Protein AF-A0A6C0ES61-F1 (afdb_monomer_lite)

Organism: NCBI:txid1070528

pLDDT: mean 84.1, std 19.48, range [28.66, 98.69]

Sequence (389 aa):
MKIKTKKYKSKNRKKERKRNKTLKNIHHIIPNNTPLQIRKISNDINRIRKMSSYSPTINKDLVTLKSIPRKEILDCNISQAYSLKEPLQIGIPGNIFGKNCFNYNTPQAKKYLLRNLSADKHIDITKIVPPLQVQSNCWFNAMFVTFFVSDKGRKFFHFLRQLMIEGKQQNGTIIPDKLKNAFALLNFGIDACLTGNKFAYELNTNNIIHQLYKSIPSSYKEKYPYIVDVDAAGNPLLYYMSIINYLNNSSIVLLFIRDADNNWKDK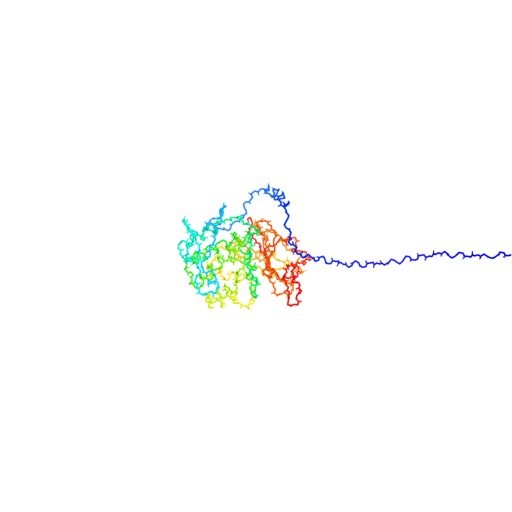VSESMKKMTHLPHIIVLEVYDEKASKFNKKPLSFTINESKYKIDSSVVRDISKQHFCATITCEKKDMGYDGMSFHRISDLKWKDKMNSDYNWSFEGSTDYDGTLLKWNFTKCYQLLLYYRFV

Radius of gyration: 25.86 Å; chains: 1; bounding box: 64×80×103 Å

Secondary structure (DSSP, 8-state):
---PPPPPPP-----------------EE------TTTTSHHHHHTTS--------GGGGSS----SSPPPP-B-SSHHHHHTTSS--EEEEE-SSSSEEEEETTSHHHHHHHHHHHHS-SS--GGG--PPB--TT-HHHHHHHHHHHTSHHHHHHSHHHHHHHHHTB-TTSPBPPHHHHHHHHHHHHHHHHHHHT-GGGGT-BHHHHHHHHHHHS-HHHHHH-TT---TTS---HHHHHHHHHHHTT--SS-EEEESS--TTHHHHHHHHHHT-SS--SEEEEEE-HHHHTT-S---SEEEETTEEEEEEEEEEE-TTSS-EEEEEEETTEEEEE-TTTTPPPEE---GGGTTS---EE-TT-B-TTSPBP-B-TTTS-EEEEEEE--

Structure (mmCIF, N/CA/C/O backbone):
data_AF-A0A6C0ES61-F1
#
_entry.id   AF-A0A6C0ES61-F1
#
loop_
_atom_site.group_PDB
_atom_site.id
_atom_site.type_symbol
_atom_site.label_atom_id
_atom_site.label_alt_id
_atom_site.label_comp_id
_atom_site.label_asym_id
_atom_site.label_entity_id
_atom_site.label_seq_id
_atom_site.pdbx_PDB_ins_code
_atom_site.Cartn_x
_atom_site.Cartn_y
_atom_site.Cartn_z
_atom_site.occupancy
_atom_site.B_iso_or_equiv
_atom_site.auth_seq_id
_atom_site.auth_comp_id
_atom_site.auth_asym_id
_atom_site.auth_atom_id
_atom_site.pdbx_PDB_model_num
ATOM 1 N N . MET A 1 1 ? 28.952 55.857 -79.783 1.00 40.16 1 MET A N 1
ATOM 2 C CA . MET A 1 1 ? 29.811 54.651 -79.746 1.00 40.16 1 MET A CA 1
ATOM 3 C C . MET A 1 1 ? 29.332 53.760 -78.597 1.00 40.16 1 MET A C 1
ATOM 5 O O . MET A 1 1 ? 29.351 54.197 -77.456 1.00 40.16 1 MET A O 1
ATOM 9 N N . LYS A 1 2 ? 28.759 52.586 -78.900 1.00 38.91 2 LYS A N 1
ATOM 10 C CA . LYS A 1 2 ? 28.182 51.641 -77.920 1.00 38.91 2 LYS A CA 1
ATOM 11 C C . LYS A 1 2 ? 29.296 50.886 -77.191 1.00 38.91 2 LYS A C 1
ATOM 13 O O . LYS A 1 2 ? 30.079 50.229 -77.870 1.00 38.91 2 LYS A O 1
ATOM 18 N N . ILE A 1 3 ? 29.290 50.848 -75.856 1.00 35.09 3 ILE A N 1
ATOM 19 C CA . ILE A 1 3 ? 29.995 49.805 -75.092 1.00 35.09 3 ILE A CA 1
ATOM 20 C C . ILE A 1 3 ? 29.063 49.230 -74.019 1.00 35.09 3 ILE A C 1
ATOM 22 O O . ILE A 1 3 ? 28.309 49.932 -73.355 1.00 35.09 3 ILE A O 1
ATOM 26 N N . LYS A 1 4 ? 29.067 47.897 -73.985 1.00 33.31 4 LYS A N 1
ATOM 27 C CA . LYS A 1 4 ? 28.065 46.964 -73.468 1.00 33.31 4 LYS A CA 1
ATOM 28 C C . LYS A 1 4 ? 28.181 46.739 -71.957 1.00 33.31 4 LYS A C 1
ATOM 30 O O . LYS A 1 4 ? 29.265 46.471 -71.449 1.00 33.31 4 LYS A O 1
ATOM 35 N N . THR A 1 5 ? 27.039 46.676 -71.281 1.00 34.28 5 THR A N 1
ATOM 36 C CA . THR A 1 5 ? 26.867 46.100 -69.940 1.00 34.28 5 THR A CA 1
ATOM 37 C C . THR A 1 5 ? 26.962 44.567 -69.987 1.00 34.28 5 THR A C 1
ATOM 39 O O . THR A 1 5 ? 26.229 43.901 -70.721 1.00 34.28 5 THR A O 1
ATOM 42 N N . LYS A 1 6 ? 27.867 43.980 -69.188 1.00 36.34 6 LYS A N 1
ATOM 43 C CA . LYS A 1 6 ? 27.960 42.527 -68.960 1.00 36.34 6 LYS A CA 1
ATOM 44 C C . LYS A 1 6 ? 27.189 42.143 -67.692 1.00 36.34 6 LYS A C 1
ATOM 46 O O . LYS A 1 6 ? 27.555 42.529 -66.588 1.00 36.34 6 LYS A O 1
ATOM 51 N N . LYS A 1 7 ? 26.138 41.337 -67.878 1.00 35.62 7 LYS A N 1
ATOM 52 C CA . LYS A 1 7 ? 25.398 40.602 -66.838 1.00 35.62 7 LYS A CA 1
ATOM 53 C C . LYS A 1 7 ? 26.325 39.630 -66.095 1.00 35.62 7 LYS A C 1
ATOM 55 O O . LYS A 1 7 ? 26.874 38.726 -66.724 1.00 35.62 7 LYS A O 1
ATOM 60 N N . TYR A 1 8 ? 26.396 39.733 -64.769 1.00 33.16 8 TYR A N 1
ATOM 61 C CA . TYR A 1 8 ? 26.885 38.652 -63.910 1.00 33.16 8 TYR A CA 1
ATOM 62 C C . TYR A 1 8 ? 25.708 37.771 -63.465 1.00 33.16 8 TYR A C 1
ATOM 64 O O . TYR A 1 8 ? 24.773 38.232 -62.814 1.00 33.16 8 TYR A O 1
ATOM 72 N N . LYS A 1 9 ? 25.745 36.495 -63.867 1.00 36.34 9 LYS A N 1
ATOM 73 C CA . LYS A 1 9 ? 24.814 35.439 -63.444 1.00 36.34 9 LYS A CA 1
ATOM 74 C C . LYS A 1 9 ? 25.162 34.976 -62.027 1.00 36.34 9 LYS A C 1
ATOM 76 O O . LYS A 1 9 ? 26.321 34.683 -61.738 1.00 36.34 9 LYS A O 1
ATOM 81 N N . SER A 1 10 ? 24.145 34.858 -61.178 1.00 33.34 10 SER A N 1
ATOM 82 C CA . SER A 1 10 ? 24.244 34.301 -59.831 1.00 33.34 10 SER A CA 1
ATOM 83 C C . SER A 1 10 ? 24.557 32.797 -59.864 1.00 33.34 10 SER A C 1
ATOM 85 O O . SER A 1 10 ? 23.970 32.030 -60.626 1.00 33.34 10 SER A O 1
ATOM 87 N N . LYS A 1 11 ? 25.482 32.358 -59.003 1.00 34.78 11 LYS A N 1
ATOM 88 C CA . LYS A 1 11 ? 25.661 30.949 -58.620 1.00 34.78 11 LYS A CA 1
ATOM 89 C C . LYS A 1 11 ? 25.291 30.812 -57.143 1.00 34.78 11 LYS A C 1
ATOM 91 O O . LYS A 1 11 ? 26.117 31.041 -56.264 1.00 34.78 11 LYS A O 1
ATOM 96 N N . ASN A 1 12 ? 24.045 30.425 -56.876 1.00 32.50 12 ASN A N 1
ATOM 97 C CA . ASN A 1 12 ? 23.600 30.000 -55.550 1.00 32.50 12 ASN A CA 1
ATOM 98 C C . ASN A 1 12 ? 24.239 28.645 -55.205 1.00 32.50 12 ASN A C 1
ATOM 100 O O . ASN A 1 12 ? 23.793 27.598 -55.672 1.00 32.50 12 ASN A O 1
ATOM 104 N N . ARG A 1 13 ? 25.280 28.651 -54.365 1.00 36.28 13 ARG A N 1
ATOM 105 C CA . ARG A 1 13 ? 25.741 27.450 -53.653 1.00 36.28 13 ARG A CA 1
ATOM 106 C C . ARG A 1 13 ? 24.751 27.149 -52.523 1.00 36.28 13 ARG A C 1
ATOM 108 O O . ARG A 1 13 ? 24.712 27.866 -51.526 1.00 36.28 13 ARG A O 1
ATOM 115 N N . LYS A 1 14 ? 23.968 26.075 -52.670 1.00 36.31 14 LYS A N 1
ATOM 116 C CA . LYS A 1 14 ? 23.202 25.454 -51.578 1.00 36.31 14 LYS A CA 1
ATOM 117 C C . LYS A 1 14 ? 24.175 25.023 -50.470 1.00 36.31 14 LYS A C 1
ATOM 119 O O . LYS A 1 14 ? 24.894 24.044 -50.627 1.00 36.31 14 LYS A O 1
ATOM 124 N N . LYS A 1 15 ? 24.196 25.749 -49.349 1.00 35.31 15 LYS A N 1
ATOM 125 C CA . LYS A 1 15 ? 24.694 25.235 -48.064 1.00 35.31 15 LYS A CA 1
ATOM 126 C C . LYS A 1 15 ? 23.527 24.520 -47.386 1.00 35.31 15 LYS A C 1
ATOM 128 O O . LYS A 1 15 ? 22.666 25.166 -46.794 1.00 35.31 15 LYS A O 1
ATOM 133 N N . GLU A 1 16 ? 23.489 23.195 -47.481 1.00 34.16 16 GLU A N 1
ATOM 134 C CA . GLU A 1 16 ? 22.654 22.375 -46.603 1.00 34.16 16 GLU A CA 1
ATOM 135 C C . GLU A 1 16 ? 23.152 22.533 -45.163 1.00 34.16 16 GLU A C 1
ATOM 137 O O . GLU A 1 16 ? 24.124 21.917 -44.729 1.00 34.16 16 GLU A O 1
ATOM 142 N N . ARG A 1 17 ? 22.480 23.394 -44.397 1.00 33.28 17 ARG A N 1
ATOM 143 C CA . ARG A 1 17 ? 22.542 23.348 -42.938 1.00 33.28 17 ARG A CA 1
ATOM 144 C C . ARG A 1 17 ? 21.784 22.098 -42.497 1.00 33.28 17 ARG A C 1
ATOM 146 O O . ARG A 1 17 ? 20.555 22.115 -42.439 1.00 33.28 17 ARG A O 1
ATOM 153 N N . LYS A 1 18 ? 22.510 21.027 -42.156 1.00 34.12 18 LYS A N 1
ATOM 154 C CA . LYS A 1 18 ? 21.976 19.945 -41.317 1.00 34.12 18 LYS A CA 1
ATOM 155 C C . LYS A 1 18 ? 21.508 20.572 -40.003 1.00 34.12 18 LYS A C 1
ATOM 157 O O . LYS A 1 18 ? 22.304 20.915 -39.134 1.00 34.12 18 LYS A O 1
ATOM 162 N N . ARG A 1 19 ? 20.199 20.795 -39.898 1.00 31.94 19 ARG A N 1
ATOM 163 C CA . ARG A 1 19 ? 19.525 21.179 -38.659 1.00 31.94 19 ARG A CA 1
ATOM 164 C C . ARG A 1 19 ? 19.622 19.968 -37.733 1.00 31.94 19 ARG A C 1
ATOM 166 O O . ARG A 1 19 ? 18.923 18.981 -37.950 1.00 31.94 19 ARG A O 1
ATOM 173 N N . ASN A 1 20 ? 20.493 20.037 -36.730 1.00 28.66 20 ASN A N 1
ATOM 174 C CA . ASN A 1 20 ? 20.421 19.142 -35.582 1.00 28.66 20 ASN A CA 1
ATOM 175 C C . ASN A 1 20 ? 19.020 19.301 -34.983 1.00 28.66 20 ASN A C 1
ATOM 177 O O . ASN A 1 20 ? 18.695 20.339 -34.408 1.00 28.66 20 ASN A O 1
ATOM 181 N N . LYS A 1 21 ? 18.157 18.302 -35.197 1.00 33.06 21 LYS A N 1
ATOM 182 C CA . LYS A 1 21 ? 16.891 18.180 -34.480 1.00 33.06 21 LYS A CA 1
ATOM 183 C C . LYS A 1 21 ? 17.250 17.836 -33.041 1.00 33.06 21 LYS A C 1
ATOM 185 O O . LYS A 1 21 ? 17.471 16.675 -32.718 1.00 33.06 21 LYS A O 1
ATOM 190 N N . THR A 1 22 ? 17.339 18.848 -32.189 1.00 30.95 22 THR A N 1
ATOM 191 C CA . THR A 1 22 ? 17.276 18.667 -30.742 1.00 30.95 22 THR A CA 1
ATOM 192 C C . THR A 1 22 ? 15.973 17.928 -30.445 1.00 30.95 22 THR A C 1
ATOM 194 O O . THR A 1 22 ? 14.886 18.431 -30.743 1.00 30.95 22 THR A O 1
ATOM 197 N N . LEU A 1 23 ? 16.082 16.702 -29.929 1.00 33.47 23 LEU A N 1
ATOM 198 C CA . LEU A 1 23 ? 14.967 15.964 -29.346 1.00 33.47 23 LEU A CA 1
ATOM 199 C C . LEU A 1 23 ? 14.349 16.856 -28.264 1.00 33.47 23 LEU A C 1
ATOM 201 O O . LEU A 1 23 ? 14.934 17.056 -27.202 1.00 33.47 23 LEU A O 1
ATOM 205 N N . LYS A 1 24 ? 13.183 17.445 -28.547 1.00 29.56 24 LYS A N 1
ATOM 206 C CA . LYS A 1 24 ? 12.348 18.048 -27.509 1.00 29.56 24 LYS A CA 1
ATOM 207 C C . LYS A 1 24 ? 11.930 16.911 -26.580 1.00 29.56 24 LYS A C 1
ATOM 209 O O . LYS A 1 24 ? 11.074 16.112 -26.951 1.00 29.56 24 LYS A O 1
ATOM 214 N N . ASN A 1 25 ? 12.534 16.838 -25.395 1.00 33.25 25 ASN A N 1
ATOM 215 C CA . ASN A 1 25 ? 11.988 16.076 -24.279 1.00 33.25 25 ASN A CA 1
ATOM 216 C C . ASN A 1 25 ? 10.598 16.646 -23.987 1.00 33.25 25 ASN A C 1
ATOM 218 O O . ASN A 1 25 ? 10.466 17.744 -23.447 1.00 33.25 25 ASN A O 1
ATOM 222 N N . ILE A 1 26 ? 9.560 15.934 -24.422 1.00 31.88 26 ILE A N 1
ATOM 223 C CA . ILE A 1 26 ? 8.175 16.261 -24.096 1.00 31.88 26 ILE A CA 1
ATOM 224 C C . ILE A 1 26 ? 8.005 15.913 -22.617 1.00 31.88 26 ILE A C 1
ATOM 226 O O . ILE A 1 26 ? 7.783 14.760 -22.256 1.00 31.88 26 ILE A O 1
ATOM 230 N N . HIS A 1 27 ? 8.189 16.907 -21.754 1.00 35.22 27 HIS A N 1
ATOM 231 C CA . HIS A 1 27 ? 7.830 16.815 -20.348 1.00 35.22 27 HIS A CA 1
ATOM 232 C C . HIS A 1 27 ? 6.304 16.799 -20.245 1.00 35.22 27 HIS A C 1
ATOM 234 O O . HIS A 1 27 ? 5.651 17.773 -20.614 1.00 35.22 27 HIS A O 1
ATOM 240 N N . HIS A 1 28 ? 5.736 15.690 -19.769 1.00 42.91 28 HIS A N 1
ATOM 241 C CA . HIS A 1 28 ? 4.315 15.618 -19.455 1.00 42.91 28 HIS A CA 1
ATOM 242 C C . HIS A 1 28 ? 4.131 15.886 -17.962 1.00 42.91 28 HIS A C 1
ATOM 244 O O . HIS A 1 28 ? 4.378 15.023 -17.122 1.00 42.91 28 HIS A O 1
ATOM 250 N N . ILE A 1 29 ? 3.715 17.106 -17.647 1.00 36.28 29 ILE A N 1
ATOM 251 C CA . ILE A 1 29 ? 3.079 17.427 -16.368 1.00 36.28 29 ILE A CA 1
ATOM 252 C C . ILE A 1 29 ? 1.658 16.878 -16.479 1.00 36.28 29 ILE A C 1
ATOM 254 O O . ILE A 1 29 ? 1.022 17.133 -17.502 1.00 36.28 29 ILE A O 1
ATOM 258 N N . ILE A 1 30 ? 1.199 16.074 -15.518 1.00 36.16 30 ILE A N 1
ATOM 259 C CA . ILE A 1 30 ? -0.156 15.502 -15.515 1.00 36.16 30 ILE A CA 1
ATOM 260 C C . ILE A 1 30 ? -1.136 16.637 -15.169 1.00 36.16 30 ILE A C 1
ATOM 262 O O . ILE A 1 30 ? -1.141 17.057 -14.016 1.00 36.16 30 ILE A O 1
ATOM 266 N N . PRO A 1 31 ? -1.951 17.158 -16.109 1.00 36.25 31 PRO A N 1
ATOM 267 C CA . PRO A 1 31 ? -2.920 18.199 -15.800 1.00 36.25 31 PRO A CA 1
ATOM 268 C C . PRO A 1 31 ? -4.259 17.577 -15.371 1.00 36.25 31 PRO A C 1
ATOM 270 O O . PRO A 1 31 ? -4.702 16.571 -15.931 1.00 36.25 31 PRO A O 1
ATOM 273 N N . ASN A 1 32 ? -4.945 18.202 -14.415 1.00 40.03 32 ASN A N 1
ATOM 274 C CA . ASN A 1 32 ? -6.319 17.852 -14.051 1.00 40.03 32 ASN A CA 1
ATOM 275 C C . ASN A 1 32 ? -7.291 18.280 -15.162 1.00 40.03 32 ASN A C 1
ATOM 277 O O . ASN A 1 32 ? -7.422 19.472 -15.409 1.00 40.03 32 ASN A O 1
ATOM 281 N N . ASN A 1 33 ? -7.979 17.330 -15.807 1.00 38.47 33 ASN A N 1
ATOM 282 C CA . ASN A 1 33 ? -9.132 17.592 -16.676 1.00 38.47 33 ASN A CA 1
ATOM 283 C C . ASN A 1 33 ? -9.988 16.325 -16.817 1.00 38.47 33 ASN A C 1
ATOM 285 O O . ASN A 1 33 ? -9.615 15.408 -17.542 1.00 38.47 33 ASN A O 1
ATOM 289 N N . THR A 1 34 ? -11.147 16.277 -16.152 1.00 38.50 34 THR A N 1
ATOM 290 C CA . THR A 1 34 ? -12.136 15.185 -16.265 1.00 38.50 34 THR A CA 1
ATOM 291 C C . THR A 1 34 ? -13.140 15.465 -17.399 1.00 38.50 34 THR A C 1
ATOM 293 O O . THR A 1 34 ? -13.934 16.393 -17.253 1.00 38.50 34 THR A O 1
ATOM 296 N N . PRO A 1 35 ? -13.200 14.670 -18.493 1.00 39.62 35 PRO A N 1
ATOM 297 C CA . PRO A 1 35 ? -14.223 14.822 -19.534 1.00 39.62 35 PRO A CA 1
ATOM 298 C C . PRO A 1 35 ? -15.278 13.695 -19.515 1.00 39.62 35 PRO A C 1
ATOM 300 O O . PRO A 1 35 ? -14.965 12.505 -19.430 1.00 39.62 35 PRO A O 1
ATOM 303 N N . LEU A 1 36 ? -16.549 14.068 -19.709 1.00 41.53 36 LEU A N 1
ATOM 304 C CA . LEU A 1 36 ? -17.750 13.205 -19.691 1.00 41.53 36 LEU A CA 1
ATOM 305 C C . LEU A 1 36 ? -17.799 12.084 -20.758 1.00 41.53 36 LEU A C 1
ATOM 307 O O . LEU A 1 36 ? -18.663 11.208 -20.691 1.00 41.53 36 LEU A O 1
ATOM 311 N N . GLN A 1 37 ? -16.889 12.067 -21.738 1.00 42.19 37 GLN A N 1
ATOM 312 C CA . GLN A 1 37 ? -16.911 11.113 -22.859 1.00 42.19 37 GLN A CA 1
ATOM 313 C C . GLN A 1 37 ? -16.189 9.775 -22.586 1.00 42.19 37 GLN A C 1
ATOM 315 O O . GLN A 1 37 ? -16.359 8.825 -23.352 1.00 42.19 37 GLN A O 1
ATOM 320 N N . ILE A 1 38 ? -15.512 9.611 -21.440 1.00 41.72 38 ILE A N 1
ATOM 321 C CA . ILE A 1 38 ? -14.907 8.332 -20.991 1.00 41.72 38 ILE A CA 1
ATOM 322 C C . ILE A 1 38 ? -15.964 7.409 -20.340 1.00 41.72 38 ILE A C 1
ATOM 324 O O . ILE A 1 38 ? -15.734 6.749 -19.329 1.00 41.72 38 ILE A O 1
ATOM 328 N N . ARG A 1 39 ? -17.177 7.378 -20.898 1.00 36.72 39 ARG A N 1
ATOM 329 C CA . ARG A 1 39 ? -18.263 6.474 -20.477 1.00 36.72 39 ARG A CA 1
ATOM 330 C C . ARG A 1 39 ? -18.526 5.365 -21.496 1.00 36.72 39 ARG A C 1
ATOM 332 O O . ARG A 1 39 ? -18.936 4.279 -21.103 1.00 36.72 39 ARG A O 1
ATOM 339 N N . LYS A 1 40 ? -18.238 5.594 -22.785 1.00 35.59 40 LYS A N 1
ATOM 340 C CA . LYS A 1 40 ? -18.562 4.641 -23.865 1.00 35.59 40 LYS A CA 1
ATOM 341 C C . LYS A 1 40 ? -17.514 3.534 -24.062 1.00 35.59 40 LYS A C 1
ATOM 343 O O . LYS A 1 40 ? -17.896 2.398 -24.297 1.00 35.59 40 LYS A O 1
ATOM 348 N N . ILE A 1 41 ? -16.229 3.808 -23.822 1.00 39.69 41 ILE A N 1
ATOM 349 C CA . ILE A 1 41 ? -15.136 2.818 -23.977 1.00 39.69 41 ILE A CA 1
ATOM 350 C C . ILE A 1 41 ? -15.161 1.734 -22.873 1.00 39.69 41 ILE A C 1
ATOM 352 O O . ILE A 1 41 ? -14.685 0.618 -23.063 1.00 39.69 41 ILE A O 1
ATOM 356 N N . SER A 1 42 ? -15.770 2.029 -21.718 1.00 34.88 42 SER A N 1
ATOM 357 C CA . SER A 1 42 ? -15.876 1.095 -20.583 1.00 34.88 42 SER A CA 1
ATOM 358 C C . SER A 1 42 ? -16.801 -0.102 -20.863 1.00 34.88 42 SER A C 1
ATOM 360 O O . SER A 1 42 ? -16.625 -1.182 -20.294 1.00 34.88 42 SER A O 1
ATOM 362 N N . ASN A 1 43 ? -17.773 0.062 -21.767 1.00 38.00 43 ASN A N 1
ATOM 363 C CA . ASN A 1 43 ? -18.780 -0.964 -22.036 1.00 38.00 43 ASN A CA 1
ATOM 364 C C . ASN A 1 43 ? -18.266 -2.073 -22.967 1.00 38.00 43 ASN A C 1
ATOM 366 O O . ASN A 1 43 ? -18.656 -3.228 -22.792 1.00 38.00 43 ASN A O 1
ATOM 370 N N . ASP A 1 44 ? -17.321 -1.770 -23.861 1.00 36.62 44 ASP A N 1
ATOM 371 C CA . ASP A 1 44 ? -16.797 -2.743 -24.829 1.00 36.62 44 ASP A CA 1
ATOM 372 C C . ASP A 1 44 ? -15.788 -3.727 -24.209 1.00 36.62 44 ASP A C 1
ATOM 374 O O . ASP A 1 44 ? -15.688 -4.880 -24.629 1.00 36.62 44 ASP A O 1
ATOM 378 N N . ILE A 1 45 ? -15.108 -3.338 -23.124 1.00 43.38 45 ILE A N 1
ATOM 379 C CA . ILE A 1 45 ? -14.138 -4.198 -22.418 1.00 43.38 45 ILE A CA 1
ATOM 380 C C . ILE A 1 45 ? -14.836 -5.265 -21.547 1.00 43.38 45 ILE A C 1
ATOM 382 O O . ILE A 1 45 ? -14.271 -6.327 -21.280 1.00 43.38 45 ILE A O 1
ATOM 386 N N . ASN A 1 46 ? -16.089 -5.045 -21.133 1.00 36.09 46 ASN A N 1
ATOM 387 C CA . ASN A 1 46 ? -16.829 -5.982 -20.275 1.00 36.09 46 ASN A CA 1
ATOM 388 C C . ASN A 1 46 ? -17.374 -7.225 -21.011 1.00 36.09 46 ASN A C 1
ATOM 390 O O . ASN A 1 46 ? -17.919 -8.116 -20.356 1.00 36.09 46 ASN A O 1
ATOM 394 N N . ARG A 1 47 ? -17.221 -7.327 -22.340 1.00 34.34 47 ARG A N 1
ATOM 395 C CA . ARG A 1 47 ? -17.746 -8.454 -23.135 1.00 34.34 47 ARG A CA 1
ATOM 396 C C . ARG A 1 47 ? -16.790 -9.645 -23.300 1.00 34.34 47 ARG A C 1
ATOM 398 O O . ARG A 1 47 ? -17.210 -10.683 -23.804 1.00 34.34 47 ARG A O 1
ATOM 405 N N . ILE A 1 48 ? -15.548 -9.569 -22.816 1.00 39.31 48 ILE A N 1
ATOM 406 C CA . ILE A 1 48 ? -14.599 -10.693 -22.880 1.00 39.31 48 ILE A CA 1
ATOM 407 C C . ILE A 1 48 ? -14.687 -11.525 -21.586 1.00 39.31 48 ILE A C 1
ATOM 409 O O . ILE A 1 48 ? -14.167 -11.129 -20.548 1.00 39.31 48 ILE A O 1
ATOM 413 N N . ARG A 1 49 ? -15.403 -12.660 -21.680 1.00 39.34 49 ARG A N 1
ATOM 414 C CA . ARG A 1 49 ? -15.492 -13.834 -20.774 1.00 39.34 49 ARG A CA 1
ATOM 415 C C . ARG A 1 49 ? -15.107 -13.620 -19.293 1.00 39.34 49 ARG A C 1
ATOM 417 O O . ARG A 1 49 ? -13.935 -13.497 -18.949 1.00 39.34 49 ARG A O 1
ATOM 424 N N . LYS A 1 50 ? -16.107 -13.744 -18.402 1.00 41.56 50 LYS A N 1
ATOM 425 C CA . LYS A 1 50 ? -15.977 -13.930 -16.938 1.00 41.56 50 LYS A CA 1
ATOM 426 C C . LYS A 1 50 ? -15.111 -15.163 -16.601 1.00 41.56 50 LYS A C 1
ATOM 428 O O . LYS A 1 50 ? -15.629 -16.204 -16.220 1.00 41.56 50 LYS A O 1
ATOM 433 N N . MET A 1 51 ? -13.791 -15.048 -16.684 1.00 44.41 51 MET A N 1
ATOM 434 C CA . MET A 1 51 ? -12.907 -15.849 -15.841 1.00 44.41 51 MET A CA 1
ATOM 435 C C . MET A 1 51 ? -12.799 -15.123 -14.501 1.00 44.41 51 MET A C 1
ATOM 437 O O . MET A 1 51 ? -12.351 -13.974 -14.438 1.00 44.41 51 MET A O 1
ATOM 441 N N . SER A 1 52 ? -13.268 -15.748 -13.422 1.00 59.47 52 SER A N 1
ATOM 442 C CA . SER A 1 52 ? -13.107 -15.196 -12.078 1.00 59.47 52 SER A CA 1
ATOM 443 C C . SER A 1 52 ? -11.618 -15.111 -11.752 1.00 59.47 52 SER A C 1
ATOM 445 O O . SER A 1 52 ? -10.948 -16.133 -11.670 1.00 59.47 52 SER A O 1
ATOM 447 N N . SER A 1 53 ? -11.085 -13.900 -11.573 1.00 73.56 53 SER A N 1
ATOM 448 C CA . SER A 1 53 ? -9.682 -13.742 -11.171 1.00 73.56 53 SER A CA 1
ATOM 449 C C . SER A 1 53 ? -9.418 -14.406 -9.812 1.00 73.56 53 SER A C 1
ATOM 451 O O . SER A 1 53 ? -10.240 -14.257 -8.900 1.00 73.56 53 SER A O 1
ATOM 453 N N . TYR A 1 54 ? -8.258 -15.049 -9.665 1.00 85.00 54 TYR A N 1
ATOM 454 C CA . TYR A 1 54 ? -7.803 -15.734 -8.453 1.00 85.00 54 TYR A CA 1
ATOM 455 C C . TYR A 1 54 ? -8.019 -14.903 -7.179 1.00 85.00 54 TYR A C 1
ATOM 457 O O . TYR A 1 54 ? -7.757 -13.691 -7.154 1.00 85.00 54 TYR A O 1
ATOM 465 N N . SER A 1 55 ? -8.514 -15.562 -6.131 1.00 81.62 55 SER A N 1
ATOM 466 C CA . SER A 1 55 ? -8.668 -15.034 -4.772 1.00 81.62 55 SER A CA 1
ATOM 467 C C . SER A 1 55 ? -7.865 -15.911 -3.811 1.00 81.62 55 SER A C 1
ATOM 469 O O . SER A 1 55 ? -8.023 -17.131 -3.886 1.00 81.62 55 SER A O 1
ATOM 471 N N . PRO A 1 56 ? -7.070 -15.331 -2.897 1.00 83.38 56 PRO A N 1
ATOM 472 C CA . PRO A 1 56 ? -6.447 -16.094 -1.821 1.00 83.38 56 PRO A CA 1
ATOM 473 C C . PRO A 1 56 ? -7.471 -16.893 -1.012 1.00 83.38 56 PRO A C 1
ATOM 475 O O . PRO A 1 56 ? -8.602 -16.441 -0.816 1.00 83.38 56 PRO A O 1
ATOM 478 N N . THR A 1 57 ? -7.072 -18.069 -0.530 1.00 82.81 57 THR A N 1
ATOM 479 C CA . THR A 1 57 ? -7.954 -18.976 0.221 1.00 82.81 57 THR A CA 1
ATOM 480 C C . THR A 1 57 ? -8.435 -18.370 1.529 1.00 82.81 57 THR A C 1
ATOM 482 O O . THR A 1 57 ? -9.597 -18.575 1.871 1.00 82.81 57 THR A O 1
ATOM 485 N N . ILE A 1 58 ? -7.601 -17.550 2.181 1.00 81.75 58 ILE A N 1
ATOM 486 C CA . ILE A 1 58 ? -7.964 -16.831 3.409 1.00 81.75 58 ILE A CA 1
ATOM 487 C C . ILE A 1 58 ? -9.250 -16.023 3.254 1.00 81.75 58 ILE A C 1
ATOM 489 O O . ILE A 1 58 ? -9.993 -15.889 4.212 1.00 81.75 58 ILE A O 1
ATOM 493 N N . ASN A 1 59 ? -9.592 -15.557 2.045 1.00 79.81 59 ASN A N 1
ATOM 494 C CA . ASN A 1 59 ? -10.814 -14.783 1.819 1.00 79.81 59 ASN A CA 1
ATOM 495 C C . ASN A 1 59 ? -12.109 -15.561 2.119 1.00 79.81 59 ASN A C 1
ATOM 497 O O . ASN A 1 59 ? -13.160 -14.929 2.206 1.00 79.81 59 ASN A O 1
ATOM 501 N N .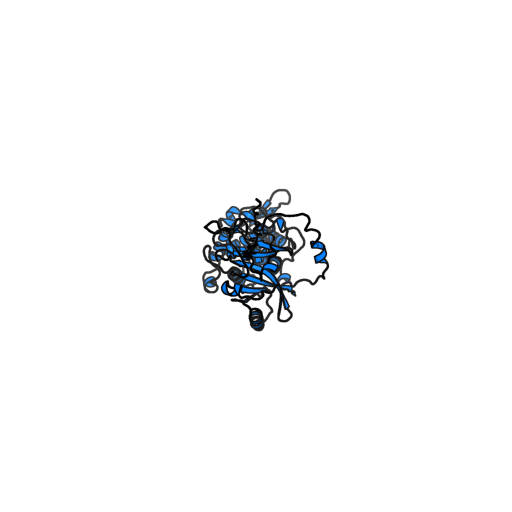 LYS A 1 60 ? -12.053 -16.892 2.269 1.00 81.00 60 LYS A N 1
ATOM 502 C CA . LYS A 1 60 ? -13.182 -17.712 2.738 1.00 81.00 60 LYS A CA 1
ATOM 503 C C . LYS A 1 60 ? -13.496 -17.490 4.222 1.00 81.00 60 LYS A C 1
ATOM 505 O O . LYS A 1 60 ? -14.656 -17.596 4.600 1.00 81.00 60 LYS A O 1
ATOM 510 N N . ASP A 1 61 ? -12.493 -17.109 5.010 1.00 81.44 61 ASP A N 1
ATOM 511 C CA . ASP A 1 61 ? -12.589 -16.915 6.463 1.00 81.44 61 ASP A CA 1
ATOM 512 C C . ASP A 1 61 ? -12.823 -15.439 6.838 1.00 81.44 61 ASP A C 1
ATOM 514 O O . ASP A 1 61 ? -12.876 -15.064 8.012 1.00 81.44 61 ASP A O 1
ATOM 518 N N . LEU A 1 62 ? -12.945 -14.570 5.829 1.00 86.19 62 LEU A N 1
ATOM 519 C CA . LEU A 1 62 ? -13.116 -13.133 6.000 1.00 86.19 62 LEU A CA 1
ATOM 520 C C . LEU A 1 62 ? -14.557 -12.701 5.776 1.00 86.19 62 LEU A C 1
ATOM 522 O O . LEU A 1 62 ? -15.333 -13.346 5.066 1.00 86.19 62 LEU A O 1
ATOM 526 N N . VAL A 1 63 ? -14.885 -11.514 6.283 1.00 85.25 63 VAL A N 1
ATOM 527 C CA . VAL A 1 63 ? -16.116 -10.831 5.884 1.00 85.25 63 VAL A CA 1
ATOM 528 C C . VAL A 1 63 ? -16.137 -10.653 4.365 1.00 85.25 63 VAL A C 1
ATOM 530 O O . VAL A 1 63 ? -15.293 -9.974 3.776 1.00 85.25 63 VAL A O 1
ATOM 533 N N . THR A 1 64 ? -17.097 -11.304 3.708 1.00 84.44 64 THR A N 1
ATOM 534 C CA . THR A 1 64 ? -17.172 -11.337 2.245 1.00 84.44 64 THR A CA 1
ATOM 535 C C . THR A 1 64 ? -17.441 -9.947 1.682 1.00 84.44 64 THR A C 1
ATOM 537 O O . THR A 1 64 ? -18.344 -9.260 2.153 1.00 84.44 64 THR A O 1
ATOM 540 N N . LEU A 1 65 ? -16.711 -9.555 0.634 1.00 83.62 65 LEU A N 1
ATOM 541 C CA . LEU A 1 65 ? -16.983 -8.318 -0.100 1.00 83.62 65 LEU A CA 1
ATOM 542 C C . LEU A 1 65 ? -18.362 -8.373 -0.772 1.00 83.62 65 LEU A C 1
ATOM 544 O O . LEU A 1 65 ? -18.656 -9.267 -1.569 1.00 83.62 65 LEU A O 1
ATOM 548 N N . LYS A 1 66 ? -19.185 -7.373 -0.482 1.00 85.25 66 LYS A N 1
ATOM 549 C CA . LYS A 1 66 ? -20.564 -7.191 -0.923 1.00 85.25 66 LYS A CA 1
ATOM 550 C C . LYS A 1 66 ? -20.672 -5.895 -1.722 1.00 85.25 66 LYS A C 1
ATOM 552 O O . LYS A 1 66 ? -19.982 -4.911 -1.462 1.00 85.25 66 LYS A O 1
ATOM 557 N N . SER A 1 67 ? -21.585 -5.880 -2.686 1.00 84.81 67 SER A N 1
ATOM 558 C CA . SER A 1 67 ? -21.958 -4.668 -3.422 1.00 84.81 67 SER A CA 1
ATOM 559 C C . SER A 1 67 ? -23.006 -3.875 -2.636 1.00 84.81 67 SER A C 1
ATOM 561 O O . SER A 1 67 ? -24.146 -3.745 -3.067 1.00 84.81 67 SER A O 1
ATOM 563 N N . ILE A 1 68 ? -22.631 -3.410 -1.445 1.00 86.94 68 ILE A N 1
ATOM 564 C CA . ILE A 1 68 ? -23.448 -2.543 -0.585 1.00 86.94 68 ILE A CA 1
ATOM 565 C C . ILE A 1 68 ? -22.663 -1.267 -0.279 1.00 86.94 68 ILE A C 1
ATOM 567 O O . ILE A 1 68 ? -21.443 -1.369 -0.156 1.00 86.94 68 ILE A O 1
ATOM 571 N N . PRO A 1 69 ? -23.324 -0.112 -0.094 1.00 84.44 69 PRO A N 1
ATOM 572 C CA . PRO A 1 69 ? -22.628 1.123 0.244 1.00 84.44 69 PRO A CA 1
ATOM 573 C C . PRO A 1 69 ? -21.970 1.039 1.629 1.00 84.44 69 PRO A C 1
ATOM 575 O O . PRO A 1 69 ? -22.587 0.564 2.607 1.00 84.44 69 PRO A O 1
ATOM 578 N N . ARG A 1 70 ? -20.731 1.545 1.742 1.00 87.44 70 ARG A N 1
ATOM 579 C CA . ARG A 1 70 ? -20.146 1.878 3.051 1.00 87.44 70 ARG A CA 1
ATOM 580 C C . ARG A 1 70 ? -21.048 2.882 3.752 1.00 87.44 70 ARG A C 1
ATOM 582 O O . ARG A 1 70 ? -21.595 3.795 3.139 1.00 87.44 70 ARG A O 1
ATOM 589 N N . LYS A 1 71 ? -21.222 2.687 5.057 1.00 86.69 71 LYS A N 1
ATOM 590 C CA . LYS A 1 71 ? -21.844 3.713 5.890 1.00 86.69 71 LYS A CA 1
ATOM 591 C C . LYS A 1 71 ? -20.775 4.715 6.296 1.00 86.69 71 LYS A C 1
ATOM 593 O O . LYS A 1 71 ? -19.631 4.331 6.542 1.00 86.69 71 LYS A O 1
ATOM 598 N N . GLU A 1 72 ? -21.170 5.974 6.381 1.00 81.00 72 GLU A N 1
ATOM 599 C CA . GLU A 1 72 ? -20.295 7.055 6.814 1.00 81.00 72 GLU A CA 1
ATOM 600 C C . GLU A 1 72 ? -19.742 6.791 8.218 1.00 81.00 72 GLU A C 1
ATOM 602 O O . GLU A 1 72 ? -20.455 6.307 9.097 1.00 81.00 72 GLU A O 1
ATOM 607 N N . ILE A 1 73 ? -18.462 7.085 8.432 1.00 81.19 73 ILE A N 1
ATOM 608 C CA . ILE A 1 73 ? -17.871 7.052 9.767 1.00 81.19 73 ILE A CA 1
ATOM 609 C C . ILE A 1 73 ? -17.863 8.481 10.301 1.00 81.19 73 ILE A C 1
ATOM 611 O O . ILE A 1 73 ? -17.212 9.357 9.726 1.00 81.19 73 ILE A O 1
ATOM 615 N N . LEU A 1 74 ? -18.613 8.709 11.378 1.00 84.75 74 LEU A N 1
ATOM 616 C CA . LEU A 1 74 ? -18.755 10.027 11.986 1.00 84.75 74 LEU A CA 1
ATOM 617 C C . LEU A 1 74 ? -17.636 10.279 13.000 1.00 84.75 74 LEU A C 1
ATOM 619 O O . LEU A 1 74 ? -17.125 9.351 13.629 1.00 84.75 74 LEU A O 1
ATOM 623 N N . ASP A 1 75 ? -17.295 11.556 13.166 1.00 85.00 75 ASP A N 1
ATOM 624 C CA . ASP A 1 75 ? -16.302 12.010 14.141 1.00 85.00 75 ASP A CA 1
ATOM 625 C C . ASP A 1 75 ? -16.694 11.642 15.569 1.00 85.00 75 ASP A C 1
ATOM 627 O O . ASP A 1 75 ? -17.878 11.682 15.887 1.00 85.00 75 ASP A O 1
ATOM 631 N N . CYS A 1 76 ? -15.730 11.418 16.452 1.00 89.75 76 CYS A N 1
ATOM 632 C CA . CYS A 1 76 ? -15.961 11.364 17.896 1.00 89.75 76 CYS A CA 1
ATOM 633 C C . CYS A 1 76 ? -14.817 12.059 18.627 1.00 89.75 76 CYS A C 1
ATOM 635 O O . CYS A 1 76 ? -15.055 13.065 19.286 1.00 89.75 76 CYS A O 1
ATOM 637 N N . ASN A 1 77 ? -13.592 11.560 18.451 1.00 92.38 77 ASN A N 1
ATOM 638 C CA . ASN A 1 77 ? -12.393 12.100 19.091 1.00 92.38 77 ASN A CA 1
ATOM 639 C C . ASN A 1 77 ? -11.146 12.011 18.189 1.00 92.38 77 ASN A C 1
ATOM 641 O O . ASN A 1 77 ? -10.029 11.796 18.657 1.00 92.38 77 ASN A O 1
ATOM 645 N N . ILE A 1 78 ? -11.315 12.118 16.868 1.00 84.94 78 ILE A N 1
ATOM 646 C CA . ILE A 1 78 ? -10.261 11.740 15.911 1.00 84.94 78 ILE A CA 1
ATOM 647 C C . ILE A 1 78 ? -9.009 12.608 16.038 1.00 84.94 78 ILE A C 1
ATOM 649 O O . ILE A 1 78 ? -7.900 12.085 15.969 1.00 84.94 78 ILE A O 1
ATOM 653 N N . SER A 1 79 ? -9.164 13.907 16.301 1.00 85.31 79 SER A N 1
ATOM 654 C CA . SER A 1 79 ? -8.029 14.805 16.547 1.00 85.31 79 SER A CA 1
ATOM 655 C C . SER A 1 79 ? -7.206 14.373 17.774 1.00 85.31 79 SER A C 1
ATOM 657 O O . SER A 1 79 ? -5.971 14.312 17.716 1.00 85.31 79 SER A O 1
ATOM 659 N N . GLN A 1 80 ? -7.877 13.993 18.870 1.00 89.94 80 GLN A N 1
ATOM 660 C CA . GLN A 1 80 ? -7.216 13.484 20.078 1.00 89.94 80 GLN A CA 1
ATOM 661 C C . GLN A 1 80 ? -6.575 12.115 19.823 1.00 89.94 80 GLN A C 1
ATOM 663 O O . GLN A 1 80 ? -5.442 11.880 20.251 1.00 89.94 80 GLN A O 1
ATOM 668 N N . ALA A 1 81 ? -7.263 11.246 19.079 1.00 89.00 81 ALA A N 1
ATOM 669 C CA . ALA A 1 81 ? -6.784 9.914 18.740 1.00 89.00 81 ALA A CA 1
ATOM 670 C C . ALA A 1 81 ? -5.541 9.951 17.839 1.00 89.00 81 ALA A C 1
ATOM 672 O O . ALA A 1 81 ? -4.565 9.259 18.121 1.00 89.00 81 ALA A O 1
ATOM 673 N N . TYR A 1 82 ? -5.515 10.811 16.814 1.00 82.06 82 TYR A N 1
ATOM 674 C CA . TYR A 1 82 ? -4.328 11.007 15.976 1.00 82.06 82 TYR A CA 1
ATOM 675 C C . TYR A 1 82 ? -3.158 11.606 16.743 1.00 82.06 82 TYR A C 1
ATOM 677 O O . TYR A 1 82 ? -2.014 11.262 16.461 1.00 82.06 82 TYR A O 1
ATOM 685 N N . SER A 1 83 ? -3.436 12.465 17.724 1.00 82.75 83 SER A N 1
ATOM 686 C CA . SER A 1 83 ? -2.420 13.013 18.630 1.00 82.75 83 SER A CA 1
ATOM 687 C C . SER A 1 83 ? -1.974 12.016 19.707 1.00 82.75 83 SER A C 1
ATOM 689 O O . SER A 1 83 ? -1.224 12.392 20.604 1.00 82.75 83 SER A O 1
ATOM 691 N N . LEU A 1 84 ? -2.459 10.768 19.655 1.00 83.38 84 LEU A N 1
ATOM 692 C CA . LEU A 1 84 ? -2.188 9.698 20.618 1.00 83.38 84 LEU A CA 1
ATOM 693 C C . LEU A 1 84 ? -2.564 10.049 22.070 1.00 83.38 84 LEU A C 1
ATOM 695 O O . LEU A 1 84 ? -2.067 9.421 23.003 1.00 83.38 84 LEU A O 1
ATOM 699 N N . LYS A 1 85 ? -3.449 11.036 22.265 1.00 87.38 85 LYS A N 1
ATOM 700 C CA . LYS A 1 85 ? -3.915 11.474 23.590 1.00 87.38 85 LYS A CA 1
ATOM 701 C C . LYS A 1 85 ? -4.986 10.541 24.148 1.00 87.38 85 LYS A C 1
ATOM 703 O O . LYS A 1 85 ? -5.047 10.333 25.353 1.00 87.38 85 LYS A O 1
ATOM 708 N N . GLU A 1 86 ? -5.801 9.957 23.270 1.00 91.00 86 GLU A N 1
ATOM 709 C CA . GLU A 1 86 ? -6.910 9.072 23.634 1.00 91.00 86 GLU A CA 1
ATOM 710 C C . GLU A 1 86 ? -7.062 7.910 22.637 1.00 91.00 86 GLU A C 1
ATOM 712 O O . GLU A 1 86 ? -6.663 8.032 21.477 1.00 91.00 86 GLU A O 1
ATOM 717 N N . PRO A 1 87 ? -7.650 6.768 23.034 1.00 91.38 87 PRO A N 1
ATOM 718 C CA . PRO A 1 87 ? -8.023 5.713 22.095 1.00 91.38 87 PRO A CA 1
ATOM 719 C C . PRO A 1 87 ? -9.099 6.175 21.104 1.00 91.38 87 PRO A C 1
ATOM 721 O O . PRO A 1 87 ? -10.004 6.925 21.460 1.00 91.38 87 PRO A O 1
ATOM 724 N N . LEU A 1 88 ? -9.050 5.664 19.873 1.00 94.06 88 LEU A N 1
ATOM 725 C CA . LEU A 1 88 ? -10.020 5.994 18.828 1.00 94.06 88 LEU A CA 1
ATOM 726 C C . LEU A 1 88 ? -11.460 5.606 19.213 1.00 94.06 88 LEU A C 1
ATOM 728 O O . LEU A 1 88 ? -11.741 4.466 19.598 1.00 94.06 88 LEU A O 1
ATOM 732 N N . GLN A 1 89 ? -12.395 6.522 18.993 1.00 95.00 89 GLN A N 1
ATOM 733 C CA . GLN A 1 89 ? -13.827 6.261 19.042 1.00 95.00 89 GLN A CA 1
ATOM 734 C C . GLN A 1 89 ? -14.449 6.301 17.645 1.00 95.00 89 GLN A C 1
ATOM 736 O O . GLN A 1 89 ? -14.077 7.100 16.789 1.00 95.00 89 GLN A O 1
ATOM 741 N N . ILE A 1 90 ? -15.421 5.421 17.424 1.00 93.31 90 ILE A N 1
ATOM 742 C CA . ILE A 1 90 ? -16.154 5.267 16.173 1.00 93.31 90 ILE A CA 1
ATOM 743 C C . ILE A 1 90 ? -17.555 5.837 16.359 1.00 93.31 90 ILE A C 1
ATOM 745 O O . ILE A 1 90 ? -18.330 5.336 17.179 1.00 93.31 90 ILE A O 1
ATOM 749 N N . GLY A 1 91 ? -17.883 6.865 15.576 1.00 91.69 91 GLY A N 1
ATOM 750 C CA . GLY A 1 91 ? -19.223 7.429 15.520 1.00 91.69 91 GLY A CA 1
ATOM 751 C C . GLY A 1 91 ? -20.141 6.581 14.649 1.00 91.69 91 GLY A C 1
ATOM 752 O O . GLY A 1 91 ? -19.935 6.469 13.439 1.00 91.69 91 GLY A O 1
ATOM 753 N N . ILE A 1 92 ? -21.170 6.000 15.266 1.00 90.31 92 ILE A N 1
ATOM 754 C CA . ILE A 1 92 ? -22.217 5.228 14.591 1.00 90.31 92 ILE A CA 1
ATOM 755 C C . ILE A 1 92 ? -23.496 6.081 14.540 1.00 90.31 92 ILE A C 1
ATOM 757 O O . ILE A 1 92 ? -23.927 6.556 15.594 1.00 90.31 92 ILE A O 1
ATOM 761 N N . PRO A 1 93 ? -24.129 6.270 13.363 1.00 86.19 93 PRO A N 1
ATOM 762 C CA . PRO A 1 93 ? -25.404 6.984 13.258 1.00 86.19 93 PRO A CA 1
ATOM 763 C C . PRO A 1 93 ? -26.484 6.378 14.170 1.00 86.19 93 PRO A C 1
ATOM 765 O O . PRO A 1 93 ? -26.679 5.159 14.169 1.00 86.19 93 PRO A O 1
ATOM 768 N N . GLY A 1 94 ? -27.159 7.222 14.956 1.00 79.75 94 GLY A N 1
ATOM 769 C CA . GLY A 1 94 ? -28.254 6.827 15.845 1.00 79.75 94 GLY A CA 1
ATOM 770 C C . GLY A 1 94 ? -29.582 6.623 15.105 1.00 79.75 94 GLY A C 1
ATOM 771 O O . GLY A 1 94 ? -29.761 7.106 13.992 1.00 79.75 94 GLY A O 1
ATOM 772 N N . ASN A 1 95 ? -30.526 5.911 15.734 1.00 69.44 95 ASN A N 1
ATOM 773 C CA . ASN A 1 95 ? -31.823 5.575 15.125 1.00 69.44 95 ASN A CA 1
ATOM 774 C C . ASN A 1 95 ? -32.814 6.745 15.065 1.00 69.44 95 ASN A C 1
ATOM 776 O O . ASN A 1 95 ? -33.722 6.704 14.242 1.00 69.44 95 ASN A O 1
ATOM 780 N N . ILE A 1 96 ? -32.691 7.728 15.963 1.00 63.34 96 ILE A N 1
ATOM 781 C CA . ILE A 1 96 ? -33.701 8.782 16.125 1.00 63.34 96 ILE A CA 1
ATOM 782 C C . ILE A 1 96 ? -33.118 10.128 15.690 1.00 63.34 96 ILE A C 1
ATOM 784 O O . ILE A 1 96 ? -33.646 10.684 14.746 1.00 63.34 96 ILE A O 1
ATOM 788 N N . PHE A 1 97 ? -31.981 10.582 16.234 1.00 62.12 97 PHE A N 1
ATOM 789 C CA . PHE A 1 97 ? -31.126 11.649 15.676 1.00 62.12 97 PHE A CA 1
ATOM 790 C C . PHE A 1 97 ? -29.708 11.541 16.277 1.00 62.12 97 PHE A C 1
ATOM 792 O O . PHE A 1 97 ? -29.534 10.965 17.352 1.00 62.12 97 PHE A O 1
ATOM 799 N N . GLY A 1 98 ? -28.690 12.094 15.607 1.00 77.94 98 GLY A N 1
ATOM 800 C CA . GLY A 1 98 ? -27.321 12.193 16.134 1.00 77.94 98 GLY A CA 1
ATOM 801 C C . GLY A 1 98 ? -26.434 10.957 15.920 1.00 77.94 98 GLY A C 1
ATOM 802 O O . GLY A 1 98 ? -26.694 10.103 15.070 1.00 77.94 98 GLY A O 1
ATOM 803 N N . LYS A 1 99 ? -25.335 10.884 16.677 1.00 88.19 99 LYS A N 1
ATOM 804 C CA . LYS A 1 99 ? -24.337 9.804 16.621 1.00 88.19 99 LYS A CA 1
ATOM 805 C C . LYS A 1 99 ? -24.077 9.256 18.018 1.00 88.19 99 LYS A C 1
ATOM 807 O O . LYS A 1 99 ? -24.061 10.016 18.980 1.00 88.19 99 LYS A O 1
ATOM 812 N N . ASN A 1 100 ? -23.794 7.964 18.098 1.00 91.81 100 ASN A N 1
ATOM 813 C CA . ASN A 1 100 ? -23.290 7.325 19.306 1.00 91.81 100 ASN A CA 1
ATOM 814 C C . ASN A 1 100 ? -21.800 7.033 19.129 1.00 91.81 100 ASN A C 1
ATOM 816 O O . ASN A 1 100 ? -21.403 6.418 18.136 1.00 91.81 100 ASN A O 1
ATOM 820 N N . CYS A 1 101 ? -20.988 7.479 20.085 1.00 93.62 101 CYS A N 1
ATOM 821 C CA . CYS A 1 101 ? -19.546 7.270 20.086 1.00 93.62 101 CYS A CA 1
ATOM 822 C C . CYS A 1 101 ? -19.196 6.025 20.893 1.00 93.62 101 CYS A C 1
ATOM 824 O O . CYS A 1 101 ? -19.513 5.927 22.075 1.00 93.62 101 CYS A O 1
ATOM 826 N N . PHE A 1 102 ? -18.536 5.071 20.245 1.00 95.00 102 PHE A N 1
ATOM 827 C CA . PHE A 1 102 ? -18.090 3.838 20.882 1.00 95.00 102 PHE A CA 1
ATOM 828 C C . PHE A 1 102 ? -16.580 3.704 20.758 1.00 95.00 102 PHE A C 1
ATOM 830 O O . PHE A 1 102 ? -16.034 3.944 19.684 1.00 95.00 102 PHE A O 1
ATOM 837 N N . ASN A 1 103 ? -15.901 3.236 21.806 1.00 95.31 103 ASN A N 1
ATOM 838 C CA . ASN A 1 103 ? -14.502 2.826 21.671 1.00 95.31 103 ASN A CA 1
ATOM 839 C C . ASN A 1 103 ? -14.377 1.779 20.553 1.00 95.31 103 ASN A C 1
ATOM 841 O O . ASN A 1 103 ? -15.212 0.872 20.443 1.00 95.31 103 ASN A O 1
ATOM 845 N N . TYR A 1 104 ? -13.330 1.893 19.731 1.00 94.50 104 TYR A N 1
ATOM 846 C CA . TYR A 1 104 ? -13.144 1.056 18.537 1.00 94.50 104 TYR A CA 1
ATOM 847 C C . TYR A 1 104 ? -13.150 -0.457 18.832 1.00 94.50 104 TYR A C 1
ATOM 849 O O . TYR A 1 104 ? -13.459 -1.265 17.958 1.00 94.50 104 TYR A O 1
ATOM 857 N N . ASN A 1 105 ? -12.806 -0.846 20.063 1.00 94.38 105 ASN A N 1
ATOM 858 C CA . ASN A 1 105 ? -12.700 -2.233 20.504 1.00 94.38 105 ASN A CA 1
ATOM 859 C C . ASN A 1 105 ? -14.027 -2.839 21.004 1.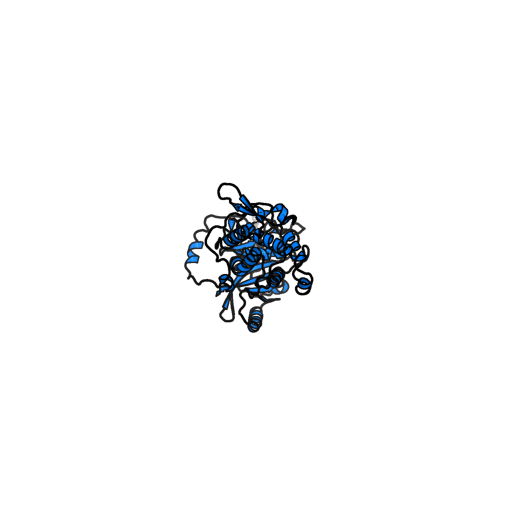00 94.38 105 ASN A C 1
ATOM 861 O O . ASN A 1 105 ? -14.070 -4.041 21.273 1.00 94.38 105 ASN A O 1
ATOM 865 N N . THR A 1 106 ? -15.097 -2.048 21.108 1.00 95.94 106 THR A N 1
ATOM 866 C CA . THR A 1 106 ? -16.420 -2.530 21.529 1.00 95.94 106 THR A CA 1
ATOM 867 C C . THR A 1 106 ? -17.058 -3.437 20.468 1.00 95.94 106 THR A C 1
ATOM 869 O O . THR A 1 106 ? -16.802 -3.265 19.269 1.00 95.94 106 THR A O 1
ATOM 872 N N . PRO A 1 107 ? -17.934 -4.385 20.854 1.00 96.50 107 PRO A N 1
ATOM 873 C CA . PRO A 1 107 ? -18.657 -5.226 19.897 1.00 96.50 107 PRO A CA 1
ATOM 874 C C . PRO A 1 107 ? -19.434 -4.428 18.837 1.00 96.50 107 PRO A C 1
ATOM 876 O O . PRO A 1 107 ? -19.458 -4.806 17.666 1.00 96.50 107 PRO A O 1
ATOM 879 N N . GLN A 1 108 ? -20.033 -3.300 19.228 1.00 95.00 108 GLN A N 1
ATOM 880 C CA . GLN A 1 108 ? -20.795 -2.404 18.359 1.00 95.00 108 GLN A CA 1
ATOM 881 C C . GLN A 1 108 ? -19.897 -1.779 17.286 1.00 95.00 108 GLN A C 1
ATOM 883 O O . GLN A 1 108 ? -20.205 -1.879 16.094 1.00 95.00 108 GLN A O 1
ATOM 888 N N . ALA A 1 109 ? -18.765 -1.196 17.695 1.00 95.25 109 ALA A N 1
ATOM 889 C CA . ALA A 1 109 ? -17.797 -0.601 16.779 1.00 95.25 109 ALA A CA 1
ATOM 890 C C . ALA A 1 109 ? -17.198 -1.651 15.835 1.00 95.25 109 ALA A C 1
ATOM 892 O O . ALA A 1 109 ? -17.194 -1.449 14.621 1.00 95.25 109 ALA A O 1
ATOM 893 N N . LYS A 1 110 ? -16.785 -2.815 16.355 1.00 96.38 110 LYS A N 1
ATOM 894 C CA . LYS A 1 110 ? -16.257 -3.914 15.530 1.00 96.38 110 LYS A CA 1
ATOM 895 C C . LYS A 1 1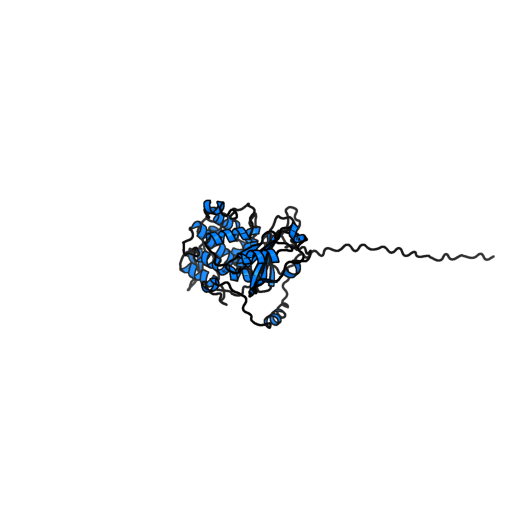10 ? -17.272 -4.389 14.498 1.00 96.38 110 LYS A C 1
ATOM 897 O O . LYS A 1 110 ? -16.936 -4.493 13.323 1.00 96.38 110 LYS A O 1
ATOM 902 N N . LYS A 1 111 ? -18.531 -4.613 14.892 1.00 95.50 111 LYS A N 1
ATOM 903 C CA . LYS A 1 111 ? -19.609 -5.002 13.965 1.00 95.50 111 LYS A CA 1
ATOM 904 C C . LYS A 1 111 ? -19.808 -3.960 12.861 1.00 95.50 111 LYS A C 1
ATOM 906 O O . LYS A 1 111 ? -20.000 -4.323 11.700 1.00 95.50 111 LYS A O 1
ATOM 911 N N . TYR A 1 112 ? -19.744 -2.676 13.207 1.00 94.44 112 TYR A N 1
ATOM 912 C CA . TYR A 1 112 ? -19.864 -1.580 12.250 1.00 94.44 112 TYR A CA 1
ATOM 913 C C . TYR A 1 112 ? -18.694 -1.533 11.258 1.00 94.44 112 TYR A C 1
ATOM 915 O O . TYR A 1 112 ? -18.909 -1.510 10.044 1.00 94.44 112 TYR A O 1
ATOM 923 N N . LEU A 1 113 ? -17.461 -1.593 11.765 1.00 95.06 113 LEU A N 1
ATOM 924 C CA . LEU A 1 113 ? -16.241 -1.594 10.958 1.00 95.06 113 LEU A CA 1
ATOM 925 C C . LEU A 1 113 ? -16.160 -2.833 10.059 1.00 95.06 113 LEU A C 1
ATOM 927 O O . LEU A 1 113 ? -15.856 -2.703 8.879 1.00 95.06 113 LEU A O 1
ATOM 931 N N . LEU A 1 114 ? -16.517 -4.019 10.559 1.00 95.56 114 LEU A N 1
ATOM 932 C CA . LEU A 1 114 ? -16.576 -5.254 9.767 1.00 95.56 114 LEU A CA 1
ATOM 933 C C . LEU A 1 114 ? -17.638 -5.185 8.659 1.00 95.56 114 LEU A C 1
ATOM 935 O O . LEU A 1 114 ? -17.399 -5.651 7.543 1.00 95.56 114 LEU A O 1
ATOM 939 N N . ARG A 1 115 ? -18.792 -4.552 8.916 1.00 94.00 115 ARG A N 1
ATOM 940 C CA . ARG A 1 115 ? -19.779 -4.268 7.863 1.00 94.00 115 ARG A CA 1
ATOM 941 C C . ARG A 1 115 ? -19.172 -3.363 6.789 1.00 94.00 115 ARG A C 1
ATOM 943 O O . ARG A 1 115 ? -19.335 -3.658 5.609 1.00 94.00 115 ARG A O 1
ATOM 950 N N . ASN A 1 116 ? -18.496 -2.281 7.170 1.00 92.50 116 ASN A N 1
ATOM 951 C CA . ASN A 1 116 ? -17.861 -1.371 6.213 1.00 92.50 116 ASN A CA 1
ATOM 952 C C . ASN A 1 116 ? -16.702 -2.032 5.460 1.00 92.50 116 ASN A C 1
ATOM 954 O O . ASN A 1 116 ? -16.560 -1.818 4.260 1.00 92.50 116 ASN A O 1
ATOM 958 N N . LEU A 1 117 ? -15.935 -2.901 6.115 1.00 93.12 117 LEU A N 1
ATOM 959 C CA . LEU A 1 117 ? -14.929 -3.730 5.466 1.00 93.12 117 LEU A CA 1
ATOM 960 C C . LEU A 1 117 ? -15.574 -4.622 4.393 1.00 93.12 117 LEU A C 1
ATOM 962 O O . LEU A 1 117 ? -15.062 -4.697 3.282 1.00 93.12 117 LEU A O 1
ATOM 966 N N . SER A 1 118 ? -16.733 -5.222 4.684 1.00 90.88 118 SER A N 1
ATOM 967 C CA . SER A 1 118 ? -17.501 -6.012 3.712 1.00 90.88 118 SER A CA 1
ATOM 968 C C . SER A 1 118 ? -18.134 -5.185 2.583 1.00 90.88 118 SER A C 1
ATOM 970 O O . SER A 1 118 ? -18.581 -5.763 1.602 1.00 90.88 118 SER A O 1
ATOM 972 N N . ALA A 1 119 ? -18.225 -3.862 2.706 1.00 86.88 119 ALA A N 1
ATOM 973 C CA . ALA A 1 119 ? -18.925 -2.996 1.760 1.00 86.88 119 ALA A CA 1
ATOM 974 C C . ALA A 1 119 ? -18.036 -2.549 0.583 1.00 86.88 119 ALA A C 1
ATOM 976 O O . ALA A 1 119 ? -16.816 -2.710 0.606 1.00 86.88 119 ALA A O 1
ATOM 977 N N . ASP A 1 120 ? -18.662 -1.953 -0.437 1.00 71.12 120 ASP A N 1
ATOM 978 C CA . ASP A 1 120 ? -18.017 -1.330 -1.597 1.00 71.12 120 ASP A CA 1
ATOM 979 C C . ASP A 1 120 ? -16.947 -2.206 -2.245 1.00 71.12 120 ASP A C 1
ATOM 981 O O . ASP A 1 120 ? -15.762 -1.861 -2.312 1.00 71.12 120 ASP A O 1
ATOM 985 N N . LYS A 1 121 ? -17.389 -3.350 -2.781 1.00 79.12 121 LYS A N 1
ATOM 986 C CA . LYS A 1 121 ? -16.571 -4.140 -3.711 1.00 79.12 121 LYS A CA 1
ATOM 987 C C . LYS A 1 121 ? -15.973 -3.263 -4.825 1.00 79.12 121 LYS A C 1
ATOM 989 O O . LYS A 1 121 ? -14.844 -3.507 -5.240 1.00 79.12 121 LYS A O 1
ATOM 994 N N . HIS A 1 122 ? -16.728 -2.257 -5.266 1.00 86.88 122 HIS A N 1
ATOM 995 C CA . HIS A 1 122 ? -16.287 -1.188 -6.156 1.00 86.88 122 HIS A CA 1
ATOM 996 C C . HIS A 1 122 ? -16.196 0.123 -5.374 1.00 86.88 122 HIS A C 1
ATOM 998 O O . HIS A 1 122 ? -17.120 0.432 -4.625 1.00 86.88 122 HIS A O 1
ATOM 1004 N N . ILE A 1 123 ? -15.109 0.874 -5.542 1.00 89.56 123 ILE A N 1
ATOM 1005 C CA . ILE A 1 123 ? -14.917 2.192 -4.918 1.00 89.56 123 ILE A CA 1
ATOM 1006 C C . ILE A 1 123 ? -15.077 3.315 -5.935 1.00 89.56 123 ILE A C 1
ATOM 1008 O O . ILE A 1 123 ? -14.866 3.138 -7.131 1.00 89.56 123 ILE A O 1
ATOM 1012 N N . ASP A 1 124 ? -15.451 4.494 -5.453 1.00 90.56 124 ASP A N 1
ATOM 1013 C CA . ASP A 1 124 ? -15.520 5.691 -6.278 1.00 90.56 124 ASP A CA 1
ATOM 1014 C C . ASP A 1 124 ? -14.151 6.376 -6.291 1.00 90.56 124 ASP A C 1
ATOM 1016 O O . ASP A 1 124 ? -13.781 7.041 -5.325 1.00 90.56 124 ASP A O 1
ATOM 1020 N N . ILE A 1 125 ? -13.411 6.222 -7.395 1.00 92.44 125 ILE A N 1
ATOM 1021 C CA . ILE A 1 125 ? -12.093 6.848 -7.599 1.00 92.44 125 ILE A CA 1
ATOM 1022 C C . ILE A 1 125 ? -12.122 8.340 -7.269 1.00 92.44 125 ILE A C 1
ATOM 1024 O O . ILE A 1 125 ? -11.171 8.858 -6.687 1.00 92.44 125 ILE A O 1
ATOM 1028 N N . THR A 1 126 ? -13.210 9.031 -7.620 1.00 90.56 126 THR A N 1
ATOM 1029 C CA . THR A 1 126 ? -13.294 10.481 -7.450 1.00 90.56 126 THR A CA 1
ATOM 1030 C C . THR A 1 126 ? -13.284 10.876 -5.984 1.00 90.56 126 THR A C 1
ATOM 1032 O O . THR A 1 126 ? -12.854 11.980 -5.684 1.00 90.56 126 THR A O 1
ATOM 1035 N N . LYS A 1 127 ? -13.689 9.992 -5.067 1.00 90.88 127 LYS A N 1
ATOM 1036 C CA . LYS A 1 127 ? -13.700 10.249 -3.623 1.00 90.88 127 LYS A CA 1
ATOM 1037 C C . LYS A 1 127 ? -12.388 9.894 -2.936 1.00 90.88 127 LYS A C 1
ATOM 1039 O O . LYS A 1 127 ? -12.213 10.274 -1.789 1.00 90.88 127 LYS A O 1
ATOM 1044 N N . ILE A 1 128 ? -11.471 9.186 -3.590 1.00 92.69 128 ILE A N 1
ATOM 1045 C CA . ILE A 1 128 ? -10.277 8.678 -2.913 1.00 92.69 128 ILE A CA 1
ATOM 1046 C C . ILE A 1 128 ? -9.339 9.829 -2.552 1.00 92.69 128 ILE A C 1
ATOM 1048 O O . ILE A 1 128 ? -8.870 10.562 -3.422 1.00 92.69 128 ILE A O 1
ATOM 1052 N N . VAL A 1 129 ? -9.034 9.941 -1.261 1.00 91.12 129 VAL A N 1
ATOM 1053 C CA . VAL A 1 129 ? -8.094 10.921 -0.706 1.00 91.12 129 VAL A CA 1
ATOM 1054 C C . VAL A 1 129 ? -6.995 10.143 0.022 1.00 91.12 129 VAL A C 1
ATOM 1056 O O . VAL A 1 129 ? -7.222 9.666 1.129 1.00 91.12 129 VAL A O 1
ATOM 1059 N N . PRO A 1 130 ? -5.840 9.901 -0.612 1.00 89.44 130 PRO A N 1
ATOM 1060 C CA . PRO A 1 130 ? -4.741 9.163 0.009 1.00 89.44 130 PRO A CA 1
ATOM 1061 C C . PRO A 1 130 ? -4.039 9.992 1.111 1.00 89.44 130 PRO A C 1
ATOM 1063 O O . PRO A 1 130 ? -4.230 11.206 1.163 1.00 89.44 130 PRO A O 1
ATOM 1066 N N . PRO A 1 131 ? -3.254 9.355 2.006 1.00 89.50 131 PRO A N 1
ATOM 1067 C CA . PRO A 1 131 ? -2.593 10.043 3.122 1.00 89.50 131 PRO A CA 1
ATOM 1068 C C . PRO A 1 131 ? -1.585 11.098 2.655 1.00 89.50 131 PRO A C 1
ATOM 1070 O O . PRO A 1 131 ? -0.961 10.948 1.612 1.00 89.50 131 PRO A O 1
ATOM 1073 N N . LEU A 1 132 ? -1.347 12.128 3.465 1.00 86.25 132 LEU A N 1
ATOM 1074 C CA . LEU A 1 132 ? -0.328 13.134 3.157 1.00 86.25 132 LEU A CA 1
ATOM 1075 C C . LEU A 1 132 ? 1.080 12.567 3.337 1.00 86.25 132 LEU A C 1
ATOM 1077 O O . LEU A 1 132 ? 1.370 11.920 4.352 1.00 86.25 132 LEU A O 1
ATOM 1081 N N . GLN A 1 133 ? 1.971 12.831 2.378 1.00 81.19 133 GLN A N 1
ATOM 1082 C CA . GLN A 1 133 ? 3.392 12.533 2.546 1.00 81.19 133 GLN A CA 1
ATOM 1083 C C . GLN A 1 133 ? 4.099 13.760 3.111 1.00 81.19 133 GLN A C 1
ATOM 1085 O O . GLN A 1 133 ? 4.326 14.743 2.417 1.00 81.19 133 GLN A O 1
ATOM 1090 N N . VAL A 1 134 ? 4.409 13.690 4.400 1.00 80.75 134 VAL A N 1
ATOM 1091 C CA . VAL A 1 134 ? 5.066 14.743 5.171 1.00 80.75 134 VAL A CA 1
ATOM 1092 C C . VAL A 1 134 ? 6.221 14.111 5.928 1.00 80.75 134 VAL A C 1
ATOM 1094 O O . VAL A 1 134 ? 6.054 13.052 6.538 1.00 80.75 134 VAL A O 1
ATOM 1097 N N . GLN A 1 135 ? 7.384 14.763 5.892 1.00 79.69 135 GLN A N 1
ATOM 1098 C CA . GLN A 1 135 ? 8.626 14.227 6.457 1.00 79.69 135 GLN A CA 1
ATOM 1099 C C . GLN A 1 135 ? 8.955 12.849 5.846 1.00 79.69 135 GLN A C 1
ATOM 1101 O O . GLN A 1 135 ? 8.939 12.675 4.628 1.00 79.69 135 GLN A O 1
ATOM 1106 N N . SER A 1 136 ? 9.219 11.856 6.690 1.00 77.12 136 SER A N 1
ATOM 1107 C CA . SER A 1 136 ? 9.857 10.595 6.318 1.00 77.12 136 SER A CA 1
ATOM 1108 C C . SER A 1 136 ? 8.869 9.436 6.115 1.00 77.12 136 SER A C 1
ATOM 1110 O O . SER A 1 136 ? 9.266 8.276 6.181 1.00 77.12 136 SER A O 1
ATOM 1112 N N . ASN A 1 137 ? 7.580 9.706 5.861 1.00 89.25 137 ASN A N 1
ATOM 1113 C CA . ASN A 1 137 ? 6.538 8.672 5.711 1.00 89.25 137 ASN A CA 1
ATOM 1114 C C . ASN A 1 137 ? 6.263 8.232 4.260 1.00 89.25 137 ASN A C 1
ATOM 1116 O O . ASN A 1 137 ? 5.361 7.420 4.019 1.00 89.25 137 ASN A O 1
ATOM 1120 N N . CYS A 1 138 ? 6.997 8.759 3.274 1.00 92.69 138 CYS A N 1
ATOM 1121 C CA . CYS A 1 138 ? 6.670 8.554 1.863 1.00 92.69 138 CYS A CA 1
ATOM 1122 C C . CYS A 1 138 ? 6.652 7.070 1.463 1.00 92.69 138 CYS A C 1
ATOM 1124 O O . CYS A 1 138 ? 5.705 6.620 0.808 1.00 92.69 138 CYS A O 1
ATOM 1126 N N . TRP A 1 139 ? 7.623 6.290 1.948 1.00 93.81 139 TRP A N 1
ATOM 1127 C CA . TRP A 1 139 ? 7.707 4.843 1.747 1.00 93.81 139 TRP A CA 1
ATOM 1128 C C . TRP A 1 139 ? 6.500 4.108 2.351 1.00 93.81 139 TRP A C 1
ATOM 1130 O O . TRP A 1 139 ? 5.932 3.220 1.711 1.00 93.81 139 TRP A O 1
ATOM 1140 N N . PHE A 1 140 ? 6.047 4.508 3.544 1.00 95.81 140 PHE A N 1
ATOM 1141 C CA . PHE A 1 140 ? 4.896 3.899 4.214 1.00 95.81 140 PHE A CA 1
ATOM 1142 C C . PHE A 1 140 ? 3.610 4.158 3.427 1.00 95.81 140 PHE A C 1
ATOM 1144 O O . PHE A 1 140 ? 2.821 3.240 3.194 1.00 95.81 140 PHE A O 1
ATOM 1151 N N . ASN A 1 141 ? 3.419 5.397 2.969 1.00 95.62 141 ASN A N 1
ATOM 1152 C CA . ASN A 1 141 ? 2.215 5.815 2.255 1.00 95.62 141 ASN A CA 1
ATOM 1153 C C . ASN A 1 141 ? 2.131 5.240 0.836 1.00 95.62 141 ASN A C 1
ATOM 1155 O O . ASN A 1 141 ? 1.047 4.875 0.381 1.00 95.62 141 ASN A O 1
ATOM 1159 N N . ALA A 1 142 ? 3.259 5.111 0.133 1.00 96.25 142 ALA A N 1
ATOM 1160 C CA . ALA A 1 142 ? 3.280 4.464 -1.177 1.00 96.25 142 ALA A CA 1
ATOM 1161 C C . ALA A 1 142 ? 2.831 2.992 -1.075 1.00 96.25 142 ALA A C 1
ATOM 1163 O O . ALA A 1 142 ? 2.039 2.503 -1.893 1.00 96.25 142 ALA A O 1
ATOM 1164 N N . MET A 1 143 ? 3.265 2.296 -0.019 1.00 96.62 143 MET A N 1
ATOM 1165 C CA . MET A 1 143 ? 2.832 0.926 0.250 1.00 96.62 143 MET A CA 1
ATOM 1166 C C . MET A 1 143 ? 1.387 0.848 0.756 1.00 96.62 143 MET A C 1
ATOM 1168 O O . MET A 1 143 ? 0.653 -0.049 0.347 1.00 96.62 143 MET A O 1
ATOM 1172 N N . PHE A 1 144 ? 0.948 1.810 1.573 1.00 97.12 144 PHE A N 1
ATOM 1173 C CA . PHE A 1 144 ? -0.443 1.942 2.020 1.00 97.12 144 PHE A CA 1
ATOM 1174 C C . PHE A 1 144 ? -1.406 1.960 0.829 1.00 97.12 144 PHE A C 1
ATOM 1176 O O . PHE A 1 144 ? -2.346 1.169 0.767 1.00 97.12 144 PHE A O 1
ATOM 1183 N N . VAL A 1 145 ? -1.147 2.822 -0.159 1.00 96.88 145 VAL A N 1
ATOM 1184 C CA . VAL A 1 145 ? -1.990 2.936 -1.360 1.00 96.88 145 VAL A CA 1
ATOM 1185 C C . VAL A 1 145 ? -1.927 1.648 -2.186 1.00 96.88 145 VAL A C 1
ATOM 1187 O O . VAL A 1 145 ? -2.946 1.150 -2.675 1.00 96.88 145 VAL A O 1
ATOM 1190 N N . THR A 1 146 ? -0.750 1.034 -2.258 1.00 97.75 146 THR A N 1
ATOM 1191 C CA . THR A 1 146 ? -0.569 -0.258 -2.919 1.00 97.75 146 THR A CA 1
ATOM 1192 C C . THR A 1 146 ? -1.378 -1.381 -2.258 1.00 97.75 146 THR A C 1
ATOM 1194 O O . THR A 1 146 ? -1.989 -2.173 -2.969 1.00 97.75 146 THR A O 1
ATOM 1197 N N . PHE A 1 147 ? -1.443 -1.460 -0.929 1.00 96.69 147 PHE A N 1
ATOM 1198 C CA . PHE A 1 147 ? -2.140 -2.539 -0.217 1.00 96.69 147 PHE A CA 1
ATOM 1199 C C . PHE A 1 147 ? -3.623 -2.290 0.010 1.00 96.69 147 PHE A C 1
ATOM 1201 O O . PHE A 1 147 ? -4.393 -3.246 0.020 1.00 96.69 147 PHE A O 1
ATOM 1208 N N . PHE A 1 148 ? -4.044 -1.042 0.175 1.00 96.06 148 PHE A N 1
ATOM 1209 C CA . PHE A 1 148 ? -5.390 -0.749 0.664 1.00 96.06 148 PHE A CA 1
ATOM 1210 C C . PHE A 1 148 ? -6.254 0.052 -0.304 1.00 96.06 148 PHE A C 1
ATOM 1212 O O . PHE A 1 148 ? -7.453 0.178 -0.065 1.00 96.06 148 PHE A O 1
ATOM 1219 N N . VAL A 1 149 ? -5.686 0.541 -1.409 1.00 95.94 149 VAL A N 1
ATOM 1220 C CA . VAL A 1 149 ? -6.428 1.278 -2.444 1.00 95.94 149 VAL A CA 1
ATOM 1221 C C . VAL A 1 149 ? -6.459 0.505 -3.762 1.00 95.94 149 VAL A C 1
ATOM 1223 O O . VAL A 1 149 ? -7.526 0.397 -4.367 1.00 95.94 149 VAL A O 1
ATOM 1226 N N . SER A 1 150 ? -5.334 -0.087 -4.181 1.00 96.62 150 SER A N 1
ATOM 1227 C CA . SER A 1 150 ? -5.269 -0.851 -5.437 1.00 96.62 150 SER A CA 1
ATOM 1228 C C . SER A 1 150 ? -6.259 -2.024 -5.483 1.00 96.62 150 SER A C 1
ATOM 1230 O O . SER A 1 150 ? -6.626 -2.604 -4.455 1.00 96.62 150 SER A O 1
ATOM 1232 N N . ASP A 1 151 ? -6.692 -2.403 -6.685 1.00 95.06 151 ASP A N 1
ATOM 1233 C CA . ASP A 1 151 ? -7.688 -3.456 -6.895 1.00 95.06 151 ASP A CA 1
ATOM 1234 C C . ASP A 1 151 ? -7.233 -4.804 -6.328 1.00 95.06 151 ASP A C 1
ATOM 1236 O O . ASP A 1 151 ? -8.004 -5.491 -5.645 1.00 95.06 151 ASP A O 1
ATOM 1240 N N . LYS A 1 152 ? -5.982 -5.207 -6.592 1.00 94.88 152 LYS A N 1
ATOM 1241 C CA . LYS A 1 152 ? -5.462 -6.464 -6.043 1.00 94.88 152 LYS A CA 1
ATOM 1242 C C . LYS A 1 152 ? -5.030 -6.317 -4.596 1.00 94.88 152 LYS A C 1
ATOM 1244 O O . LYS A 1 152 ? -5.272 -7.251 -3.833 1.00 94.88 152 LYS A O 1
ATOM 1249 N N . GLY A 1 153 ? -4.493 -5.165 -4.201 1.00 94.94 153 GLY A N 1
ATOM 1250 C CA . GLY A 1 153 ? -4.163 -4.874 -2.809 1.00 94.94 153 GLY A CA 1
ATOM 1251 C C . GLY A 1 153 ? -5.366 -5.084 -1.894 1.00 94.94 153 GLY A C 1
ATOM 1252 O O . GLY A 1 153 ? -5.337 -5.974 -1.042 1.00 94.94 153 GLY A O 1
ATOM 1253 N N . ARG A 1 154 ? -6.472 -4.366 -2.149 1.00 93.25 154 ARG A N 1
ATOM 1254 C CA . ARG A 1 154 ? -7.719 -4.469 -1.364 1.00 93.25 154 ARG A CA 1
ATOM 1255 C C . ARG A 1 154 ? -8.203 -5.905 -1.220 1.00 93.25 154 ARG A C 1
ATOM 1257 O O . ARG A 1 154 ? -8.700 -6.291 -0.170 1.00 93.25 154 ARG A O 1
ATOM 1264 N N . LYS A 1 155 ? -8.055 -6.703 -2.279 1.00 91.50 155 LYS A N 1
ATOM 1265 C CA . LYS A 1 155 ? -8.492 -8.098 -2.306 1.00 91.50 155 LYS A CA 1
ATOM 1266 C C . LYS A 1 155 ? -7.569 -9.038 -1.525 1.00 91.50 155 LYS A C 1
ATOM 1268 O O . LYS A 1 155 ? -8.075 -9.962 -0.892 1.00 91.50 155 LYS A O 1
ATOM 1273 N N . PHE A 1 156 ? -6.252 -8.864 -1.625 1.00 93.31 156 PHE A N 1
ATOM 1274 C CA . PHE A 1 156 ? -5.263 -9.782 -1.048 1.00 93.31 156 PHE A CA 1
ATOM 1275 C C . PHE A 1 156 ? -4.910 -9.426 0.397 1.00 93.31 156 PHE A C 1
ATOM 1277 O O . PHE A 1 156 ? -4.620 -10.323 1.174 1.00 93.31 156 PHE A O 1
ATOM 1284 N N . PHE A 1 157 ? -4.995 -8.150 0.776 1.00 93.19 157 PHE A N 1
ATOM 1285 C CA . PHE A 1 157 ? -4.726 -7.664 2.134 1.00 93.19 157 PHE A CA 1
ATOM 1286 C C . PHE A 1 157 ? -6.006 -7.369 2.928 1.00 93.19 157 PHE A C 1
ATOM 1288 O O . PHE A 1 157 ? -5.966 -6.733 3.980 1.00 93.19 157 PHE A O 1
ATOM 1295 N N . HIS A 1 158 ? -7.150 -7.880 2.465 1.00 92.12 158 HIS A N 1
ATOM 1296 C CA . HIS A 1 158 ? -8.433 -7.789 3.168 1.00 92.12 158 HIS A CA 1
ATOM 1297 C C . HIS A 1 158 ? -8.363 -8.388 4.580 1.00 92.12 158 HIS A C 1
ATOM 1299 O O . HIS A 1 158 ? -8.894 -7.816 5.531 1.00 92.12 158 HIS A O 1
ATOM 1305 N N . PHE A 1 159 ? -7.641 -9.507 4.729 1.00 91.69 159 PHE A N 1
ATOM 1306 C CA . PHE A 1 159 ? -7.462 -10.190 6.015 1.00 91.69 159 PHE A CA 1
ATOM 1307 C C . PHE A 1 159 ? -6.773 -9.292 7.041 1.00 91.69 159 PHE A C 1
ATOM 1309 O O . PHE A 1 159 ? -7.134 -9.294 8.214 1.00 91.69 159 PHE A O 1
ATOM 1316 N N . LEU A 1 160 ? -5.801 -8.495 6.591 1.00 93.81 160 LEU A N 1
ATOM 1317 C CA . LEU A 1 160 ? -5.000 -7.652 7.460 1.00 93.81 160 LEU A CA 1
ATOM 1318 C C . LEU A 1 160 ? -5.887 -6.600 8.129 1.00 93.81 160 LEU A C 1
ATOM 1320 O O . LEU A 1 160 ? -5.813 -6.409 9.339 1.00 93.81 160 LEU A O 1
ATOM 1324 N N . ARG A 1 161 ? -6.803 -5.997 7.364 1.00 94.56 161 ARG A N 1
ATOM 1325 C CA . ARG A 1 161 ? -7.799 -5.065 7.905 1.00 94.56 161 ARG A CA 1
ATOM 1326 C C . ARG A 1 161 ? -8.740 -5.736 8.902 1.00 94.56 161 ARG A C 1
ATOM 1328 O O . ARG A 1 161 ? -9.068 -5.138 9.922 1.00 94.56 161 ARG A O 1
ATOM 1335 N N . GLN A 1 162 ? -9.151 -6.976 8.639 1.00 95.00 162 GLN A N 1
ATOM 1336 C CA . GLN A 1 162 ? -9.990 -7.721 9.576 1.00 95.00 162 GLN A CA 1
ATOM 1337 C C . GLN A 1 162 ? -9.265 -7.962 10.909 1.00 95.00 162 GLN A C 1
ATOM 1339 O O . GLN A 1 162 ? -9.834 -7.662 11.955 1.00 95.00 162 GLN A O 1
ATOM 1344 N N . LEU A 1 163 ? -7.996 -8.384 10.883 1.00 94.50 163 LEU A N 1
ATOM 1345 C CA . LEU A 1 163 ? -7.185 -8.549 12.098 1.00 94.50 163 LEU A CA 1
ATOM 1346 C C . LEU A 1 163 ? -7.021 -7.231 12.872 1.00 94.50 163 LEU A C 1
ATOM 1348 O O . LEU A 1 163 ? -7.135 -7.223 14.099 1.00 94.50 163 LEU A O 1
ATOM 1352 N N . MET A 1 164 ? -6.824 -6.110 12.165 1.00 95.69 164 MET A N 1
ATOM 1353 C CA . MET A 1 164 ? -6.762 -4.771 12.769 1.00 95.69 164 MET A CA 1
ATOM 1354 C C . MET A 1 164 ? -8.067 -4.403 13.491 1.00 95.69 164 MET A C 1
ATOM 1356 O O . MET A 1 164 ? -8.021 -3.901 14.612 1.00 95.69 164 MET A O 1
ATOM 1360 N N . ILE A 1 165 ? -9.227 -4.677 12.882 1.00 95.94 165 ILE A N 1
ATOM 1361 C CA . ILE A 1 165 ? -10.548 -4.397 13.474 1.00 95.94 165 ILE A CA 1
ATOM 1362 C C . ILE A 1 165 ? -10.826 -5.318 14.666 1.00 95.94 165 ILE A C 1
ATOM 1364 O O . ILE A 1 165 ? -11.309 -4.882 15.713 1.00 95.94 165 ILE A O 1
ATOM 1368 N N . GLU A 1 166 ? -10.541 -6.609 14.521 1.00 95.44 166 GLU A N 1
ATOM 1369 C CA . GLU A 1 166 ? -10.789 -7.589 15.574 1.00 95.44 166 GLU A CA 1
ATOM 1370 C C . GLU A 1 166 ? -9.829 -7.414 16.759 1.00 95.44 166 GLU A C 1
ATOM 1372 O O . GLU A 1 166 ? -10.206 -7.717 17.897 1.00 95.44 166 GLU A O 1
ATOM 1377 N N . GLY A 1 167 ? -8.636 -6.862 16.517 1.00 94.69 167 GLY A N 1
ATOM 1378 C CA . GLY A 1 167 ? -7.617 -6.605 17.531 1.00 94.69 167 GLY A CA 1
ATOM 1379 C C . GLY A 1 167 ? -6.923 -7.880 18.013 1.00 94.69 167 GLY A C 1
ATOM 1380 O O . GLY A 1 167 ? -6.575 -7.974 19.193 1.00 94.69 167 GLY A O 1
ATOM 1381 N N . LYS A 1 168 ? -6.758 -8.861 17.119 1.00 94.12 168 LYS A N 1
ATOM 1382 C CA . LYS A 1 168 ? -6.162 -10.177 17.392 1.00 94.12 168 LYS A CA 1
ATOM 1383 C C . LYS A 1 168 ? -5.209 -10.603 16.270 1.00 94.12 168 LYS A C 1
ATOM 1385 O O . LYS A 1 168 ? -5.342 -10.160 15.133 1.00 94.12 168 LYS A O 1
ATOM 1390 N N . GLN A 1 169 ? -4.256 -11.461 16.604 1.00 90.12 169 GLN A N 1
ATOM 1391 C CA . GLN A 1 169 ? -3.379 -12.164 15.668 1.00 90.12 169 GLN A CA 1
ATOM 1392 C C . GLN A 1 169 ? -4.135 -13.298 14.955 1.00 90.12 169 GLN A C 1
ATOM 1394 O O . GLN A 1 169 ? -5.241 -13.663 15.362 1.00 90.12 169 GLN A O 1
ATOM 1399 N N . GLN A 1 170 ? -3.539 -13.893 13.913 1.00 86.19 170 GLN A N 1
ATOM 1400 C CA . GLN A 1 170 ? -4.192 -14.978 13.160 1.00 86.19 170 GLN A CA 1
ATOM 1401 C C . GLN A 1 170 ? -4.526 -16.198 14.042 1.00 86.19 170 GLN A C 1
ATOM 1403 O O . GLN A 1 170 ? -5.554 -16.835 13.839 1.00 86.19 170 GLN A O 1
ATOM 1408 N N . ASN A 1 171 ? -3.701 -16.498 15.049 1.00 87.62 171 ASN A N 1
ATOM 1409 C CA . ASN A 1 171 ? -3.920 -17.591 16.007 1.00 87.62 171 ASN A CA 1
ATOM 1410 C C . ASN A 1 171 ? -4.919 -17.252 17.136 1.00 87.62 171 ASN A C 1
ATOM 1412 O O . ASN A 1 171 ? -5.080 -18.041 18.061 1.00 87.62 171 ASN A O 1
ATOM 1416 N N . GLY A 1 172 ? -5.563 -16.081 17.095 1.00 89.12 172 GLY A N 1
ATOM 1417 C CA . GLY A 1 172 ? -6.518 -15.633 18.111 1.00 89.12 172 GLY A CA 1
ATOM 1418 C C . GLY A 1 172 ? -5.903 -14.875 19.291 1.00 89.12 172 GLY A C 1
ATOM 1419 O O . GLY A 1 172 ? -6.655 -14.265 20.052 1.00 89.12 172 GLY A O 1
ATOM 1420 N N . THR A 1 173 ? -4.571 -14.830 19.422 1.00 92.62 173 THR A N 1
ATOM 1421 C CA . THR A 1 173 ? -3.895 -14.066 20.480 1.00 92.62 173 THR A CA 1
ATOM 1422 C C . THR A 1 173 ? -4.259 -12.587 20.396 1.00 92.62 173 THR A C 1
ATOM 1424 O O . THR A 1 173 ? -4.178 -11.969 19.333 1.00 92.62 173 THR A O 1
ATOM 1427 N N . ILE A 1 174 ? -4.652 -11.993 21.521 1.00 94.00 174 ILE A N 1
ATOM 1428 C CA . ILE A 1 174 ? -5.031 -10.579 21.584 1.00 94.00 174 ILE A CA 1
ATOM 1429 C C . ILE A 1 174 ? -3.798 -9.701 21.339 1.00 94.00 174 ILE A C 1
ATOM 1431 O O . ILE A 1 174 ? -2.737 -9.914 21.922 1.00 94.00 174 ILE A O 1
ATOM 1435 N N . ILE A 1 175 ? -3.945 -8.685 20.488 1.00 93.38 175 ILE A N 1
ATOM 1436 C CA . ILE A 1 175 ? -2.888 -7.699 20.242 1.00 93.38 175 ILE A CA 1
ATOM 1437 C C . ILE A 1 175 ? -2.777 -6.765 21.465 1.00 93.38 175 ILE A C 1
ATOM 1439 O O . ILE A 1 175 ? -3.817 -6.295 21.943 1.00 93.38 175 ILE A O 1
ATOM 1443 N N . PRO A 1 176 ? -1.561 -6.437 21.950 1.00 92.44 176 PRO A N 1
ATOM 1444 C CA . PRO A 1 176 ? -1.370 -5.478 23.042 1.00 92.44 176 PRO A CA 1
ATOM 1445 C C . PRO A 1 176 ? -2.026 -4.121 22.761 1.00 92.44 176 PRO A C 1
ATOM 1447 O O . PRO A 1 176 ? -1.993 -3.639 21.630 1.00 92.44 176 PRO A O 1
ATOM 1450 N N . ASP A 1 177 ? -2.585 -3.466 23.779 1.00 91.50 177 ASP A N 1
ATOM 1451 C CA . ASP A 1 177 ? -3.486 -2.319 23.575 1.00 91.50 177 ASP A CA 1
ATOM 1452 C C . ASP A 1 177 ? -2.860 -1.137 22.829 1.00 91.50 177 ASP A C 1
ATOM 1454 O O . ASP A 1 177 ? -3.493 -0.582 21.933 1.00 91.50 177 ASP A O 1
ATOM 1458 N N . LYS A 1 178 ? -1.599 -0.785 23.110 1.00 91.12 178 LYS A N 1
ATOM 1459 C CA . LYS A 1 178 ? -0.914 0.298 22.378 1.00 91.12 178 LYS A CA 1
ATOM 1460 C C . LYS A 1 178 ? -0.774 -0.012 20.885 1.00 91.12 178 LYS A C 1
ATOM 1462 O O . LYS A 1 178 ? -0.990 0.860 20.048 1.00 91.12 178 LYS A O 1
ATOM 1467 N N . LEU A 1 179 ? -0.481 -1.268 20.553 1.00 92.62 179 LEU A N 1
ATOM 1468 C CA . LEU A 1 179 ? -0.374 -1.716 19.170 1.00 92.62 179 LEU A CA 1
ATOM 1469 C C . LEU A 1 179 ? -1.753 -1.820 18.504 1.00 92.62 179 LEU A C 1
ATOM 1471 O O . LEU A 1 179 ? -1.924 -1.461 17.341 1.00 92.62 179 LEU A O 1
ATOM 1475 N N . LYS A 1 180 ? -2.759 -2.254 19.263 1.00 93.31 180 LYS A N 1
ATOM 1476 C CA . LYS A 1 180 ? -4.157 -2.302 18.833 1.00 93.31 180 LYS A CA 1
ATOM 1477 C C . LYS A 1 180 ? -4.683 -0.903 18.489 1.00 93.31 180 LYS A C 1
ATOM 1479 O O . LYS A 1 180 ? -5.349 -0.749 17.472 1.00 93.31 180 LYS A O 1
ATOM 1484 N N . ASN A 1 181 ? -4.308 0.118 19.265 1.00 92.81 181 ASN A N 1
ATOM 1485 C CA . ASN A 1 181 ? -4.631 1.518 18.978 1.00 92.81 181 ASN A CA 1
ATOM 1486 C C . ASN A 1 181 ? -4.007 1.982 17.651 1.00 92.81 181 ASN A C 1
ATOM 1488 O O . ASN A 1 181 ? -4.709 2.568 16.828 1.00 92.81 181 ASN A O 1
ATOM 1492 N N . ALA A 1 182 ? -2.734 1.652 17.402 1.00 94.31 182 ALA A N 1
ATOM 1493 C CA . ALA A 1 182 ? -2.072 1.978 16.136 1.00 94.31 182 ALA A CA 1
ATOM 1494 C C . ALA A 1 182 ? -2.777 1.321 14.936 1.00 94.31 182 ALA A C 1
ATOM 1496 O O . ALA A 1 182 ? -3.025 1.964 13.915 1.00 94.31 182 ALA A O 1
ATOM 1497 N N . PHE A 1 183 ? -3.163 0.049 15.068 1.00 95.38 183 PHE A N 1
ATOM 1498 C CA . PHE A 1 183 ? -3.917 -0.660 14.034 1.00 95.38 183 PHE A CA 1
ATOM 1499 C C . PHE A 1 183 ? -5.333 -0.123 13.832 1.00 95.38 183 PHE A C 1
ATOM 1501 O O . PHE A 1 183 ? -5.805 -0.081 12.696 1.00 95.38 183 PHE A O 1
ATOM 1508 N N . ALA A 1 184 ? -6.000 0.315 14.899 1.00 94.31 184 ALA A N 1
ATOM 1509 C CA . ALA A 1 184 ? -7.303 0.956 14.803 1.00 94.31 184 ALA A CA 1
ATOM 1510 C C . ALA A 1 184 ? -7.218 2.261 13.999 1.00 94.31 184 ALA A C 1
ATOM 1512 O O . ALA A 1 184 ? -8.018 2.455 13.083 1.00 94.31 184 ALA A O 1
ATOM 1513 N N . LEU A 1 185 ? -6.213 3.102 14.277 1.00 93.81 185 LEU A N 1
ATOM 1514 C CA . LEU A 1 185 ? -5.941 4.326 13.515 1.00 93.81 185 LEU A CA 1
ATOM 1515 C C . LEU A 1 185 ? -5.601 4.024 12.053 1.00 93.81 185 LEU A C 1
ATOM 1517 O O . LEU A 1 185 ? -6.132 4.675 11.158 1.00 93.81 185 LEU A O 1
ATOM 1521 N N . LEU A 1 186 ? -4.779 3.003 11.794 1.00 95.38 186 LEU A N 1
ATOM 1522 C CA . LEU A 1 186 ? -4.444 2.591 10.432 1.00 95.38 186 LEU A CA 1
ATOM 1523 C C . LEU A 1 186 ? -5.681 2.123 9.654 1.00 95.38 186 LEU A C 1
ATOM 1525 O O . LEU A 1 186 ? -5.913 2.589 8.539 1.00 95.38 186 LEU A O 1
ATOM 1529 N N . ASN A 1 187 ? -6.515 1.254 10.236 1.00 95.12 187 ASN A N 1
ATOM 1530 C CA . ASN A 1 187 ? -7.746 0.808 9.581 1.00 95.12 187 ASN A CA 1
ATOM 1531 C C . ASN A 1 187 ? -8.740 1.957 9.362 1.00 95.12 187 ASN A C 1
ATOM 1533 O O . ASN A 1 187 ? -9.375 2.023 8.308 1.00 95.12 187 ASN A O 1
ATOM 1537 N N . PHE A 1 188 ? -8.866 2.856 10.338 1.00 93.25 188 PHE A N 1
ATOM 1538 C CA . PHE A 1 188 ? -9.700 4.044 10.215 1.00 93.25 188 PHE A CA 1
ATOM 1539 C C . PHE A 1 188 ? -9.219 4.950 9.077 1.00 93.25 188 PHE A C 1
ATOM 1541 O O . PHE A 1 188 ? -10.022 5.350 8.237 1.00 93.25 188 PHE A O 1
ATOM 1548 N N . GLY A 1 189 ? -7.909 5.204 9.003 1.00 92.88 189 GLY A N 1
ATOM 1549 C CA . GLY A 1 189 ? -7.287 5.960 7.921 1.00 92.88 189 GLY A CA 1
ATOM 1550 C C . GLY A 1 189 ? -7.583 5.351 6.551 1.00 92.88 189 GLY A C 1
ATOM 1551 O O . GLY A 1 189 ? -7.967 6.069 5.636 1.00 92.88 189 GLY A O 1
ATOM 1552 N N . ILE A 1 190 ? -7.520 4.021 6.421 1.00 94.62 190 ILE A N 1
ATOM 1553 C CA . ILE A 1 190 ? -7.905 3.321 5.183 1.00 94.62 190 ILE A CA 1
ATOM 1554 C C . ILE A 1 190 ? -9.361 3.612 4.801 1.00 94.62 190 ILE A C 1
ATOM 1556 O O . ILE A 1 190 ? -9.629 3.962 3.651 1.00 94.62 190 ILE A O 1
ATOM 1560 N N . ASP A 1 191 ? -10.313 3.472 5.728 1.00 92.25 191 ASP A N 1
ATOM 1561 C CA . ASP A 1 191 ? -11.723 3.750 5.422 1.00 92.25 191 ASP A CA 1
ATOM 1562 C C . ASP A 1 191 ? -11.964 5.225 5.084 1.00 92.25 191 ASP A C 1
ATOM 1564 O O . ASP A 1 191 ? -12.711 5.520 4.146 1.00 92.25 191 ASP A O 1
ATOM 1568 N N . ALA A 1 192 ? -11.311 6.147 5.796 1.00 90.94 192 ALA A N 1
ATOM 1569 C CA . ALA A 1 192 ? -11.383 7.572 5.505 1.00 90.94 192 ALA A CA 1
ATOM 1570 C C . ALA A 1 192 ? -10.876 7.869 4.084 1.00 90.94 192 ALA A C 1
ATOM 1572 O O . ALA A 1 192 ? -11.576 8.528 3.312 1.00 90.94 192 ALA A O 1
ATOM 1573 N N . CYS A 1 193 ? -9.721 7.307 3.708 1.00 92.69 193 CYS A N 1
ATOM 1574 C CA . CYS A 1 193 ? -9.135 7.472 2.380 1.00 92.69 193 CYS A CA 1
ATOM 1575 C C . CYS A 1 193 ? -10.044 6.958 1.262 1.00 92.69 193 CYS A C 1
ATOM 1577 O O . CYS A 1 193 ? -10.203 7.628 0.246 1.00 92.69 193 CYS A O 1
ATOM 1579 N N . LEU A 1 194 ? -10.656 5.782 1.434 1.00 92.25 194 LEU A N 1
ATOM 1580 C CA . LEU A 1 194 ? -11.518 5.169 0.415 1.00 92.25 194 LEU A CA 1
ATOM 1581 C C . LEU A 1 194 ? -12.857 5.894 0.231 1.00 92.25 194 LEU A C 1
ATOM 1583 O O . LEU A 1 194 ? -13.472 5.781 -0.828 1.00 92.25 194 LEU A O 1
ATOM 1587 N N . THR A 1 195 ? -13.328 6.600 1.259 1.00 89.31 195 THR A N 1
ATOM 1588 C CA . THR A 1 195 ? -14.638 7.271 1.254 1.00 89.31 195 THR A CA 1
ATOM 1589 C C . THR A 1 195 ? -14.559 8.770 0.984 1.00 89.31 195 THR A C 1
ATOM 1591 O O . THR A 1 195 ? -15.598 9.393 0.765 1.00 89.31 195 THR A O 1
ATOM 1594 N N . GLY A 1 196 ? -13.354 9.348 0.973 1.00 87.00 196 GLY A N 1
ATOM 1595 C CA . GLY A 1 196 ? -13.162 10.795 0.861 1.00 87.00 196 GLY A CA 1
ATOM 1596 C C . GLY A 1 196 ? -13.625 11.549 2.097 1.00 87.00 196 GLY A C 1
ATOM 1597 O O . GLY A 1 196 ? -14.045 12.700 2.001 1.00 87.00 196 GLY A O 1
ATOM 1598 N N . ASN A 1 197 ? -13.600 10.884 3.250 1.00 85.75 197 ASN A N 1
ATOM 1599 C CA . ASN A 1 197 ? -13.959 11.500 4.514 1.00 85.75 197 ASN A CA 1
ATOM 1600 C C . ASN A 1 197 ? -12.993 12.661 4.822 1.00 85.75 197 ASN A C 1
ATOM 1602 O O . ASN A 1 197 ? -11.804 12.558 4.520 1.00 85.75 197 ASN A O 1
ATOM 1606 N N . LYS A 1 198 ? -13.478 13.734 5.466 1.00 83.50 198 LYS A N 1
ATOM 1607 C CA . LYS A 1 198 ? -12.660 14.889 5.882 1.00 83.50 198 LYS A CA 1
ATOM 1608 C C . LYS A 1 198 ? -11.360 14.480 6.595 1.00 83.50 198 LYS A C 1
ATOM 1610 O O . LYS A 1 198 ? -10.326 15.085 6.354 1.00 83.50 198 LYS A O 1
ATOM 1615 N N . PHE A 1 199 ? -11.370 13.392 7.371 1.00 82.50 199 PHE A N 1
ATOM 1616 C CA . PHE A 1 199 ? -10.179 12.916 8.089 1.00 82.50 199 PHE A CA 1
ATOM 1617 C C . PHE A 1 199 ? -9.054 12.418 7.187 1.00 82.50 199 PHE A C 1
ATOM 1619 O O . PHE A 1 199 ? -7.910 12.363 7.623 1.00 82.50 199 PHE A O 1
ATOM 1626 N N . ALA A 1 200 ? -9.355 12.036 5.947 1.00 85.94 200 ALA A N 1
ATOM 1627 C CA . ALA A 1 200 ? -8.332 11.616 5.002 1.00 85.94 200 ALA A CA 1
ATOM 1628 C C . ALA A 1 200 ? -7.360 12.760 4.669 1.00 85.94 200 ALA A C 1
ATOM 1630 O O . ALA A 1 200 ? -6.184 12.508 4.432 1.00 85.94 200 ALA A O 1
ATOM 1631 N N . TYR A 1 201 ? -7.838 14.008 4.720 1.00 83.00 201 TYR A N 1
ATOM 1632 C CA . TYR A 1 201 ? -7.034 15.209 4.486 1.00 83.00 201 TYR A CA 1
ATOM 1633 C C . TYR A 1 201 ? -6.122 15.571 5.662 1.00 83.00 201 TYR A C 1
ATOM 1635 O O . TYR A 1 201 ? -5.139 16.276 5.477 1.00 83.00 201 TYR A O 1
ATOM 1643 N N . GLU A 1 202 ? -6.434 15.084 6.861 1.00 81.62 202 GLU A N 1
ATOM 1644 C CA . GLU A 1 202 ? -5.670 15.343 8.088 1.00 81.62 202 GLU A CA 1
ATOM 1645 C C . GLU A 1 202 ? -4.787 14.146 8.484 1.00 81.62 202 GLU A C 1
ATOM 1647 O O . GLU A 1 202 ? -4.062 14.195 9.479 1.00 81.62 202 GLU A O 1
ATOM 1652 N N . LEU A 1 203 ? -4.847 13.045 7.724 1.00 85.81 203 LEU A N 1
ATOM 1653 C CA . LEU A 1 203 ? -4.156 11.804 8.051 1.00 85.81 203 LEU A CA 1
ATOM 1654 C C . LEU A 1 203 ? -2.635 11.966 7.913 1.00 85.81 203 LEU A C 1
ATOM 1656 O O . LEU A 1 203 ? -2.068 11.854 6.824 1.00 85.81 203 LEU A O 1
ATOM 1660 N N . ASN A 1 204 ? -1.974 12.141 9.058 1.00 87.62 204 ASN A N 1
ATOM 1661 C CA . ASN A 1 204 ? -0.526 12.061 9.191 1.00 87.62 204 ASN A CA 1
ATOM 1662 C C . ASN A 1 204 ? -0.110 10.668 9.685 1.00 87.62 204 ASN A C 1
ATOM 1664 O O . ASN A 1 204 ? -0.247 10.323 10.862 1.00 87.62 204 ASN A O 1
ATOM 1668 N N . THR A 1 205 ? 0.435 9.858 8.780 1.00 92.69 205 THR A N 1
ATOM 1669 C CA . THR A 1 205 ? 0.856 8.487 9.093 1.00 92.69 205 THR A CA 1
ATOM 1670 C C . THR A 1 205 ? 2.120 8.402 9.949 1.00 92.69 205 THR A C 1
ATOM 1672 O O . THR A 1 205 ? 2.373 7.330 10.493 1.00 92.69 205 THR A O 1
ATOM 1675 N N . ASN A 1 206 ? 2.869 9.494 10.165 1.00 92.44 206 ASN A N 1
ATOM 1676 C CA . ASN A 1 206 ? 4.024 9.487 11.076 1.00 92.44 206 ASN A CA 1
ATOM 1677 C C . ASN A 1 206 ? 3.626 9.081 12.501 1.00 92.44 206 ASN A C 1
ATOM 1679 O O . ASN A 1 206 ? 4.324 8.292 13.130 1.00 92.44 206 ASN A O 1
ATOM 1683 N N . ASN A 1 207 ? 2.453 9.510 12.979 1.00 90.44 207 ASN A N 1
ATOM 1684 C CA . ASN A 1 207 ? 1.961 9.123 14.306 1.00 90.44 207 ASN A CA 1
ATOM 1685 C C . ASN A 1 207 ? 1.679 7.614 14.387 1.00 90.44 207 ASN A C 1
ATOM 1687 O O . ASN A 1 207 ? 1.970 6.976 15.399 1.00 90.44 207 ASN A O 1
ATOM 1691 N N . ILE A 1 208 ? 1.166 7.028 13.300 1.00 94.00 208 ILE A N 1
ATOM 1692 C CA . ILE A 1 208 ? 0.931 5.583 13.196 1.00 94.00 208 ILE A CA 1
ATOM 1693 C C . ILE A 1 208 ? 2.271 4.837 13.170 1.00 94.00 208 ILE A C 1
ATOM 1695 O O . ILE A 1 208 ? 2.441 3.887 13.930 1.00 94.00 208 ILE A O 1
ATOM 1699 N N . ILE A 1 209 ? 3.231 5.277 12.348 1.00 95.12 209 ILE A N 1
ATOM 1700 C CA . ILE A 1 209 ? 4.582 4.694 12.258 1.00 95.12 209 ILE A CA 1
ATOM 1701 C C . ILE A 1 209 ? 5.260 4.710 13.631 1.00 95.12 209 ILE A C 1
ATOM 1703 O O . ILE A 1 209 ? 5.724 3.668 14.100 1.00 95.12 209 ILE A O 1
ATOM 1707 N N . HIS A 1 210 ? 5.241 5.860 14.305 1.00 94.06 210 HIS A N 1
ATOM 1708 C CA . HIS A 1 210 ? 5.819 6.025 15.632 1.00 94.06 210 HIS A CA 1
ATOM 1709 C C . HIS A 1 210 ? 5.187 5.075 16.650 1.00 94.06 210 HIS A C 1
ATOM 1711 O O . HIS A 1 210 ? 5.878 4.368 17.390 1.00 94.06 210 HIS A O 1
ATOM 1717 N N . GLN A 1 211 ? 3.854 4.998 16.666 1.00 93.56 211 GLN A N 1
ATOM 1718 C CA . GLN A 1 211 ? 3.149 4.136 17.605 1.00 93.56 211 GLN A CA 1
ATOM 1719 C C . GLN A 1 211 ? 3.397 2.650 17.323 1.00 93.56 211 GLN A C 1
ATOM 1721 O O . GLN A 1 211 ? 3.575 1.884 18.272 1.00 93.56 211 GLN A O 1
ATOM 1726 N N . LEU A 1 212 ? 3.459 2.235 16.054 1.00 95.06 212 LEU A N 1
ATOM 1727 C CA . LEU A 1 212 ? 3.832 0.873 15.661 1.00 95.06 212 LEU A CA 1
ATOM 1728 C C . LEU A 1 212 ? 5.246 0.539 16.152 1.00 95.06 212 LEU A C 1
ATOM 1730 O O . LEU A 1 212 ? 5.434 -0.470 16.834 1.00 95.06 212 LEU A O 1
ATOM 1734 N N . TYR A 1 213 ? 6.218 1.414 15.884 1.00 95.25 213 TYR A N 1
ATOM 1735 C CA . TYR A 1 213 ? 7.603 1.234 16.313 1.00 95.25 213 TYR A CA 1
ATOM 1736 C C . TYR A 1 213 ? 7.733 1.114 17.835 1.00 95.25 213 TYR A C 1
ATOM 1738 O O . TYR A 1 213 ? 8.403 0.205 18.331 1.00 95.25 213 TYR A O 1
ATOM 1746 N N . LYS A 1 214 ? 7.076 1.999 18.594 1.00 95.00 214 LYS A N 1
ATOM 1747 C CA . LYS A 1 214 ? 7.108 1.985 20.065 1.00 95.00 214 LYS A CA 1
ATOM 1748 C C . LYS A 1 214 ? 6.379 0.787 20.670 1.00 95.00 214 LYS A C 1
ATOM 1750 O O . LYS A 1 214 ? 6.766 0.333 21.743 1.00 95.00 214 LYS A O 1
ATOM 1755 N N . SER A 1 215 ? 5.326 0.298 20.017 1.00 94.12 215 SER A N 1
ATOM 1756 C CA . SER A 1 215 ? 4.471 -0.759 20.574 1.00 94.12 215 SER A CA 1
ATOM 1757 C C . SER A 1 215 ? 4.949 -2.171 20.248 1.00 94.12 215 SER A C 1
ATOM 1759 O O . SER A 1 215 ? 4.585 -3.106 20.959 1.00 94.12 215 SER A O 1
ATOM 1761 N N . ILE A 1 216 ? 5.744 -2.350 19.189 1.00 93.25 216 ILE A N 1
ATOM 1762 C CA . ILE A 1 216 ? 6.329 -3.650 18.855 1.00 93.25 216 ILE A CA 1
ATOM 1763 C C . ILE A 1 216 ? 7.596 -3.873 19.706 1.00 93.25 216 ILE A C 1
ATOM 1765 O O . ILE A 1 216 ? 8.470 -2.999 19.724 1.00 93.25 216 ILE A O 1
ATOM 1769 N N . PRO A 1 217 ? 7.724 -5.020 20.411 1.00 92.75 217 PRO A N 1
ATOM 1770 C CA . PRO A 1 217 ? 8.846 -5.287 21.313 1.00 92.75 217 PRO A CA 1
ATOM 1771 C C . PRO A 1 217 ? 10.218 -5.171 20.643 1.00 92.75 217 PRO A C 1
ATOM 1773 O O . PRO A 1 217 ? 10.394 -5.600 19.501 1.00 92.75 217 PRO A O 1
ATOM 1776 N N . SER A 1 218 ? 11.213 -4.657 21.373 1.00 93.44 218 SER A N 1
ATOM 1777 C CA . SER A 1 218 ? 12.596 -4.536 20.882 1.00 93.44 218 SER A CA 1
ATOM 1778 C C . SER A 1 218 ? 13.182 -5.875 20.439 1.00 93.44 218 SER A C 1
ATOM 1780 O O . SER A 1 218 ? 13.747 -5.942 19.355 1.00 93.44 218 SER A O 1
ATOM 1782 N N . SER A 1 219 ? 12.921 -6.957 21.180 1.00 94.19 219 SER A N 1
ATOM 1783 C CA . SER A 1 219 ? 13.354 -8.316 20.818 1.00 94.19 219 SER A CA 1
ATOM 1784 C C . SER A 1 219 ? 12.845 -8.774 19.446 1.00 94.19 219 SER A C 1
ATOM 1786 O O . SER A 1 219 ? 13.529 -9.495 18.724 1.00 94.19 219 SER A O 1
ATOM 1788 N N . TYR A 1 220 ? 11.649 -8.334 19.043 1.00 92.88 220 TYR A N 1
ATOM 1789 C CA . TYR A 1 220 ? 11.134 -8.606 17.704 1.00 92.88 220 TYR A CA 1
ATOM 1790 C C . TYR A 1 220 ? 11.845 -7.750 16.648 1.00 92.88 220 TYR A C 1
ATOM 1792 O O . TYR A 1 220 ? 12.184 -8.251 15.578 1.00 92.88 220 TYR A O 1
ATOM 1800 N N . LYS A 1 221 ? 12.093 -6.471 16.947 1.00 93.44 221 LYS A N 1
ATOM 1801 C CA . LYS A 1 221 ? 12.755 -5.527 16.031 1.00 93.44 221 LYS A CA 1
ATOM 1802 C C . LYS A 1 221 ? 14.237 -5.843 15.814 1.00 93.44 221 LYS A C 1
ATOM 1804 O O . LYS A 1 221 ? 14.732 -5.617 14.721 1.00 93.44 221 LYS A O 1
ATOM 1809 N N . GLU A 1 222 ? 14.920 -6.429 16.795 1.00 92.56 222 GLU A N 1
ATOM 1810 C CA . GLU A 1 222 ? 16.286 -6.951 16.634 1.00 92.56 222 GLU A CA 1
ATOM 1811 C C . GLU A 1 222 ? 16.339 -8.075 15.590 1.00 92.56 222 GLU A C 1
ATOM 1813 O O . GLU A 1 222 ? 17.234 -8.112 14.749 1.00 92.56 222 GLU A O 1
ATOM 1818 N N . LYS A 1 223 ? 15.334 -8.961 15.590 1.00 89.38 223 LYS A N 1
ATOM 1819 C CA . LYS A 1 223 ? 15.206 -10.037 14.597 1.00 89.38 223 LYS A CA 1
ATOM 1820 C C . LYS A 1 223 ? 14.700 -9.538 13.238 1.00 89.38 223 LYS A C 1
ATOM 1822 O O . LYS A 1 223 ? 15.063 -10.096 12.204 1.00 89.38 223 LYS A O 1
ATOM 1827 N N . TYR A 1 224 ? 13.852 -8.511 13.237 1.00 88.50 224 TYR A N 1
ATOM 1828 C CA . TYR A 1 224 ? 13.243 -7.919 12.046 1.00 88.50 224 TYR A CA 1
ATOM 1829 C C . TYR A 1 224 ? 13.475 -6.398 12.026 1.00 88.50 224 TYR A C 1
ATOM 1831 O O . TYR A 1 224 ? 12.559 -5.633 12.355 1.00 88.50 224 TYR A O 1
ATOM 1839 N N . PRO A 1 225 ? 14.666 -5.932 11.596 1.00 91.38 225 PRO A N 1
ATOM 1840 C CA . PRO A 1 225 ? 15.098 -4.532 11.709 1.00 91.38 225 PRO A CA 1
ATOM 1841 C C . PRO A 1 225 ? 14.439 -3.595 10.682 1.00 91.38 225 PRO A C 1
ATOM 1843 O O . PRO A 1 225 ? 14.971 -2.541 10.349 1.00 91.38 225 PRO A O 1
ATOM 1846 N N . TYR A 1 226 ? 13.280 -3.979 10.147 1.00 94.12 226 TYR A N 1
ATOM 1847 C CA . TYR A 1 226 ? 12.534 -3.210 9.151 1.00 94.12 226 TYR A CA 1
ATOM 1848 C C . TYR A 1 226 ? 11.397 -2.397 9.757 1.00 94.12 226 TYR A C 1
ATOM 1850 O O . TYR A 1 226 ? 10.802 -1.593 9.049 1.00 94.12 226 TYR A O 1
ATOM 1858 N N . ILE A 1 227 ? 11.079 -2.600 11.038 1.00 93.62 227 ILE A N 1
ATOM 1859 C CA . ILE A 1 227 ? 10.145 -1.745 11.773 1.00 93.62 227 ILE A CA 1
ATOM 1860 C C . ILE A 1 227 ? 10.958 -0.593 12.345 1.00 93.62 227 ILE A C 1
ATOM 1862 O O . ILE A 1 227 ? 11.569 -0.714 13.406 1.00 93.62 227 ILE A O 1
ATOM 1866 N N . VAL A 1 228 ? 10.970 0.505 11.604 1.00 93.62 228 VAL A N 1
ATOM 1867 C CA . VAL A 1 228 ? 11.704 1.724 11.939 1.00 93.62 228 VAL A CA 1
ATOM 1868 C C . VAL A 1 228 ? 10.765 2.820 12.454 1.00 93.62 228 VAL A C 1
ATOM 1870 O O . VAL A 1 228 ? 9.552 2.755 12.240 1.00 93.62 228 VAL A O 1
ATOM 1873 N N . ASP A 1 229 ? 11.316 3.792 13.177 1.00 94.19 229 ASP A N 1
ATOM 1874 C CA . ASP A 1 229 ? 10.573 4.975 13.624 1.00 94.19 229 ASP A CA 1
ATOM 1875 C C . ASP A 1 229 ? 10.494 6.028 12.500 1.00 94.19 229 ASP A C 1
ATOM 1877 O O . ASP A 1 229 ? 11.040 5.847 11.408 1.00 94.19 229 ASP A O 1
ATOM 1881 N N . VAL A 1 230 ? 9.816 7.138 12.778 1.00 91.25 230 VAL A N 1
ATOM 1882 C CA . VAL A 1 230 ? 9.869 8.360 11.968 1.00 91.25 230 VAL A CA 1
ATOM 1883 C C . VAL A 1 230 ? 11.332 8.806 11.799 1.00 91.25 230 VAL A C 1
ATOM 1885 O O . VAL A 1 230 ? 12.182 8.525 12.641 1.00 91.25 230 VAL A O 1
ATOM 1888 N N . ASP A 1 231 ? 11.630 9.453 10.673 1.00 87.94 231 ASP A N 1
ATOM 1889 C CA . ASP A 1 231 ? 12.967 9.930 10.269 1.00 87.94 231 ASP A CA 1
ATOM 1890 C C . ASP A 1 231 ? 14.011 8.865 9.928 1.00 87.94 231 ASP A C 1
ATOM 1892 O O . ASP A 1 231 ? 15.105 9.185 9.463 1.00 87.94 231 ASP A O 1
ATOM 1896 N N . ALA A 1 232 ? 13.652 7.588 10.026 1.00 88.62 232 ALA A N 1
ATOM 1897 C CA . ALA A 1 232 ? 14.452 6.505 9.484 1.00 88.62 232 ALA A CA 1
ATOM 1898 C C . ALA A 1 232 ? 14.016 6.138 8.057 1.00 88.62 232 ALA A C 1
ATOM 1900 O O . ALA A 1 232 ? 12.828 6.027 7.736 1.00 88.62 232 ALA A O 1
ATOM 1901 N N . ALA A 1 233 ? 14.998 5.877 7.192 1.00 84.25 233 ALA A N 1
ATOM 1902 C CA . ALA A 1 233 ? 14.739 5.296 5.882 1.00 84.25 233 ALA A CA 1
ATOM 1903 C C . ALA A 1 233 ? 14.187 3.869 6.041 1.00 84.25 233 ALA A C 1
ATOM 1905 O O . ALA A 1 233 ? 14.784 3.028 6.714 1.00 84.25 233 ALA A O 1
ATOM 1906 N N . GLY A 1 234 ? 13.057 3.584 5.395 1.00 83.50 234 GLY A N 1
ATOM 1907 C CA . GLY A 1 234 ? 12.407 2.276 5.429 1.00 83.50 234 GLY A CA 1
ATOM 1908 C C . GLY A 1 234 ? 12.287 1.652 4.042 1.00 83.50 234 GLY A C 1
ATOM 1909 O O . GLY A 1 234 ? 12.098 2.348 3.045 1.00 83.50 234 GLY A O 1
ATOM 1910 N N . ASN A 1 235 ? 12.344 0.319 3.970 1.00 90.62 235 ASN A N 1
ATOM 1911 C CA . ASN A 1 235 ? 11.882 -0.396 2.782 1.00 90.62 235 ASN A CA 1
ATOM 1912 C C . ASN A 1 235 ? 10.346 -0.539 2.867 1.00 90.62 235 ASN A C 1
ATOM 1914 O O . ASN A 1 235 ? 9.866 -1.195 3.800 1.00 90.62 235 ASN A O 1
ATOM 1918 N N . PRO A 1 236 ? 9.582 0.021 1.903 1.00 91.50 236 PRO A N 1
ATOM 1919 C CA . PRO A 1 236 ? 8.119 0.028 1.933 1.00 91.50 236 PRO A CA 1
ATOM 1920 C C . PRO A 1 236 ? 7.505 -1.352 2.199 1.00 91.50 236 PRO A C 1
ATOM 1922 O O . PRO A 1 236 ? 6.625 -1.502 3.046 1.00 91.50 236 PRO A O 1
ATOM 1925 N N . LEU A 1 237 ? 7.990 -2.376 1.492 1.00 95.19 237 LEU A N 1
ATOM 1926 C CA . LEU A 1 237 ? 7.445 -3.725 1.568 1.00 95.19 237 LEU A CA 1
ATOM 1927 C C . LEU A 1 237 ? 7.838 -4.413 2.874 1.00 95.19 237 LEU A C 1
ATOM 1929 O O . LEU A 1 237 ? 6.982 -4.992 3.543 1.00 95.19 237 LEU A O 1
ATOM 1933 N N . LEU A 1 238 ? 9.123 -4.366 3.233 1.00 94.62 238 LEU A N 1
ATOM 1934 C CA . LEU A 1 238 ? 9.635 -5.103 4.390 1.00 94.62 238 LEU A CA 1
ATOM 1935 C C . LEU A 1 238 ? 9.051 -4.586 5.708 1.00 94.62 238 LEU A C 1
ATOM 1937 O O . LEU A 1 238 ? 8.824 -5.389 6.613 1.00 94.62 238 LEU A O 1
ATOM 1941 N N . TYR A 1 239 ? 8.733 -3.291 5.801 1.00 95.38 239 TYR A N 1
ATOM 1942 C CA . TYR A 1 239 ? 8.047 -2.724 6.964 1.00 95.38 239 TYR A CA 1
ATOM 1943 C C . TYR A 1 239 ? 6.682 -3.392 7.183 1.00 95.38 239 TYR A C 1
ATOM 1945 O O . TYR A 1 239 ? 6.420 -3.977 8.236 1.00 95.38 239 TYR A O 1
ATOM 1953 N N . TYR A 1 240 ? 5.826 -3.392 6.156 1.00 95.50 240 TYR A N 1
ATOM 1954 C CA . TYR A 1 240 ? 4.513 -4.029 6.245 1.00 95.50 240 TYR A CA 1
ATOM 1955 C C . TYR A 1 240 ? 4.603 -5.551 6.401 1.00 95.50 240 TYR A C 1
ATOM 1957 O O . TYR A 1 240 ? 3.812 -6.124 7.147 1.00 95.50 240 TYR A O 1
ATOM 1965 N N . MET A 1 241 ? 5.560 -6.221 5.748 1.00 93.44 241 MET A N 1
ATOM 1966 C CA . MET A 1 241 ? 5.754 -7.664 5.940 1.00 93.44 241 MET A CA 1
ATOM 1967 C C . MET A 1 241 ? 6.163 -7.990 7.377 1.00 93.44 241 MET A C 1
ATOM 1969 O O . MET A 1 241 ? 5.672 -8.964 7.940 1.00 93.44 241 MET A O 1
ATOM 1973 N N . SER A 1 242 ? 6.986 -7.149 8.005 1.00 92.56 242 SER A N 1
ATOM 1974 C CA . SER A 1 242 ? 7.378 -7.320 9.408 1.00 92.56 242 SER A CA 1
ATOM 1975 C C . SER A 1 242 ? 6.194 -7.153 10.357 1.00 92.56 242 SER A C 1
ATOM 1977 O O . SER A 1 242 ? 6.108 -7.870 11.351 1.00 92.56 242 SER A O 1
ATOM 1979 N N . ILE A 1 243 ? 5.246 -6.272 10.029 1.00 93.62 243 ILE A N 1
ATOM 1980 C CA . ILE A 1 243 ? 3.981 -6.120 10.760 1.00 93.62 243 ILE A CA 1
ATOM 1981 C C . ILE A 1 243 ? 3.075 -7.343 10.579 1.00 93.62 243 ILE A C 1
ATOM 1983 O O . ILE A 1 243 ? 2.540 -7.861 11.555 1.00 93.62 243 ILE A O 1
ATOM 1987 N N . ILE A 1 244 ? 2.905 -7.829 9.348 1.00 92.12 244 ILE A N 1
ATOM 1988 C CA . ILE A 1 244 ? 2.082 -9.016 9.060 1.00 92.12 244 ILE A CA 1
ATOM 1989 C C . ILE A 1 244 ? 2.660 -10.253 9.758 1.00 92.12 244 ILE A C 1
ATOM 1991 O O . ILE A 1 244 ? 1.918 -11.026 10.363 1.00 92.12 244 ILE A O 1
ATOM 1995 N N . ASN A 1 245 ? 3.984 -10.400 9.739 1.00 90.12 245 ASN A N 1
ATOM 1996 C CA . ASN A 1 245 ? 4.676 -11.472 10.438 1.00 90.12 245 ASN A CA 1
ATOM 1997 C C . ASN A 1 245 ? 4.522 -11.359 11.964 1.00 90.12 245 ASN A C 1
ATOM 1999 O O . ASN A 1 245 ? 4.320 -12.369 12.630 1.00 90.12 245 ASN A O 1
ATOM 2003 N N . TYR A 1 246 ? 4.519 -10.141 12.521 1.00 89.19 246 TYR A N 1
ATOM 2004 C CA . TYR A 1 246 ? 4.254 -9.930 13.949 1.00 89.19 246 TYR A CA 1
ATOM 2005 C C . TYR A 1 246 ? 2.840 -10.387 14.330 1.00 89.19 246 TYR A C 1
ATOM 2007 O O . TYR A 1 246 ? 2.629 -10.964 15.394 1.00 89.19 246 TYR A O 1
ATOM 2015 N N . LEU A 1 247 ? 1.866 -10.187 13.438 1.00 87.81 247 LEU A N 1
ATOM 2016 C CA . LEU A 1 247 ? 0.496 -10.683 13.599 1.00 87.81 247 LEU A CA 1
ATOM 2017 C C . LEU A 1 247 ? 0.371 -12.210 13.441 1.00 87.81 247 LEU A C 1
ATOM 2019 O O . LEU A 1 247 ? -0.750 -12.730 13.395 1.00 87.81 247 LEU A O 1
ATOM 2023 N N . ASN A 1 248 ? 1.511 -12.907 13.355 1.00 82.38 248 ASN A N 1
ATOM 2024 C CA . ASN A 1 248 ? 1.654 -14.337 13.122 1.00 82.38 248 ASN A CA 1
ATOM 2025 C C . ASN A 1 248 ? 0.817 -14.797 11.925 1.00 82.38 248 ASN A C 1
ATOM 2027 O O . ASN A 1 248 ? 0.115 -15.807 11.992 1.00 82.38 248 ASN A O 1
ATOM 2031 N N . ASN A 1 249 ? 0.818 -13.989 10.859 1.00 79.31 249 ASN A N 1
ATOM 2032 C CA . ASN A 1 249 ? -0.016 -14.244 9.703 1.00 79.31 249 ASN A CA 1
ATOM 2033 C C . ASN A 1 249 ? 0.787 -14.789 8.518 1.00 79.31 249 ASN A C 1
ATOM 2035 O O . ASN A 1 249 ? 1.658 -14.113 7.978 1.00 79.31 249 ASN A O 1
ATOM 2039 N N . SER A 1 250 ? 0.427 -15.994 8.081 1.00 78.50 250 SER A N 1
ATOM 2040 C CA . SER A 1 250 ? 0.982 -16.674 6.901 1.00 78.50 250 SER A CA 1
ATOM 2041 C C . SER A 1 250 ? -0.062 -16.885 5.796 1.00 78.50 250 SER A C 1
ATOM 2043 O O . SER A 1 250 ? 0.167 -17.612 4.830 1.00 78.50 250 SER A O 1
ATOM 2045 N N . SER A 1 251 ? -1.215 -16.221 5.916 1.00 78.38 251 SER A N 1
ATOM 2046 C CA . SER A 1 251 ? -2.366 -16.361 5.016 1.00 78.38 251 SER A CA 1
ATOM 2047 C C . SER A 1 251 ? -2.059 -15.952 3.574 1.00 78.38 251 SER A C 1
ATOM 2049 O O . SER A 1 251 ? -2.666 -16.464 2.634 1.00 78.38 251 SER A O 1
ATOM 2051 N N . ILE A 1 252 ? -1.116 -15.023 3.396 1.00 86.81 252 ILE A N 1
ATOM 2052 C CA . ILE A 1 252 ? -0.616 -14.590 2.094 1.00 86.81 252 ILE A CA 1
ATOM 2053 C C . ILE A 1 252 ? 0.862 -14.937 1.985 1.00 86.81 252 ILE A C 1
ATOM 2055 O O . ILE A 1 252 ? 1.734 -14.283 2.543 1.00 86.81 252 ILE A O 1
ATOM 2059 N N . VAL A 1 253 ? 1.135 -15.957 1.184 1.00 90.12 253 VAL A N 1
ATOM 2060 C CA . VAL A 1 253 ? 2.483 -16.291 0.720 1.00 90.12 253 VAL A CA 1
ATOM 2061 C C . VAL A 1 253 ? 2.953 -15.241 -0.294 1.00 90.12 253 VAL A C 1
ATOM 2063 O O . VAL A 1 253 ? 2.414 -15.171 -1.403 1.00 90.12 253 VAL A O 1
ATOM 2066 N N . LEU A 1 254 ? 3.957 -14.447 0.072 1.00 93.88 254 LEU A N 1
ATOM 2067 C CA . LEU A 1 254 ? 4.620 -13.474 -0.796 1.00 93.88 254 LEU A CA 1
ATOM 2068 C C . LEU A 1 254 ? 6.035 -13.959 -1.128 1.00 93.88 254 LEU A C 1
ATOM 2070 O O . LEU A 1 254 ? 6.804 -14.290 -0.231 1.00 93.88 254 LEU A O 1
ATOM 2074 N N . LEU A 1 255 ? 6.383 -13.975 -2.414 1.00 96.12 255 LEU A N 1
ATOM 2075 C CA . LEU A 1 255 ? 7.745 -14.216 -2.879 1.00 96.12 255 LEU A CA 1
ATOM 2076 C C . LEU A 1 255 ? 8.406 -12.882 -3.228 1.00 96.12 255 LEU A C 1
ATOM 2078 O O . LEU A 1 255 ? 7.949 -12.179 -4.131 1.00 96.12 255 LEU A O 1
ATOM 2082 N N . PHE A 1 256 ? 9.485 -12.547 -2.527 1.00 97.25 256 PHE A N 1
ATOM 2083 C CA . PHE A 1 256 ? 10.237 -11.319 -2.749 1.00 97.25 256 PHE A CA 1
ATOM 2084 C C . PHE A 1 256 ? 11.551 -11.607 -3.477 1.00 97.25 256 PHE A C 1
ATOM 2086 O O . PHE A 1 256 ? 12.457 -12.215 -2.911 1.00 97.25 256 PHE A O 1
ATOM 2093 N N . ILE A 1 257 ? 11.655 -11.172 -4.733 1.00 97.56 257 ILE A N 1
ATOM 2094 C CA . ILE A 1 257 ? 12.880 -11.281 -5.528 1.00 97.56 257 ILE A CA 1
ATOM 2095 C C . ILE A 1 257 ? 13.631 -9.962 -5.446 1.00 97.56 257 ILE A C 1
ATOM 2097 O O . ILE A 1 257 ? 13.220 -8.960 -6.036 1.00 97.56 257 ILE A O 1
ATOM 2101 N N . ARG A 1 258 ? 14.740 -9.995 -4.713 1.00 95.00 258 ARG A N 1
ATOM 2102 C CA . ARG A 1 258 ? 15.669 -8.875 -4.577 1.00 95.00 258 ARG A CA 1
ATOM 2103 C C . ARG A 1 258 ? 16.600 -8.793 -5.778 1.00 95.00 258 ARG A C 1
ATOM 2105 O O . ARG A 1 258 ? 16.888 -9.814 -6.404 1.00 95.00 258 ARG A O 1
ATOM 2112 N N . ASP A 1 259 ? 17.062 -7.583 -6.077 1.00 95.00 259 ASP A N 1
ATOM 2113 C CA . ASP A 1 259 ? 17.961 -7.297 -7.203 1.00 95.00 259 ASP A CA 1
ATOM 2114 C C . ASP A 1 259 ? 17.499 -7.950 -8.521 1.00 95.00 259 ASP A C 1
ATOM 2116 O O . ASP A 1 259 ? 18.225 -8.679 -9.204 1.00 95.00 259 ASP A O 1
ATOM 2120 N N . ALA A 1 260 ? 16.223 -7.771 -8.851 1.00 97.25 260 ALA A N 1
ATOM 2121 C CA . ALA A 1 260 ? 15.647 -8.279 -10.080 1.00 97.25 260 ALA A CA 1
ATOM 2122 C C . ALA A 1 260 ? 16.217 -7.522 -11.291 1.00 97.25 260 ALA A C 1
ATOM 2124 O O . ALA A 1 260 ? 16.250 -6.294 -11.346 1.00 97.25 260 ALA A O 1
ATOM 2125 N N . ASP A 1 261 ? 16.626 -8.286 -12.295 1.00 96.06 261 ASP A N 1
ATOM 2126 C CA . ASP A 1 261 ? 17.225 -7.828 -13.546 1.00 96.06 261 ASP A CA 1
ATOM 2127 C C . ASP A 1 261 ? 16.723 -8.707 -14.701 1.00 96.06 261 ASP A C 1
ATOM 2129 O O . ASP A 1 261 ? 15.673 -9.338 -14.590 1.00 96.06 261 ASP A O 1
ATOM 2133 N N . ASN A 1 262 ? 17.449 -8.786 -15.816 1.00 96.81 262 ASN A N 1
ATOM 2134 C CA . ASN A 1 262 ? 17.038 -9.589 -16.972 1.00 96.81 262 ASN A CA 1
ATOM 2135 C C . ASN A 1 262 ? 16.821 -11.080 -16.657 1.00 96.81 262 ASN A C 1
ATOM 2137 O O . ASN A 1 262 ? 16.019 -11.719 -17.335 1.00 96.81 262 ASN A O 1
ATOM 2141 N N . ASN A 1 263 ? 17.433 -11.597 -15.586 1.00 96.06 263 ASN A N 1
ATOM 2142 C CA . ASN A 1 263 ? 17.299 -12.988 -15.149 1.00 96.06 263 ASN A CA 1
ATOM 2143 C C . ASN A 1 263 ? 16.188 -13.169 -14.096 1.00 96.06 263 ASN A C 1
ATOM 2145 O O . ASN A 1 263 ? 16.121 -14.197 -13.419 1.00 96.06 263 ASN A O 1
ATOM 2149 N N . TRP A 1 264 ? 15.300 -12.179 -13.923 1.00 96.94 264 TRP A N 1
ATOM 2150 C CA . TRP A 1 264 ? 14.223 -12.215 -12.926 1.00 96.94 264 TRP A CA 1
ATOM 2151 C C . TRP A 1 264 ? 13.376 -13.490 -13.013 1.00 96.94 264 TRP A C 1
ATOM 2153 O O . TRP A 1 264 ? 12.976 -14.025 -11.983 1.00 96.94 264 TRP A O 1
ATOM 2163 N N . LYS A 1 265 ? 13.101 -13.994 -14.224 1.00 96.56 265 LYS A N 1
ATOM 2164 C CA . LYS A 1 265 ? 12.223 -15.156 -14.418 1.00 96.56 265 LYS A CA 1
ATOM 2165 C C . LYS A 1 265 ? 12.856 -16.436 -13.876 1.00 96.56 265 LYS A C 1
ATOM 2167 O O . LYS A 1 265 ? 12.152 -17.243 -13.266 1.00 96.56 265 LYS A O 1
ATOM 2172 N N . ASP A 1 266 ? 14.165 -16.584 -14.041 1.00 96.06 266 ASP A N 1
ATOM 2173 C CA . ASP A 1 266 ? 14.919 -17.717 -13.505 1.00 96.06 266 ASP A CA 1
ATOM 2174 C C . ASP A 1 266 ? 14.994 -17.627 -11.980 1.00 96.06 266 ASP A C 1
ATOM 2176 O O . ASP A 1 266 ? 14.656 -18.595 -11.304 1.00 96.06 266 ASP A O 1
ATOM 2180 N N . LYS A 1 267 ? 15.279 -16.434 -11.431 1.00 96.44 267 LYS A N 1
ATOM 2181 C CA . LYS A 1 267 ? 15.261 -16.168 -9.978 1.00 96.44 267 LYS A CA 1
ATOM 2182 C C . LYS A 1 267 ? 13.908 -16.511 -9.342 1.00 96.44 267 LYS A C 1
ATOM 2184 O O . LYS A 1 267 ? 13.857 -17.139 -8.283 1.00 96.44 267 LYS A O 1
ATOM 2189 N N . VAL A 1 268 ? 12.803 -16.122 -9.989 1.00 96.62 268 VAL A N 1
ATOM 2190 C CA . VAL A 1 268 ? 11.445 -16.486 -9.552 1.00 96.62 268 VAL A CA 1
ATOM 2191 C C . VAL 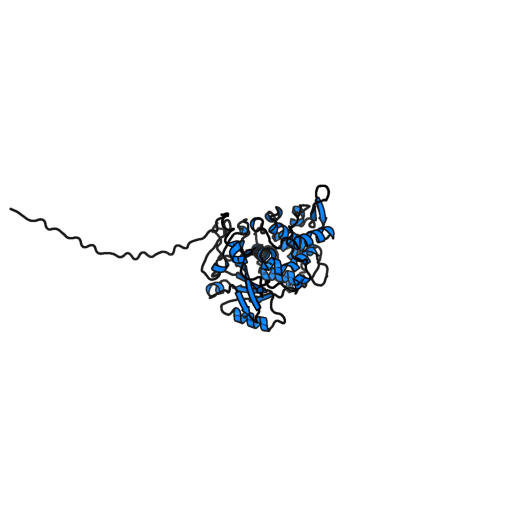A 1 268 ? 11.253 -17.999 -9.613 1.00 96.62 268 VAL A C 1
ATOM 2193 O O . VAL A 1 268 ? 10.819 -18.594 -8.630 1.00 96.62 268 VAL A O 1
ATOM 2196 N N . SER A 1 269 ? 11.585 -18.628 -10.742 1.00 95.38 269 SER A N 1
ATOM 2197 C CA . SER A 1 269 ? 11.375 -20.065 -10.950 1.00 95.38 269 SER A CA 1
ATOM 2198 C C . SER A 1 269 ? 12.178 -20.910 -9.958 1.00 95.38 269 SER A C 1
ATOM 2200 O O . SER A 1 269 ? 11.647 -21.862 -9.394 1.00 95.38 269 SER A O 1
ATOM 2202 N N . GLU A 1 270 ? 13.435 -20.549 -9.697 1.00 94.50 270 GLU A N 1
ATOM 2203 C CA . GLU A 1 270 ? 14.291 -21.230 -8.725 1.00 94.50 270 GLU A CA 1
ATOM 2204 C C . GLU A 1 270 ? 13.762 -21.067 -7.297 1.00 94.50 270 GLU A C 1
ATOM 2206 O O . GLU A 1 270 ? 13.701 -22.034 -6.538 1.00 94.50 270 GLU A O 1
ATOM 2211 N N . SER A 1 271 ? 13.323 -19.858 -6.942 1.00 94.06 271 SER A N 1
ATOM 2212 C CA . SER A 1 271 ? 12.763 -19.588 -5.620 1.00 94.06 271 SER A CA 1
ATOM 2213 C C . SER A 1 271 ? 11.450 -20.346 -5.408 1.00 94.06 271 SER A C 1
ATOM 2215 O O . SER A 1 271 ? 11.252 -20.936 -4.353 1.00 94.06 271 SER A O 1
ATOM 2217 N N . MET A 1 272 ? 10.587 -20.421 -6.428 1.00 92.31 272 MET A N 1
ATOM 2218 C CA . MET A 1 272 ? 9.330 -21.177 -6.376 1.00 92.31 272 MET A CA 1
ATOM 2219 C C . MET A 1 272 ? 9.538 -22.687 -6.210 1.00 92.31 272 MET A C 1
ATOM 2221 O O . MET A 1 272 ? 8.715 -23.321 -5.559 1.00 92.31 272 MET A O 1
ATOM 2225 N N . LYS A 1 273 ? 10.633 -23.268 -6.726 1.00 91.69 273 LYS A N 1
ATOM 2226 C CA . LYS A 1 273 ? 10.972 -24.690 -6.495 1.00 91.69 273 LYS A CA 1
ATOM 2227 C C . LYS A 1 273 ? 11.219 -25.013 -5.018 1.00 91.69 273 LYS A C 1
ATOM 2229 O O . LYS A 1 273 ? 11.042 -26.155 -4.614 1.00 91.69 273 LYS A O 1
ATOM 2234 N N . LYS A 1 274 ? 11.629 -24.020 -4.224 1.00 90.56 274 LYS A N 1
ATOM 2235 C CA . LYS A 1 274 ? 11.912 -24.158 -2.785 1.00 90.56 274 LYS A CA 1
ATOM 2236 C C . LYS A 1 274 ? 10.661 -23.949 -1.919 1.00 90.56 274 LYS A C 1
ATOM 2238 O O . LYS A 1 274 ? 10.741 -24.058 -0.700 1.00 90.56 274 LYS A O 1
ATOM 2243 N N . MET A 1 275 ? 9.517 -23.617 -2.522 1.00 87.81 275 MET A N 1
ATOM 2244 C CA . MET A 1 275 ? 8.277 -23.310 -1.810 1.00 87.81 275 MET A CA 1
ATOM 2245 C C . MET A 1 275 ? 7.313 -24.495 -1.852 1.00 87.81 275 MET A C 1
ATOM 2247 O O . MET A 1 275 ? 7.112 -25.108 -2.895 1.00 87.81 275 MET A O 1
ATOM 2251 N N . THR A 1 276 ? 6.654 -24.771 -0.728 1.00 86.06 276 THR A N 1
ATOM 2252 C CA . THR A 1 276 ? 5.601 -25.799 -0.631 1.00 86.06 276 THR A CA 1
ATOM 2253 C C . THR A 1 276 ? 4.319 -25.391 -1.352 1.00 86.06 276 THR A C 1
ATOM 2255 O O . THR A 1 276 ? 3.608 -26.220 -1.917 1.00 86.06 276 THR A O 1
ATOM 2258 N N . HIS A 1 277 ? 4.024 -24.093 -1.349 1.00 87.81 277 HIS A N 1
ATOM 2259 C CA . HIS A 1 277 ? 2.872 -23.510 -2.012 1.00 87.81 277 HIS A CA 1
ATOM 2260 C C . HIS A 1 277 ? 3.322 -22.401 -2.946 1.00 87.81 277 HIS A C 1
ATOM 2262 O O . HIS A 1 277 ? 4.209 -21.607 -2.630 1.00 87.81 277 HIS A O 1
ATOM 2268 N N . LEU A 1 278 ? 2.650 -22.308 -4.090 1.00 90.75 278 LEU A N 1
ATOM 2269 C CA . LEU A 1 278 ? 2.867 -21.210 -5.017 1.00 90.75 278 LEU A CA 1
ATOM 2270 C C . LEU A 1 278 ? 2.601 -19.869 -4.297 1.00 90.75 278 LEU A C 1
ATOM 2272 O O . LEU A 1 278 ? 1.663 -19.781 -3.490 1.00 90.75 278 LEU A O 1
ATOM 2276 N N . PRO A 1 279 ? 3.340 -18.793 -4.615 1.00 94.19 279 PRO A N 1
ATOM 2277 C CA . PRO A 1 279 ? 3.135 -17.489 -3.997 1.00 94.19 279 PRO A CA 1
ATOM 2278 C C . PRO A 1 279 ? 1.856 -16.826 -4.507 1.00 94.19 279 PRO A C 1
ATOM 2280 O O . PRO A 1 279 ? 1.536 -16.891 -5.696 1.00 94.19 279 PRO A O 1
ATOM 2283 N N . HIS A 1 280 ? 1.110 -16.178 -3.623 1.00 94.62 280 HIS A N 1
ATOM 2284 C CA . HIS A 1 280 ? -0.044 -15.349 -3.974 1.00 94.62 280 HIS A CA 1
ATOM 2285 C C . HIS A 1 280 ? 0.409 -14.062 -4.669 1.00 94.62 280 HIS A C 1
ATOM 2287 O O . HIS A 1 280 ? -0.252 -13.576 -5.589 1.00 94.62 280 HIS A O 1
ATOM 2293 N N . ILE A 1 281 ? 1.547 -13.529 -4.223 1.00 97.00 281 ILE A N 1
ATOM 2294 C CA . ILE A 1 281 ? 2.132 -12.272 -4.678 1.00 97.00 281 ILE A CA 1
ATOM 2295 C C . ILE A 1 281 ? 3.610 -12.516 -4.964 1.00 97.00 281 ILE A C 1
ATOM 2297 O O . ILE A 1 281 ? 4.299 -13.140 -4.162 1.00 97.00 281 ILE A O 1
ATOM 2301 N N . ILE A 1 282 ? 4.093 -12.014 -6.092 1.00 98.25 282 ILE A N 1
ATOM 2302 C CA . ILE A 1 282 ? 5.515 -11.947 -6.418 1.00 98.25 282 ILE A CA 1
ATOM 2303 C C . ILE A 1 282 ? 5.880 -10.471 -6.491 1.00 98.25 282 ILE A C 1
ATOM 2305 O O . ILE A 1 282 ? 5.242 -9.717 -7.227 1.00 98.25 282 ILE A O 1
ATOM 2309 N N . VAL A 1 283 ? 6.896 -10.056 -5.741 1.00 98.62 283 VAL A N 1
ATOM 2310 C CA . VAL A 1 283 ? 7.421 -8.691 -5.803 1.00 98.62 283 VAL A CA 1
ATOM 2311 C C . VAL A 1 283 ? 8.828 -8.719 -6.372 1.00 98.62 283 VAL A C 1
ATOM 2313 O O . VAL A 1 283 ? 9.682 -9.442 -5.866 1.00 98.62 283 VAL A O 1
ATOM 2316 N N . LEU A 1 284 ? 9.056 -7.940 -7.429 1.00 98.56 284 LEU A N 1
ATOM 2317 C CA . LEU A 1 284 ? 10.385 -7.728 -7.999 1.00 98.56 284 LEU A CA 1
ATOM 2318 C C . LEU A 1 284 ? 10.924 -6.385 -7.498 1.00 98.56 284 LEU A C 1
ATOM 2320 O O . LEU A 1 284 ? 10.369 -5.340 -7.842 1.00 98.56 284 LEU A O 1
ATOM 2324 N N . GLU A 1 285 ? 11.989 -6.414 -6.701 1.00 98.31 285 GLU A N 1
ATOM 2325 C CA . GLU A 1 285 ? 12.767 -5.228 -6.329 1.00 98.31 285 GLU A CA 1
ATOM 2326 C C . GLU A 1 285 ? 13.840 -4.991 -7.382 1.00 98.31 285 GLU A C 1
ATOM 2328 O O . GLU A 1 285 ? 14.716 -5.828 -7.572 1.00 98.31 285 GLU A O 1
ATOM 2333 N N . VAL A 1 286 ? 13.766 -3.861 -8.079 1.00 98.12 286 VAL A N 1
ATOM 2334 C CA . VAL A 1 286 ? 14.759 -3.467 -9.083 1.00 98.12 286 VAL A CA 1
ATOM 2335 C C . VAL A 1 286 ? 15.447 -2.208 -8.584 1.00 98.12 286 VAL A C 1
ATOM 2337 O O . VAL A 1 286 ? 14.786 -1.189 -8.382 1.00 98.12 286 VAL A O 1
ATOM 2340 N N . TYR A 1 287 ? 16.761 -2.286 -8.399 1.00 96.56 287 TYR A N 1
ATOM 2341 C CA . TYR A 1 287 ? 17.590 -1.146 -8.021 1.00 96.56 287 TYR A CA 1
ATOM 2342 C C . TYR A 1 287 ? 17.866 -0.221 -9.213 1.00 96.56 287 TYR A C 1
ATOM 2344 O O . TYR A 1 287 ? 17.758 -0.629 -10.375 1.00 96.56 287 TYR A O 1
ATOM 2352 N N . ASP A 1 288 ? 18.222 1.029 -8.921 1.00 94.00 288 ASP A N 1
ATOM 2353 C CA . ASP A 1 288 ? 18.439 2.103 -9.894 1.00 94.00 288 ASP A CA 1
ATOM 2354 C C . ASP A 1 288 ? 19.407 1.679 -11.025 1.00 94.00 288 ASP A C 1
ATOM 2356 O O . ASP A 1 288 ? 19.126 1.855 -12.213 1.00 94.00 288 ASP A O 1
ATOM 2360 N N . GLU A 1 289 ? 20.519 1.025 -10.678 1.00 93.44 289 GLU A N 1
ATOM 2361 C CA . GLU A 1 289 ? 21.545 0.549 -11.611 1.00 93.44 289 GLU A CA 1
ATOM 2362 C C . GLU A 1 289 ? 21.063 -0.576 -12.537 1.00 93.44 289 GLU A C 1
ATOM 2364 O O . GLU A 1 289 ? 21.524 -0.685 -13.678 1.00 93.44 289 GLU A O 1
ATOM 2369 N N . LYS A 1 290 ? 20.114 -1.398 -12.075 1.00 95.25 290 LYS A N 1
ATOM 2370 C CA . LYS A 1 290 ? 19.505 -2.466 -12.876 1.00 95.25 290 LYS A CA 1
ATOM 2371 C C . LYS A 1 290 ? 18.368 -1.942 -13.733 1.00 95.25 290 LYS A C 1
ATOM 2373 O O . LYS A 1 290 ? 18.181 -2.441 -14.840 1.00 95.25 290 LYS A O 1
ATOM 2378 N N . ALA A 1 291 ? 17.638 -0.929 -13.265 1.00 94.75 291 ALA A N 1
ATOM 2379 C CA . ALA A 1 291 ? 16.489 -0.364 -13.965 1.00 94.75 291 ALA A CA 1
ATOM 2380 C C . ALA A 1 291 ? 16.838 0.079 -15.396 1.00 94.75 291 ALA A C 1
ATOM 2382 O O . ALA A 1 291 ? 16.066 -0.198 -16.314 1.00 94.75 291 ALA A O 1
ATOM 2383 N N . SER A 1 292 ? 18.024 0.666 -15.586 1.00 89.56 292 SER A N 1
ATOM 2384 C CA . SER A 1 292 ? 18.520 1.144 -16.890 1.00 89.56 292 SER A CA 1
ATOM 2385 C C . SER A 1 292 ? 18.896 0.035 -17.873 1.00 89.56 292 SER A C 1
ATOM 2387 O O . SER A 1 292 ? 18.906 0.256 -19.082 1.00 89.56 292 SER A O 1
ATOM 2389 N N . LYS A 1 293 ? 19.183 -1.168 -17.364 1.00 92.88 293 LYS A N 1
ATOM 2390 C CA . LYS A 1 293 ? 19.612 -2.341 -18.142 1.00 92.88 293 LYS A CA 1
ATOM 2391 C C . LYS A 1 293 ? 18.533 -3.421 -18.219 1.00 92.88 293 LYS A C 1
ATOM 2393 O O . LYS A 1 293 ? 18.771 -4.484 -18.788 1.00 92.88 293 LYS A O 1
ATOM 2398 N N . PHE A 1 294 ? 17.369 -3.185 -17.615 1.00 95.44 294 PHE A N 1
ATOM 2399 C CA . PHE A 1 294 ? 16.274 -4.143 -17.579 1.00 95.44 294 PHE A CA 1
ATOM 2400 C C . PHE A 1 294 ? 15.541 -4.117 -18.925 1.00 95.44 294 PHE A C 1
ATOM 2402 O O . PHE A 1 294 ? 14.719 -3.241 -19.178 1.00 95.44 294 PHE A O 1
ATOM 2409 N N . ASN A 1 295 ? 15.812 -5.109 -19.772 1.00 89.94 295 ASN A N 1
ATOM 2410 C CA . ASN A 1 295 ? 15.356 -5.199 -21.160 1.00 89.94 295 ASN A CA 1
ATOM 2411 C C . ASN A 1 295 ? 13.834 -5.066 -21.278 1.00 89.94 295 ASN A C 1
ATOM 2413 O O . ASN A 1 295 ? 13.326 -4.310 -22.104 1.00 89.94 295 ASN A O 1
ATOM 2417 N N . LYS A 1 296 ? 13.100 -5.856 -20.481 1.00 94.75 296 LYS A N 1
ATOM 2418 C CA . LYS A 1 296 ? 11.636 -5.863 -20.486 1.00 94.75 296 LYS A CA 1
ATOM 2419 C C . LYS A 1 296 ? 11.052 -6.393 -19.180 1.00 94.75 296 LYS A C 1
ATOM 2421 O O . LYS A 1 296 ? 11.035 -7.596 -18.924 1.00 94.75 296 LYS A O 1
ATOM 2426 N N . LYS A 1 297 ? 10.491 -5.487 -18.391 1.00 96.56 297 LYS A N 1
ATOM 2427 C CA . LYS A 1 297 ? 9.642 -5.764 -17.232 1.00 96.56 297 LYS A CA 1
ATOM 2428 C C . LYS A 1 297 ? 8.285 -6.279 -17.740 1.00 96.56 297 LYS A C 1
ATOM 2430 O O . LYS A 1 297 ? 7.670 -5.621 -18.590 1.00 96.56 297 LYS A O 1
ATOM 2435 N N . PRO A 1 298 ? 7.819 -7.457 -17.298 1.00 97.00 298 PRO A N 1
ATOM 2436 C CA . PRO A 1 298 ? 6.578 -8.043 -17.799 1.00 97.00 298 PRO A CA 1
ATOM 2437 C C . PRO A 1 298 ? 5.348 -7.288 -17.271 1.00 97.00 298 PRO A C 1
ATOM 2439 O O . PRO A 1 298 ? 5.347 -6.799 -16.152 1.00 97.00 298 PRO A O 1
ATOM 2442 N N . LEU A 1 299 ? 4.252 -7.254 -18.034 1.00 97.56 299 LEU A N 1
ATOM 2443 C CA . LEU A 1 299 ? 2.931 -6.882 -17.487 1.00 97.56 299 LEU A CA 1
ATOM 2444 C C . LEU A 1 299 ? 2.202 -8.092 -16.891 1.00 97.56 299 LEU A C 1
ATOM 2446 O O . LEU A 1 299 ? 1.362 -7.974 -15.998 1.00 97.56 299 LEU A O 1
ATOM 2450 N N . SER A 1 300 ? 2.524 -9.275 -17.403 1.00 97.56 300 SER A N 1
ATOM 2451 C CA . SER A 1 300 ? 2.082 -10.561 -16.889 1.00 97.56 300 SER A CA 1
ATOM 2452 C C . SER A 1 300 ? 3.049 -11.649 -17.320 1.00 97.56 300 SER A C 1
ATOM 2454 O O . SER A 1 300 ? 3.697 -11.515 -18.359 1.00 97.56 300 SER A O 1
ATOM 2456 N N . PHE A 1 301 ? 3.093 -12.741 -16.572 1.00 97.00 301 PHE A N 1
ATOM 2457 C CA . PHE A 1 301 ? 3.879 -13.921 -16.907 1.00 97.00 301 PHE A CA 1
ATOM 2458 C C . PHE A 1 301 ? 3.241 -15.178 -16.317 1.00 97.00 301 PHE A C 1
ATOM 2460 O O . PHE A 1 301 ? 2.388 -15.091 -15.434 1.00 97.00 301 PHE A O 1
ATOM 2467 N N . THR A 1 302 ? 3.668 -16.337 -16.808 1.00 95.62 302 THR A N 1
ATOM 2468 C CA . THR A 1 302 ? 3.246 -17.648 -16.305 1.00 95.62 302 THR A CA 1
ATOM 2469 C C . THR A 1 302 ? 4.472 -18.426 -15.847 1.00 95.62 302 THR A C 1
ATOM 2471 O O . THR A 1 302 ? 5.470 -18.469 -16.573 1.00 95.62 302 THR A O 1
ATOM 2474 N N . ILE A 1 303 ? 4.391 -19.018 -14.655 1.00 90.94 303 ILE A N 1
ATOM 2475 C CA . ILE A 1 303 ? 5.383 -19.939 -14.081 1.00 90.94 303 ILE A CA 1
ATOM 2476 C C . ILE A 1 303 ? 4.601 -21.049 -13.375 1.00 90.94 303 ILE A C 1
ATOM 2478 O O . ILE A 1 303 ? 3.674 -20.748 -12.624 1.00 90.94 303 ILE A O 1
ATOM 2482 N N . ASN A 1 304 ? 4.957 -22.313 -13.631 1.00 86.50 304 ASN A N 1
ATOM 2483 C CA . ASN A 1 304 ? 4.265 -23.500 -13.105 1.00 86.50 304 ASN A CA 1
ATOM 2484 C C . ASN A 1 304 ? 2.739 -23.412 -13.296 1.00 86.50 304 ASN A C 1
ATOM 2486 O O . ASN A 1 304 ? 1.983 -23.498 -12.332 1.00 86.50 304 ASN A O 1
ATOM 2490 N N . GLU A 1 305 ? 2.311 -23.117 -14.532 1.00 87.12 305 GLU A N 1
ATOM 2491 C CA . GLU A 1 305 ? 0.903 -22.974 -14.963 1.00 87.12 305 GLU A CA 1
ATOM 2492 C C . GLU A 1 305 ? 0.102 -21.839 -14.296 1.00 87.12 305 GLU A C 1
ATOM 2494 O O . GLU A 1 305 ? -0.965 -21.459 -14.775 1.00 87.12 305 GLU A O 1
ATOM 2499 N N . SER A 1 306 ? 0.649 -21.204 -13.259 1.00 91.12 306 SER A N 1
ATOM 2500 C CA . SER A 1 306 ? 0.043 -20.060 -12.586 1.00 91.12 306 SER A CA 1
ATOM 2501 C C . SER A 1 306 ? 0.385 -18.759 -13.291 1.00 91.12 306 SER A C 1
ATOM 2503 O O . SER A 1 306 ? 1.549 -18.456 -13.575 1.00 91.12 306 SER A O 1
ATOM 2505 N N . LYS A 1 307 ? -0.646 -17.953 -13.551 1.00 96.06 307 LYS A N 1
ATOM 2506 C CA . LYS A 1 307 ? -0.505 -16.657 -14.217 1.00 96.06 307 LYS A CA 1
ATOM 2507 C C . LYS A 1 307 ? -0.428 -15.543 -13.186 1.00 96.06 307 LYS A C 1
ATOM 2509 O O . LYS A 1 307 ? -1.318 -15.406 -12.352 1.00 96.06 307 LYS A O 1
ATOM 2514 N N . TYR A 1 308 ? 0.567 -14.680 -13.318 1.00 97.44 308 TYR A N 1
ATOM 2515 C CA . TYR A 1 308 ? 0.754 -13.486 -12.502 1.00 97.44 308 TYR A CA 1
ATOM 2516 C C . TYR A 1 308 ? 0.585 -12.238 -13.360 1.00 97.44 308 TYR A C 1
ATOM 2518 O O . TYR A 1 308 ? 0.998 -12.213 -14.521 1.00 97.44 308 TYR A O 1
ATOM 2526 N N . LYS A 1 309 ? -0.040 -11.197 -12.807 1.00 98.06 309 LYS A N 1
ATOM 2527 C CA . LYS A 1 309 ? -0.258 -9.919 -13.496 1.00 98.06 309 LYS A CA 1
ATOM 2528 C C . LYS A 1 309 ? 0.117 -8.761 -12.584 1.00 98.06 309 LYS A C 1
ATOM 2530 O O . LYS A 1 309 ? -0.215 -8.787 -11.400 1.00 98.06 309 LYS A O 1
ATOM 2535 N N . ILE A 1 310 ? 0.785 -7.761 -13.151 1.00 98.38 310 ILE A N 1
ATOM 2536 C CA . ILE A 1 310 ? 1.126 -6.550 -12.417 1.00 98.38 310 ILE A CA 1
ATOM 2537 C C . ILE A 1 310 ? -0.136 -5.743 -12.117 1.00 98.38 310 ILE A C 1
ATOM 2539 O O . ILE A 1 310 ? -1.007 -5.576 -12.979 1.00 98.38 310 ILE A O 1
ATOM 2543 N N . ASP A 1 311 ? -0.227 -5.255 -10.889 1.00 98.12 311 ASP A N 1
ATOM 2544 C CA . ASP A 1 311 ? -1.347 -4.430 -10.436 1.00 98.12 311 ASP A CA 1
ATOM 2545 C C . ASP A 1 311 ? -0.885 -3.078 -9.908 1.00 98.12 311 ASP A C 1
ATOM 2547 O O . ASP A 1 311 ? -1.581 -2.081 -10.089 1.00 98.12 311 ASP A O 1
ATOM 2551 N N . SER A 1 312 ? 0.293 -3.040 -9.293 1.00 98.44 312 SER A N 1
ATOM 2552 C CA . SER A 1 312 ? 0.800 -1.869 -8.594 1.00 98.44 312 SER A CA 1
ATOM 2553 C C . SER A 1 312 ? 2.324 -1.874 -8.513 1.00 98.44 312 SER A C 1
ATOM 2555 O O . SER A 1 312 ? 2.973 -2.913 -8.666 1.00 98.44 312 SER A O 1
ATOM 2557 N N . SER A 1 313 ? 2.893 -0.700 -8.268 1.00 98.56 313 SER A N 1
ATOM 2558 C CA . SER A 1 313 ? 4.302 -0.526 -7.948 1.00 98.56 313 SER A CA 1
ATOM 2559 C C . SER A 1 313 ? 4.544 0.654 -7.022 1.00 98.56 313 SER A C 1
ATOM 2561 O O . SER A 1 313 ? 3.790 1.625 -7.021 1.00 98.56 313 SER A O 1
ATOM 2563 N N . VAL A 1 314 ? 5.640 0.566 -6.275 1.00 98.31 314 VAL A N 1
ATOM 2564 C CA . VAL A 1 314 ? 6.229 1.676 -5.523 1.00 98.31 314 VAL A CA 1
ATOM 2565 C C . VAL A 1 314 ? 7.502 2.091 -6.246 1.00 98.31 314 VAL A C 1
ATOM 2567 O O . VAL A 1 314 ? 8.279 1.226 -6.646 1.00 98.31 314 VAL A O 1
ATOM 2570 N N . VAL A 1 315 ? 7.700 3.390 -6.448 1.00 97.69 315 VAL A N 1
ATOM 2571 C CA . VAL A 1 315 ? 8.783 3.925 -7.280 1.00 97.69 315 VAL A CA 1
ATOM 2572 C C . VAL A 1 315 ? 9.441 5.084 -6.548 1.00 97.69 315 VAL A C 1
ATOM 2574 O O . VAL A 1 315 ? 8.746 5.990 -6.089 1.00 97.69 315 VAL A O 1
ATOM 2577 N N . ARG A 1 316 ? 10.768 5.058 -6.429 1.00 96.38 316 ARG A N 1
ATOM 2578 C CA . ARG A 1 316 ? 11.528 6.188 -5.885 1.00 96.38 316 ARG A CA 1
ATOM 2579 C C . ARG A 1 316 ? 11.815 7.188 -6.997 1.00 96.38 316 ARG A C 1
ATOM 2581 O O . ARG A 1 316 ? 11.974 6.793 -8.145 1.00 96.38 316 ARG A O 1
ATOM 2588 N N . ASP A 1 317 ? 11.846 8.470 -6.695 1.00 95.81 317 ASP A N 1
ATOM 2589 C CA . ASP A 1 317 ? 12.190 9.483 -7.680 1.00 95.81 317 ASP A CA 1
ATOM 2590 C C . ASP A 1 317 ? 13.681 9.366 -8.087 1.00 95.81 317 ASP A C 1
ATOM 2592 O O . ASP A 1 317 ? 14.482 8.683 -7.441 1.00 95.81 317 ASP A O 1
ATOM 2596 N N . ILE A 1 318 ? 14.057 10.007 -9.193 1.00 95.50 318 ILE A N 1
ATOM 2597 C CA . ILE A 1 318 ? 15.403 9.929 -9.781 1.00 95.50 318 ILE A CA 1
ATOM 2598 C C . ILE A 1 318 ? 16.467 10.580 -8.877 1.00 95.50 318 ILE A C 1
ATOM 2600 O O . ILE A 1 318 ? 17.624 10.155 -8.918 1.00 95.50 318 ILE A O 1
ATOM 2604 N N . SER A 1 319 ? 16.102 11.571 -8.052 1.00 93.38 319 SER A N 1
ATOM 2605 C CA . SER A 1 319 ? 16.992 12.179 -7.051 1.00 93.38 319 SER A CA 1
ATOM 2606 C C . SER A 1 319 ? 17.129 11.329 -5.779 1.00 93.38 319 SER A C 1
ATOM 2608 O O . SER A 1 319 ? 17.998 11.600 -4.955 1.00 93.38 319 SER A O 1
ATOM 2610 N N . LYS A 1 320 ? 16.384 10.214 -5.687 1.00 93.25 320 LYS A N 1
ATOM 2611 C CA . LYS A 1 320 ? 16.461 9.175 -4.643 1.00 93.25 320 LYS A CA 1
ATOM 2612 C C . LYS A 1 320 ? 15.954 9.608 -3.265 1.00 93.25 320 LYS A C 1
ATOM 2614 O O . LYS A 1 320 ? 16.340 8.997 -2.267 1.00 93.25 320 LYS A O 1
ATOM 2619 N N . GLN A 1 321 ? 15.066 10.591 -3.207 1.00 89.94 321 GLN A N 1
ATOM 2620 C CA . GLN A 1 321 ? 14.590 11.196 -1.962 1.00 89.94 321 GLN A CA 1
ATOM 2621 C C . GLN A 1 321 ? 13.153 10.793 -1.609 1.00 89.94 321 GLN A C 1
ATOM 2623 O O . GLN A 1 321 ? 12.809 10.681 -0.435 1.00 89.94 321 GLN A O 1
ATOM 2628 N N . HIS A 1 322 ? 12.311 10.524 -2.608 1.00 93.38 322 HIS A N 1
ATOM 2629 C CA . HIS A 1 322 ? 10.865 10.461 -2.434 1.00 93.38 322 HIS A CA 1
ATOM 2630 C C . HIS A 1 322 ? 10.217 9.274 -3.144 1.00 93.38 322 HIS A C 1
ATOM 2632 O O . HIS A 1 322 ? 10.570 8.915 -4.267 1.00 93.38 322 HIS A O 1
ATOM 2638 N N . PHE A 1 323 ? 9.229 8.656 -2.499 1.00 95.44 323 PHE A N 1
ATOM 2639 C CA . PHE A 1 323 ? 8.491 7.519 -3.048 1.00 95.44 323 PHE A CA 1
ATOM 2640 C C . PHE A 1 323 ? 7.094 7.923 -3.510 1.00 95.44 323 PHE A C 1
ATOM 2642 O O . PHE A 1 323 ? 6.308 8.458 -2.731 1.00 95.44 323 PHE A O 1
ATOM 2649 N N . CYS A 1 324 ? 6.741 7.535 -4.734 1.00 96.44 324 CYS A N 1
ATOM 2650 C CA . CYS A 1 324 ? 5.368 7.541 -5.227 1.00 96.44 324 CYS A CA 1
ATOM 2651 C C . CYS A 1 324 ? 4.848 6.103 -5.396 1.00 96.44 324 CYS A C 1
ATOM 2653 O O . CYS A 1 324 ? 5.600 5.123 -5.300 1.00 96.44 324 CYS A O 1
ATOM 2655 N N . ALA A 1 325 ? 3.551 5.965 -5.665 1.00 97.88 325 ALA A N 1
ATOM 2656 C CA . ALA A 1 325 ? 2.960 4.699 -6.080 1.00 97.88 325 ALA A CA 1
ATOM 2657 C C . ALA A 1 325 ? 2.237 4.842 -7.416 1.00 97.88 325 ALA A C 1
ATOM 2659 O O . ALA A 1 325 ? 1.632 5.867 -7.724 1.00 97.88 325 ALA A O 1
ATOM 2660 N N . THR A 1 326 ? 2.229 3.765 -8.189 1.00 98.38 326 THR A N 1
ATOM 2661 C CA . THR A 1 326 ? 1.358 3.623 -9.353 1.00 98.38 326 THR A CA 1
ATOM 2662 C C . THR A 1 326 ? 0.521 2.369 -9.180 1.00 98.38 326 THR A C 1
ATOM 2664 O O . THR A 1 326 ? 1.042 1.312 -8.833 1.00 98.38 326 THR A O 1
ATOM 2667 N N . ILE A 1 327 ? -0.789 2.468 -9.375 1.00 98.19 327 ILE A N 1
ATOM 2668 C CA . ILE A 1 327 ? -1.738 1.408 -9.024 1.00 98.19 327 ILE A CA 1
ATOM 2669 C C . ILE A 1 327 ? -2.746 1.165 -10.141 1.00 98.19 327 ILE A C 1
ATOM 2671 O O . ILE A 1 327 ? -2.912 1.981 -11.047 1.00 98.19 327 ILE A O 1
ATOM 2675 N N . THR A 1 328 ? -3.434 0.033 -10.061 1.00 98.00 328 THR A N 1
ATOM 2676 C CA . THR A 1 328 ? -4.692 -0.205 -10.764 1.00 98.00 328 THR A CA 1
ATOM 2677 C C . THR A 1 328 ? -5.820 0.030 -9.768 1.00 98.00 328 THR A C 1
ATOM 2679 O O . THR A 1 328 ? -5.845 -0.613 -8.722 1.00 98.00 328 THR A O 1
ATOM 2682 N N . CYS A 1 329 ? -6.731 0.948 -10.067 1.00 96.00 329 CYS A N 1
ATOM 2683 C CA . CYS A 1 329 ? -7.887 1.264 -9.234 1.00 96.00 329 CYS A CA 1
ATOM 2684 C C . CYS A 1 329 ? -9.134 1.291 -10.119 1.00 96.00 329 CYS A C 1
ATOM 2686 O O . CYS A 1 329 ? -9.157 1.998 -11.125 1.00 96.00 329 CYS A O 1
ATOM 2688 N N . GLU A 1 330 ? -10.129 0.460 -9.809 1.00 94.31 330 GLU A N 1
ATOM 2689 C CA . GLU A 1 330 ? -11.308 0.208 -10.648 1.00 94.31 330 GLU A CA 1
ATOM 2690 C C . GLU A 1 330 ? -10.949 0.008 -12.128 1.00 94.31 330 GLU A C 1
ATOM 2692 O O . GLU A 1 330 ? -11.532 0.605 -13.039 1.00 94.31 330 GLU A O 1
ATOM 2697 N N . LYS A 1 331 ? -9.954 -0.856 -12.371 1.00 94.00 331 LYS A N 1
ATOM 2698 C CA . LYS A 1 331 ? -9.409 -1.194 -13.698 1.00 94.00 331 LYS A CA 1
ATOM 2699 C C . LYS A 1 331 ? -8.728 -0.033 -14.441 1.00 94.00 331 LYS A C 1
ATOM 2701 O O . LYS A 1 331 ? -8.361 -0.210 -15.605 1.00 94.00 331 LYS A O 1
ATOM 2706 N N . LYS A 1 332 ? -8.538 1.129 -13.813 1.00 96.25 332 LYS A N 1
ATOM 2707 C CA . LYS A 1 332 ? -7.787 2.257 -14.375 1.00 96.25 332 LYS A CA 1
ATOM 2708 C C . LYS A 1 332 ? -6.379 2.305 -13.799 1.00 96.25 332 LYS A C 1
ATOM 2710 O O . LYS A 1 332 ? -6.179 2.075 -12.613 1.00 96.25 332 LYS A O 1
ATOM 2715 N N . ASP A 1 333 ? -5.416 2.620 -14.653 1.00 97.38 333 ASP A N 1
ATOM 2716 C CA . ASP A 1 333 ? -4.037 2.865 -14.241 1.00 97.38 333 ASP A CA 1
ATOM 2717 C C . ASP A 1 333 ? -3.921 4.294 -13.701 1.00 97.38 333 ASP A C 1
ATOM 2719 O O . ASP A 1 333 ? -4.307 5.248 -14.384 1.00 97.38 333 ASP A O 1
ATOM 2723 N N . MET A 1 334 ? -3.418 4.420 -12.475 1.00 97.19 334 MET A N 1
ATOM 2724 C CA . MET A 1 334 ? -3.364 5.675 -11.729 1.00 97.19 334 MET A CA 1
ATOM 2725 C C . MET A 1 334 ? -2.007 5.862 -11.044 1.00 97.19 334 MET A C 1
ATOM 2727 O O . MET A 1 334 ? -1.286 4.892 -10.800 1.00 97.19 334 MET A O 1
ATOM 2731 N N . GLY A 1 335 ? -1.668 7.108 -10.731 1.00 96.25 335 GLY A N 1
ATOM 2732 C CA . GLY A 1 335 ? -0.498 7.517 -9.965 1.00 96.25 335 GLY A CA 1
ATOM 2733 C C . GLY A 1 335 ? -0.901 8.222 -8.673 1.00 96.25 335 GLY A C 1
ATOM 2734 O O . GLY A 1 335 ? -1.950 8.862 -8.599 1.00 96.25 335 GLY A O 1
ATOM 2735 N N . TYR A 1 336 ? -0.062 8.094 -7.656 1.00 95.00 336 TYR A N 1
ATOM 2736 C CA . TYR A 1 336 ? -0.226 8.724 -6.359 1.00 95.00 336 TYR A CA 1
ATOM 2737 C C . TYR A 1 336 ? 1.118 9.235 -5.854 1.00 95.00 336 TYR A C 1
ATOM 2739 O O . TYR A 1 336 ? 2.085 8.475 -5.775 1.00 95.00 336 TYR A O 1
ATOM 2747 N N . ASP A 1 337 ? 1.115 10.490 -5.434 1.00 91.75 337 ASP A N 1
ATOM 2748 C CA . ASP A 1 337 ? 2.174 11.119 -4.668 1.00 91.75 337 ASP A CA 1
ATOM 2749 C C . ASP A 1 337 ? 1.524 12.032 -3.623 1.00 91.75 337 ASP A C 1
ATOM 2751 O O . ASP A 1 337 ? 0.819 12.975 -3.964 1.00 91.75 337 ASP A O 1
ATOM 2755 N N . GLY A 1 338 ? 1.727 11.738 -2.346 1.00 81.81 338 GLY A N 1
ATOM 2756 C CA . GLY A 1 338 ? 1.158 12.496 -1.237 1.00 81.81 338 GLY A CA 1
ATOM 2757 C C . GLY A 1 338 ? 1.885 13.804 -0.933 1.00 81.81 338 GLY A C 1
ATOM 2758 O O . GLY A 1 338 ? 1.376 14.556 -0.107 1.00 81.81 338 GLY A O 1
ATOM 2759 N N . MET A 1 339 ? 3.028 14.088 -1.572 1.00 84.75 339 MET A N 1
ATOM 2760 C CA . MET A 1 339 ? 3.685 15.403 -1.517 1.00 84.75 339 MET A CA 1
ATOM 2761 C C . MET A 1 339 ? 2.944 16.425 -2.382 1.00 84.75 339 MET A C 1
ATOM 2763 O O . MET A 1 339 ? 2.947 17.611 -2.082 1.00 84.75 339 MET A O 1
ATOM 2767 N N . SER A 1 340 ? 2.245 15.955 -3.417 1.00 76.75 340 SER A N 1
ATOM 2768 C CA . SER A 1 340 ? 1.443 16.803 -4.302 1.00 76.75 340 SER A CA 1
ATOM 2769 C C . SER A 1 340 ? 0.174 17.362 -3.645 1.00 76.75 340 SER A C 1
ATOM 2771 O O . SER A 1 340 ? -0.495 18.215 -4.218 1.00 76.75 340 SER A O 1
ATOM 2773 N N . PHE A 1 341 ? -0.213 16.847 -2.468 1.00 77.25 341 PHE A N 1
ATOM 2774 C CA . PHE A 1 341 ? -1.509 17.109 -1.818 1.00 77.25 341 PHE A CA 1
ATOM 2775 C C . PHE A 1 341 ? -2.730 16.834 -2.722 1.00 77.25 341 PHE A C 1
ATOM 2777 O O . PHE A 1 341 ? -3.851 17.259 -2.428 1.00 77.25 341 PHE A O 1
ATOM 2784 N N . HIS A 1 342 ? -2.539 16.096 -3.819 1.00 78.12 342 HIS A N 1
ATOM 2785 C CA . HIS A 1 342 ? -3.593 15.747 -4.756 1.00 78.12 342 HIS A CA 1
ATOM 2786 C C . HIS A 1 342 ? -4.166 14.354 -4.486 1.00 78.12 342 HIS A C 1
ATOM 2788 O O . HIS A 1 342 ? -3.560 13.478 -3.862 1.00 78.12 342 HIS A O 1
ATOM 2794 N N . ARG A 1 343 ? -5.384 14.142 -4.994 1.00 85.75 343 ARG A N 1
ATOM 2795 C CA . ARG A 1 343 ? -5.990 12.809 -5.085 1.00 85.75 343 ARG A CA 1
ATOM 2796 C C . ARG A 1 343 ? -5.174 11.931 -6.037 1.00 85.75 343 ARG A C 1
ATOM 2798 O O . ARG A 1 343 ? -4.285 12.403 -6.742 1.00 85.75 343 ARG A O 1
ATOM 2805 N N . ILE A 1 344 ? -5.501 10.642 -6.083 1.00 91.19 344 ILE A N 1
ATOM 2806 C CA . ILE A 1 344 ? -4.925 9.766 -7.106 1.00 91.19 344 ILE A CA 1
ATOM 2807 C C . ILE A 1 344 ? -5.279 10.288 -8.509 1.00 91.19 344 ILE A C 1
ATOM 2809 O O . ILE A 1 344 ? -6.418 10.681 -8.766 1.00 91.19 344 ILE A O 1
ATOM 2813 N N . SER A 1 345 ? -4.304 10.269 -9.411 1.00 90.81 345 SER A N 1
ATOM 2814 C CA . SER A 1 345 ? -4.398 10.876 -10.742 1.00 90.81 345 SER A CA 1
ATOM 2815 C C . SER A 1 345 ? -4.313 9.821 -11.833 1.00 90.81 345 SER A C 1
ATOM 2817 O O . SER A 1 345 ? -3.638 8.806 -11.669 1.00 90.81 345 SER A O 1
ATOM 2819 N N . ASP A 1 346 ? -4.978 10.040 -12.966 1.00 93.56 346 ASP A N 1
ATOM 2820 C CA . ASP A 1 346 ? -4.862 9.137 -14.113 1.00 93.56 346 ASP A CA 1
ATOM 2821 C C . ASP A 1 346 ? -3.408 9.100 -14.616 1.00 93.56 346 ASP A C 1
ATOM 2823 O O . ASP A 1 346 ? -2.802 10.129 -14.914 1.00 93.56 346 ASP A O 1
ATOM 2827 N N . LEU A 1 347 ? -2.840 7.898 -14.736 1.00 94.88 347 LEU A N 1
ATOM 2828 C CA . LEU A 1 347 ? -1.494 7.691 -15.264 1.00 94.88 347 LEU A CA 1
ATOM 2829 C C . LEU A 1 347 ? -1.413 6.300 -15.884 1.00 94.88 347 LEU A C 1
ATOM 2831 O O . LEU A 1 347 ? -1.409 5.301 -15.172 1.00 94.88 347 LEU A O 1
ATOM 2835 N N . LYS A 1 348 ? -1.291 6.216 -17.213 1.00 96.31 348 LYS A N 1
ATOM 2836 C CA . LYS A 1 348 ? -1.109 4.950 -17.954 1.00 96.31 348 LYS A CA 1
ATOM 2837 C C . LYS A 1 348 ? 0.301 4.377 -17.770 1.00 96.31 348 LYS A C 1
ATOM 2839 O O . LYS A 1 348 ? 1.070 4.260 -18.718 1.00 96.31 348 LYS A O 1
ATOM 2844 N N . TRP A 1 349 ? 0.659 4.067 -16.528 1.00 97.12 349 TRP A N 1
ATOM 2845 C CA . TRP A 1 349 ? 2.021 3.756 -16.098 1.00 97.12 349 TRP A CA 1
ATOM 2846 C C . TRP A 1 349 ? 2.545 2.419 -16.635 1.00 97.12 349 TRP A C 1
ATOM 2848 O O . TRP A 1 349 ? 3.741 2.295 -16.890 1.00 97.12 349 TRP A O 1
ATOM 2858 N N . LYS A 1 350 ? 1.669 1.431 -16.865 1.00 97.31 350 LYS A N 1
ATOM 2859 C CA . LYS A 1 350 ? 2.055 0.099 -17.366 1.00 97.31 350 LYS A CA 1
ATOM 2860 C C . LYS A 1 350 ? 2.771 0.172 -18.714 1.00 97.31 350 LYS A C 1
ATOM 2862 O O . LYS A 1 350 ? 3.806 -0.465 -18.896 1.00 97.31 350 LYS A O 1
ATOM 2867 N N . ASP A 1 351 ? 2.286 1.021 -19.615 1.00 93.75 351 ASP A N 1
ATOM 2868 C CA . ASP A 1 351 ? 2.896 1.232 -20.934 1.00 93.75 351 ASP A CA 1
ATOM 2869 C C . ASP A 1 351 ? 4.231 1.986 -20.849 1.00 93.75 351 ASP A C 1
ATOM 2871 O O . ASP A 1 351 ? 4.999 2.003 -21.809 1.00 93.75 351 ASP A O 1
ATOM 2875 N N . LYS A 1 352 ? 4.520 2.612 -19.701 1.00 96.06 352 LYS A N 1
ATOM 2876 C CA . LYS A 1 352 ? 5.735 3.400 -19.462 1.00 96.06 352 LYS A CA 1
ATOM 2877 C C . LYS A 1 352 ? 6.837 2.624 -18.751 1.00 96.06 352 LYS A C 1
ATOM 2879 O O . LYS A 1 352 ? 7.972 3.085 -18.731 1.00 96.06 352 LYS A O 1
ATOM 2884 N N . MET A 1 353 ? 6.543 1.436 -18.218 1.00 96.38 353 MET A N 1
ATOM 2885 C CA . MET A 1 353 ? 7.494 0.640 -17.426 1.00 96.38 353 MET A CA 1
ATOM 2886 C C . MET A 1 353 ? 8.812 0.323 -18.146 1.00 96.38 353 MET A C 1
ATOM 2888 O O . MET A 1 353 ? 9.833 0.118 -17.496 1.00 96.38 353 MET A O 1
ATOM 2892 N N . ASN A 1 354 ? 8.776 0.243 -19.477 1.00 96.06 354 ASN A N 1
ATOM 2893 C CA . ASN A 1 354 ? 9.907 -0.154 -20.318 1.00 96.06 354 ASN A CA 1
ATOM 2894 C C . ASN A 1 354 ? 10.361 0.954 -21.277 1.00 96.06 354 ASN A C 1
ATOM 2896 O O . ASN A 1 354 ? 11.116 0.689 -22.207 1.00 96.06 354 ASN A O 1
ATOM 2900 N N . SER A 1 355 ? 9.871 2.180 -21.097 1.00 94.38 355 SER A N 1
ATOM 2901 C CA . SER A 1 355 ? 10.248 3.329 -21.919 1.00 94.38 355 SER A CA 1
ATOM 2902 C C . SER A 1 355 ? 10.969 4.353 -21.061 1.00 94.38 355 SER A C 1
ATOM 2904 O O . SER A 1 355 ? 10.539 4.590 -19.935 1.00 94.38 355 SER A O 1
ATOM 2906 N N . ASP A 1 356 ? 12.000 5.003 -21.604 1.00 95.25 356 ASP A N 1
ATOM 2907 C CA . ASP A 1 356 ? 12.592 6.177 -20.963 1.00 95.25 356 ASP A CA 1
ATOM 2908 C C . ASP A 1 356 ? 11.576 7.331 -20.967 1.00 95.25 356 ASP A C 1
ATOM 2910 O O . ASP A 1 356 ? 11.464 8.094 -21.926 1.00 95.25 356 ASP A O 1
ATOM 2914 N N . TYR A 1 357 ? 10.776 7.399 -19.905 1.00 96.19 357 TYR A N 1
ATOM 2915 C CA . TYR A 1 357 ? 9.681 8.342 -19.753 1.00 96.19 357 TYR A CA 1
ATOM 2916 C C . TYR A 1 357 ? 9.702 8.924 -18.345 1.00 96.19 357 TYR A C 1
ATOM 2918 O O . TYR A 1 357 ? 9.454 8.224 -17.363 1.00 96.19 357 TYR A O 1
ATOM 2926 N N . ASN A 1 358 ? 9.984 10.223 -18.266 1.00 97.06 358 ASN A N 1
ATOM 2927 C CA . ASN A 1 358 ? 9.904 10.972 -17.021 1.00 97.06 358 ASN A CA 1
ATOM 2928 C C . ASN A 1 358 ? 8.469 11.461 -16.801 1.00 97.06 358 ASN A C 1
ATOM 2930 O O . ASN A 1 358 ? 7.889 12.074 -17.701 1.00 97.06 358 ASN A O 1
ATOM 2934 N N . TRP A 1 359 ? 7.942 11.271 -15.595 1.00 96.50 359 TRP A N 1
ATOM 2935 C CA . TRP A 1 359 ? 6.732 11.948 -15.128 1.00 96.50 359 TRP A CA 1
ATOM 2936 C C . TRP A 1 359 ? 6.990 12.669 -13.809 1.00 96.50 359 TRP A C 1
ATOM 2938 O O . TRP A 1 359 ? 7.948 12.363 -13.100 1.00 96.50 359 TRP A O 1
ATOM 2948 N N . SER A 1 360 ? 6.110 13.613 -13.501 1.00 94.69 360 SER A N 1
ATOM 2949 C CA . SER A 1 360 ? 6.103 14.394 -12.266 1.00 94.69 360 SER A CA 1
ATOM 2950 C C . SER A 1 360 ? 4.660 14.583 -11.809 1.00 94.69 360 SER A C 1
ATOM 2952 O O . SER A 1 360 ? 3.734 14.503 -12.624 1.00 94.69 360 SER A O 1
ATOM 2954 N N . PHE A 1 361 ? 4.484 14.859 -10.523 1.00 90.38 361 PHE A N 1
ATOM 2955 C CA . PHE A 1 361 ? 3.219 15.314 -9.959 1.00 90.38 361 PHE A CA 1
ATOM 2956 C C . PHE A 1 361 ? 3.309 16.821 -9.716 1.00 90.38 361 PHE A C 1
ATOM 2958 O O . PHE A 1 361 ? 4.360 17.332 -9.331 1.00 90.38 361 PHE A O 1
ATOM 2965 N N . GLU A 1 362 ? 2.227 17.540 -10.003 1.00 85.31 362 GLU A N 1
ATOM 2966 C CA . GLU A 1 362 ? 2.125 18.961 -9.668 1.00 85.31 362 GLU A CA 1
ATOM 2967 C C . GLU A 1 362 ? 2.280 19.142 -8.149 1.00 85.31 362 GLU A C 1
ATOM 2969 O O . GLU A 1 362 ? 1.776 18.328 -7.387 1.00 85.31 362 GLU A O 1
ATOM 2974 N N . GLY A 1 363 ? 3.036 20.146 -7.700 1.00 84.06 363 GLY A N 1
ATOM 2975 C CA . GLY A 1 363 ? 3.293 20.385 -6.271 1.00 84.06 363 GLY A CA 1
ATOM 2976 C C . GLY A 1 363 ? 4.408 19.542 -5.635 1.00 84.06 363 GLY A C 1
ATOM 2977 O O . GLY A 1 363 ? 4.855 19.872 -4.541 1.00 84.06 363 GLY A O 1
ATOM 2978 N N . SER A 1 364 ? 4.917 18.512 -6.314 1.00 86.69 364 SER A N 1
ATOM 2979 C CA . SER A 1 364 ? 6.013 17.684 -5.794 1.00 86.69 364 SER A CA 1
ATOM 2980 C C . SER A 1 364 ? 7.373 18.213 -6.242 1.00 86.69 364 SER A C 1
ATOM 2982 O O . SER A 1 364 ? 7.844 17.897 -7.340 1.00 86.69 364 SER A O 1
ATOM 2984 N N . THR A 1 365 ? 8.005 19.025 -5.398 1.00 86.94 365 THR A N 1
ATOM 2985 C CA . THR A 1 365 ? 9.285 19.685 -5.692 1.00 86.94 365 THR A CA 1
ATOM 2986 C C . THR A 1 365 ? 10.391 19.284 -4.723 1.00 86.94 365 THR A C 1
ATOM 2988 O O . THR A 1 365 ? 10.133 19.020 -3.553 1.00 86.94 365 THR A O 1
ATOM 2991 N N . ASP A 1 366 ? 11.628 19.291 -5.208 1.00 83.69 366 ASP A N 1
ATOM 2992 C CA . ASP A 1 366 ? 12.844 19.217 -4.398 1.00 83.69 366 ASP A CA 1
ATOM 2993 C C . ASP A 1 366 ? 13.059 20.534 -3.614 1.00 83.69 366 ASP A C 1
ATOM 2995 O O . ASP A 1 366 ? 12.319 21.510 -3.788 1.00 83.69 366 ASP A O 1
ATOM 2999 N N . TYR A 1 367 ? 14.085 20.585 -2.760 1.00 79.94 367 TYR A N 1
ATOM 3000 C CA . TYR A 1 367 ? 14.415 21.747 -1.921 1.00 79.94 367 TYR A CA 1
ATOM 3001 C C . TYR A 1 367 ? 14.696 23.028 -2.719 1.00 79.94 367 TYR A C 1
ATOM 3003 O O . TYR A 1 367 ? 14.483 24.129 -2.215 1.00 79.94 367 TYR A O 1
ATOM 3011 N N . ASP A 1 368 ? 15.167 22.892 -3.958 1.00 84.25 368 ASP A N 1
ATOM 3012 C CA . ASP A 1 368 ? 15.441 24.001 -4.877 1.00 84.25 368 ASP A CA 1
ATOM 3013 C C . ASP A 1 368 ? 14.210 24.430 -5.704 1.00 84.25 368 ASP A C 1
ATOM 3015 O O . ASP A 1 368 ? 14.311 25.295 -6.576 1.00 84.25 368 ASP A O 1
ATOM 3019 N N . GLY A 1 369 ? 13.043 23.829 -5.447 1.00 84.12 369 GLY A N 1
ATOM 3020 C CA . GLY A 1 369 ? 11.799 24.088 -6.168 1.00 84.12 369 GLY A CA 1
ATOM 3021 C C . GLY A 1 369 ? 11.685 23.358 -7.510 1.00 84.12 369 GLY A C 1
ATOM 3022 O O . GLY A 1 369 ? 10.686 23.525 -8.214 1.00 84.12 369 GLY A O 1
ATOM 3023 N N . THR A 1 370 ? 12.667 22.537 -7.896 1.00 88.44 370 THR A N 1
ATOM 3024 C CA . THR A 1 370 ? 12.570 21.742 -9.123 1.00 88.44 370 THR A CA 1
ATOM 3025 C C . THR A 1 370 ? 11.602 20.577 -8.946 1.00 88.44 370 THR A C 1
ATOM 3027 O O . THR A 1 370 ? 11.570 19.923 -7.911 1.00 88.44 370 THR A O 1
ATOM 3030 N N . LEU A 1 371 ? 10.782 20.291 -9.962 1.00 91.31 371 LEU A N 1
ATOM 3031 C CA . LEU A 1 371 ? 9.851 19.162 -9.896 1.00 91.31 371 LEU A CA 1
ATOM 3032 C C . LEU A 1 371 ? 10.606 17.836 -9.775 1.00 91.31 371 LEU A C 1
ATOM 3034 O O . LEU A 1 371 ? 11.447 17.515 -10.627 1.00 91.31 371 LEU A O 1
ATOM 3038 N N . LEU A 1 372 ? 10.211 17.034 -8.787 1.00 93.75 372 LEU A N 1
ATOM 3039 C CA . LEU A 1 372 ? 10.656 15.656 -8.654 1.00 93.75 372 LEU A CA 1
ATOM 3040 C C . LEU A 1 372 ? 10.207 14.854 -9.875 1.00 93.75 372 LEU A C 1
ATOM 3042 O O . LEU A 1 372 ? 9.130 15.067 -10.446 1.00 93.75 372 LEU A O 1
ATOM 3046 N N . LYS A 1 373 ? 11.068 13.941 -10.318 1.00 96.31 373 LYS A N 1
ATOM 3047 C CA . LYS A 1 373 ? 10.847 13.146 -11.527 1.00 96.31 373 LYS A CA 1
ATOM 3048 C C . LYS A 1 373 ? 10.981 11.680 -11.202 1.00 96.31 373 LYS A C 1
ATOM 3050 O O . LYS A 1 373 ? 11.961 11.260 -10.599 1.00 96.31 373 LYS A O 1
ATOM 3055 N N . TRP A 1 374 ? 10.053 10.897 -11.716 1.00 97.50 374 TRP A N 1
ATOM 3056 C CA . TRP A 1 374 ? 10.102 9.446 -11.668 1.00 97.50 374 TRP A CA 1
ATOM 3057 C C . TRP A 1 374 ? 10.241 8.890 -13.072 1.00 97.50 374 TRP A C 1
ATOM 3059 O O . TRP A 1 374 ? 9.773 9.491 -14.043 1.00 97.50 374 TRP A O 1
ATOM 3069 N N . ASN A 1 375 ? 10.905 7.741 -13.174 1.00 97.81 375 ASN A N 1
ATOM 3070 C CA . ASN A 1 375 ? 11.100 7.046 -14.436 1.00 97.81 375 ASN A CA 1
ATOM 3071 C C . ASN A 1 375 ? 11.479 5.587 -14.196 1.00 97.81 375 ASN A C 1
ATOM 3073 O O . ASN A 1 375 ? 12.565 5.304 -13.691 1.00 97.81 375 ASN A O 1
ATOM 3077 N N . PHE A 1 376 ? 10.633 4.652 -14.624 1.00 97.69 376 PHE A N 1
ATOM 3078 C CA . PHE A 1 376 ? 10.843 3.222 -14.399 1.00 97.69 376 PHE A CA 1
ATOM 3079 C C . PHE A 1 376 ? 12.181 2.685 -14.933 1.00 97.69 376 PHE A C 1
ATOM 3081 O O . PHE A 1 376 ? 12.636 1.649 -14.454 1.00 97.69 376 PHE A O 1
ATOM 3088 N N . THR A 1 377 ? 12.839 3.339 -15.894 1.00 96.88 377 THR A N 1
ATOM 3089 C CA . THR A 1 377 ? 14.149 2.899 -16.406 1.00 96.88 377 THR A CA 1
ATOM 3090 C C . THR A 1 377 ? 15.336 3.521 -15.668 1.00 96.88 377 THR A C 1
ATOM 3092 O O . THR A 1 377 ? 16.475 3.206 -15.992 1.00 96.88 377 THR A O 1
ATOM 3095 N N . LYS A 1 378 ? 15.114 4.392 -14.675 1.00 97.00 378 LYS A N 1
ATOM 3096 C CA . LYS A 1 378 ? 16.193 5.153 -14.011 1.00 97.00 378 LYS A CA 1
ATOM 3097 C C . LYS A 1 378 ? 16.213 5.059 -12.491 1.00 97.00 378 LYS A C 1
ATOM 3099 O O . LYS A 1 378 ? 17.178 5.515 -11.891 1.00 97.00 378 LYS A O 1
ATOM 3104 N N . CYS A 1 379 ? 15.178 4.505 -11.871 1.00 96.06 379 CYS A N 1
ATOM 3105 C CA . CYS A 1 379 ? 15.005 4.579 -10.424 1.00 96.06 379 CYS A CA 1
ATOM 3106 C C . CYS A 1 379 ? 14.698 3.227 -9.781 1.00 96.06 379 CYS A C 1
ATOM 3108 O O . CYS A 1 379 ? 14.292 2.268 -10.448 1.00 96.06 379 CYS A O 1
ATOM 3110 N N . TYR A 1 380 ? 14.882 3.182 -8.461 1.00 97.50 380 TYR A N 1
ATOM 3111 C CA . TYR A 1 380 ? 14.440 2.078 -7.618 1.00 97.50 380 TYR A CA 1
ATOM 3112 C C . TYR A 1 380 ? 12.929 1.850 -7.723 1.00 97.50 380 TYR A C 1
ATOM 3114 O O . TYR A 1 380 ? 12.129 2.791 -7.709 1.00 97.50 380 TYR A O 1
ATOM 3122 N N . GLN A 1 381 ? 12.528 0.581 -7.737 1.00 97.44 381 GLN A N 1
ATOM 3123 C CA . GLN A 1 381 ? 11.125 0.200 -7.827 1.00 97.44 381 GLN A CA 1
ATOM 3124 C C . GLN A 1 381 ? 10.832 -1.149 -7.159 1.00 97.44 381 GLN A C 1
ATOM 3126 O O . GLN A 1 381 ? 11.623 -2.092 -7.212 1.00 97.44 381 GLN A O 1
ATOM 3131 N N . LEU A 1 382 ? 9.621 -1.260 -6.627 1.00 98.62 382 LEU A N 1
ATOM 3132 C CA . LEU A 1 382 ? 8.983 -2.510 -6.236 1.00 98.62 382 LEU A CA 1
ATOM 3133 C C . LEU A 1 382 ? 7.833 -2.762 -7.205 1.00 98.62 382 LEU A C 1
ATOM 3135 O O . LEU A 1 382 ? 6.888 -1.980 -7.244 1.00 98.62 382 LEU A O 1
ATOM 3139 N N . LEU A 1 383 ? 7.898 -3.838 -7.988 1.00 98.62 383 LEU A N 1
ATOM 3140 C CA . LEU A 1 383 ? 6.836 -4.226 -8.919 1.00 98.62 383 LEU A CA 1
ATOM 3141 C C . LEU A 1 383 ? 6.017 -5.375 -8.333 1.00 98.62 383 LEU A C 1
ATOM 3143 O O . LEU A 1 383 ? 6.561 -6.461 -8.130 1.00 98.62 383 LEU A O 1
ATOM 3147 N N . LEU A 1 384 ? 4.724 -5.157 -8.088 1.00 98.69 384 LEU A N 1
ATOM 3148 C CA . LEU A 1 384 ? 3.862 -6.129 -7.423 1.00 98.69 384 LEU A CA 1
ATOM 3149 C C . LEU A 1 384 ? 2.980 -6.876 -8.423 1.00 98.69 384 LEU A C 1
ATOM 3151 O O . LEU A 1 384 ? 2.065 -6.320 -9.043 1.00 98.69 384 LEU A O 1
ATOM 3155 N N . TYR A 1 385 ? 3.241 -8.176 -8.528 1.00 98.44 385 TYR A N 1
ATOM 3156 C CA . TYR A 1 385 ? 2.516 -9.108 -9.372 1.00 98.44 385 TYR A CA 1
ATOM 3157 C C . TYR A 1 385 ? 1.649 -10.017 -8.521 1.00 98.44 385 TYR A C 1
ATOM 3159 O O . TYR A 1 385 ? 2.133 -10.740 -7.655 1.00 98.44 385 TYR A O 1
ATOM 3167 N N . TYR A 1 386 ? 0.358 -10.034 -8.810 1.00 97.62 386 TYR A N 1
ATOM 3168 C CA . TYR A 1 386 ? -0.604 -10.849 -8.083 1.00 97.62 386 TYR A CA 1
ATOM 3169 C C . TYR A 1 386 ? -0.992 -12.050 -8.928 1.00 97.62 386 TYR A C 1
ATOM 3171 O O . TYR A 1 386 ? -1.154 -11.928 -10.151 1.00 97.62 386 TYR A O 1
ATOM 3179 N N . ARG A 1 387 ? -1.191 -13.204 -8.285 1.00 94.62 387 ARG A N 1
ATOM 3180 C CA . ARG A 1 387 ? -1.751 -14.367 -8.968 1.00 94.62 387 ARG A CA 1
ATOM 3181 C C . ARG A 1 387 ? -3.124 -14.009 -9.542 1.00 94.62 387 ARG A C 1
ATOM 3183 O O . ARG A 1 387 ? -3.955 -13.351 -8.905 1.00 94.62 387 ARG A O 1
ATOM 3190 N N . PHE A 1 388 ? -3.332 -14.393 -10.791 1.00 88.44 388 PHE A N 1
ATOM 3191 C CA . PHE A 1 388 ? -4.502 -14.057 -11.585 1.00 88.44 388 PHE A CA 1
ATOM 3192 C C . PHE A 1 388 ? -5.3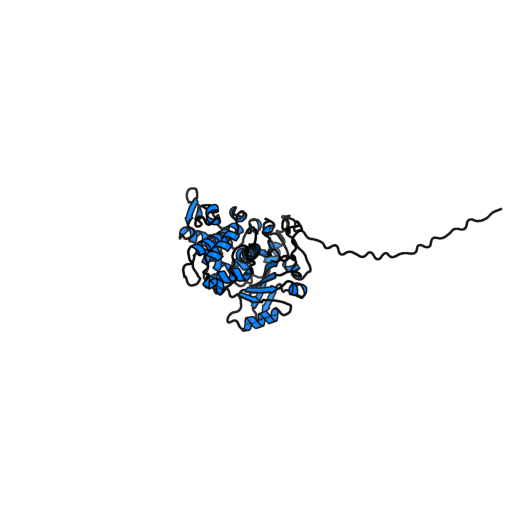33 -15.286 -11.952 1.00 88.44 388 PHE A C 1
ATOM 3194 O O . PHE A 1 388 ? -6.559 -15.178 -11.918 1.00 88.44 388 PHE A O 1
ATOM 3201 N N . VAL A 1 389 ? -4.678 -16.405 -12.271 1.00 75.06 389 VAL A N 1
ATOM 3202 C CA . VAL A 1 389 ? -5.284 -17.735 -12.445 1.00 75.06 389 VAL A CA 1
ATOM 3203 C C . VAL A 1 389 ? -4.682 -18.653 -11.403 1.00 75.06 389 VAL A C 1
ATOM 3205 O O . VAL A 1 389 ? -3.437 -18.588 -11.267 1.00 75.06 389 VAL A O 1
#

Foldseek 3Di:
DDDDDDDDDDDDDDDPDPPPPDPPQPADAFDDDDDPPVPVVVVVVVPPDPPPWDFFPCCVVAQAADAADQDDWDDDCLVCLLVVNDFDWTWDADDPHGTDTDRLQDPVNLVNLSVNLNYCLAFDLVLAQFAADDAQCQLQRQLLCVQQFFNVNSRHCSVVLNCLSNQAFPVRHHHPPLLNSLSSLSSVLSSCRRRNNPVVLVDDCLSSLQSNLVRDDPVLCVVQVQSDHGPDHHNSVSNVVSVNVSSVDPSFAEAEAEQDACCNVVSQQVVQVVDPDGGQKYKYKHAQVRLQRRQDDDQWDDHPNWIKGWFKKWWAFLVRDGIKMWGQHPNFTWIDDSQLSDRIGGDPCVVQLNPQHWHFHHNQADPVRHTTITHNSGTIMMTMIGTTD